Protein AF-A0A1H9ZZU2-F1 (afdb_monomer_lite)

Secondary structure (DSSP, 8-state):
-B-TTT--B--SSB-TTT-PBPPP---------------------------PPP----------SHHHHHHHHHHHHHTS---PPP---------------------HHHHHHHHHHHHHHHHHHHHHHHHHHHSPPPP-SSHHHHHHHHHHHHHHHHTTSS-TTEEE-TT--EEEPPP-GGGSEEEEETTTS-EEEEEEE-SSSEEEEEEEEE-SSSEEEEEEEEEEEETTTTEEEEEEEEEEEEEE-TTS-EEEEEEEEEEEEEEEEETTEEEEEESSS----EEEEEPSTTS--------SSS-GGGGTS---HHHHHHHHHHHHHHT---STT--HHHHHHHHHHHHTTB---SHHHHHHHHTSTT----BS-HHHHHHHS-HHHHHHHHHHHTT-

Radius of gyration: 30.92 Å; chains: 1; bounding box: 103×70×69 Å

Foldseek 3Di:
DADPPPGDDDDDQADLVFGDGDDDPPDDDDDDDDDDDDDDDDDDDDDDDDPDDDDDDDDDDDDPPPVVVVVVVVVVVVPDDPDDDDDDDDDDDDDDDDDDDDDDDPPPVVVVVVVVVVLVVQQLVLQVVLCVVQDPDDDDPDPVRVVVVSVVVVVCVVVVNDPVQWDADPSGRTDGDDDDCLQAAKWAFPPPSQKIKHWDDQVSQWIWIKMKGDPDPFKIKIKTFIWGQDPVQNWTKTQFIWIWMWGADPVRDIDIDTPDTGWIWIFHDDPQWTWTDIPPPPPPTGIIGHDPVPPPDPPLDPPLDLDPCLQPHADDPVVVVVSQVVCVVSVPDDFDPDDSLSVSLVVQLQLLQAQRPDPRSNVSSVVRPNGHHDDVPSVVSVVPGDPRNVNSNVVSNVVD

pLDDT: mean 72.75, std 23.15, range [24.0, 96.44]

Sequence (400 aa):
MKCSKCGFEYEGIFCPNCGSKREEVKTDAIEQSGKDDTPKENRRSKHINVVEKPKYKGLKIALIAIGALVALFLIVIILVPTGTTETADDVTDSVEETGESTDSENGEANNGVVEANELKSEQYDAFVTLICSISDPPEFSSTEEEAKYFEGQYDEWISGKSWHNILADENGKPYIAEKQDFFIGTFHDEYSQRAYMESSYSGDGYYLIDINWGSSAWDNSHWSFMAYYSPELNGLCYENGRYASEEYSDDGSVREYDTYSDGEGTLVKDGDYIVWNDSKGGQDYCKFKKDTESSVESSGYDTEYICEWATSIRMDDSNWNEWLIYLENNGVGKPGDRTYENMVVNEIYARHGYIFTSEDLSGFFNSKSWYSPLSDDMNGIYAELSQVEIDNIDFLKDRY

Structure (mmCIF, N/CA/C/O backbone):
data_AF-A0A1H9ZZU2-F1
#
_entry.id   AF-A0A1H9ZZU2-F1
#
loop_
_atom_site.group_PDB
_atom_site.id
_atom_site.type_symbol
_atom_site.label_atom_id
_atom_site.label_alt_id
_atom_site.label_comp_id
_atom_site.label_asym_id
_atom_site.label_entity_id
_atom_site.label_seq_id
_atom_site.pdbx_PDB_ins_code
_atom_site.Cartn_x
_atom_site.Cartn_y
_atom_site.Cartn_z
_atom_site.occupancy
_atom_site.B_iso_or_equiv
_atom_site.auth_seq_id
_atom_site.auth_comp_id
_atom_site.auth_asym_id
_atom_site.auth_atom_id
_atom_site.pdbx_PDB_model_num
ATOM 1 N N . MET A 1 1 ? 29.545 -21.842 11.933 1.00 73.62 1 MET A N 1
ATOM 2 C CA . MET A 1 1 ? 28.645 -22.652 12.805 1.00 73.62 1 MET A CA 1
ATOM 3 C C . MET A 1 1 ? 27.628 -23.399 11.944 1.00 73.62 1 MET A C 1
ATOM 5 O O . MET A 1 1 ? 27.327 -22.898 10.875 1.00 73.62 1 MET A O 1
ATOM 9 N N . LYS A 1 2 ? 27.123 -24.579 12.346 1.00 79.25 2 LYS A N 1
ATOM 10 C CA . LYS A 1 2 ? 26.134 -25.345 11.551 1.00 79.25 2 LYS A CA 1
ATOM 11 C C . LYS A 1 2 ? 24.700 -24.929 11.876 1.00 79.25 2 LYS A C 1
ATOM 13 O O . LYS A 1 2 ? 24.354 -24.838 13.050 1.00 79.25 2 LYS A O 1
ATOM 18 N N . CYS A 1 3 ? 23.878 -24.716 10.852 1.00 77.12 3 CYS A N 1
ATOM 19 C CA . CYS A 1 3 ? 22.444 -24.472 10.998 1.00 77.12 3 CYS A CA 1
ATOM 20 C C . CYS A 1 3 ? 21.740 -25.667 11.654 1.00 77.12 3 CYS A C 1
ATOM 22 O O . CYS A 1 3 ? 21.945 -26.804 11.231 1.00 77.12 3 CYS A O 1
ATOM 24 N N . SER A 1 4 ? 20.877 -25.410 12.639 1.00 78.50 4 SER A N 1
ATOM 25 C CA . SER A 1 4 ? 20.075 -26.443 13.308 1.00 78.50 4 SER A CA 1
ATOM 26 C C . SER A 1 4 ? 18.999 -27.054 12.402 1.00 78.50 4 SER A C 1
ATOM 28 O O . SER A 1 4 ? 18.694 -28.232 12.565 1.00 78.50 4 SER A O 1
ATOM 30 N N . LYS A 1 5 ? 18.465 -26.298 11.429 1.00 74.25 5 LYS A N 1
ATOM 31 C CA . LYS A 1 5 ? 17.478 -26.795 10.453 1.00 74.25 5 LYS A CA 1
ATOM 32 C C . LYS A 1 5 ? 18.111 -27.548 9.276 1.00 74.25 5 LYS A C 1
ATOM 34 O O . LYS A 1 5 ? 17.670 -28.648 8.969 1.00 74.25 5 LYS A O 1
ATOM 39 N N . CYS A 1 6 ? 19.130 -26.992 8.612 1.00 75.00 6 CYS A N 1
ATOM 40 C CA . CYS A 1 6 ? 19.659 -27.572 7.361 1.00 75.00 6 CYS A CA 1
ATOM 41 C C . CYS A 1 6 ? 21.115 -28.064 7.422 1.00 75.00 6 CYS A C 1
ATOM 43 O O . CYS A 1 6 ? 21.635 -28.571 6.432 1.00 75.00 6 CYS A O 1
ATOM 45 N N . GLY A 1 7 ? 21.813 -27.895 8.551 1.00 76.62 7 GLY A N 1
ATOM 46 C CA . GLY A 1 7 ? 23.196 -28.354 8.730 1.00 76.62 7 GLY A CA 1
ATOM 47 C C . GLY A 1 7 ? 24.277 -27.536 8.009 1.00 76.62 7 GLY A C 1
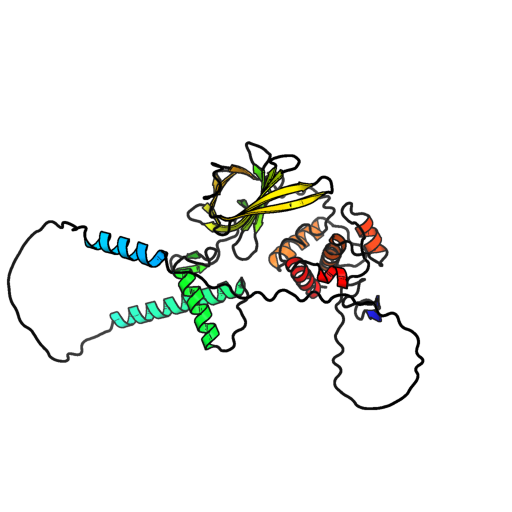ATOM 48 O O . GLY A 1 7 ? 25.459 -27.839 8.183 1.00 76.62 7 GLY A O 1
ATOM 49 N N . PHE A 1 8 ? 23.906 -26.505 7.242 1.00 73.56 8 PHE A N 1
ATOM 50 C CA . PHE A 1 8 ? 24.837 -25.652 6.496 1.00 73.56 8 PHE A CA 1
ATOM 51 C C . PHE A 1 8 ? 25.757 -24.854 7.428 1.00 73.56 8 PHE A C 1
ATOM 53 O O . PHE A 1 8 ? 25.297 -24.316 8.438 1.00 73.56 8 PHE A O 1
ATOM 60 N N . GLU A 1 9 ? 27.048 -24.772 7.103 1.00 78.94 9 GLU A N 1
ATOM 61 C CA . GLU A 1 9 ? 28.022 -23.994 7.873 1.00 78.94 9 GLU A CA 1
ATOM 62 C C . GLU A 1 9 ? 28.023 -22.525 7.443 1.00 78.94 9 GLU A C 1
ATOM 64 O O . GLU A 1 9 ? 28.349 -22.212 6.307 1.00 78.94 9 GLU A O 1
ATOM 69 N N . TYR A 1 10 ? 27.686 -21.618 8.359 1.00 72.75 10 TYR A N 1
ATOM 70 C CA . TYR A 1 10 ? 27.659 -20.175 8.110 1.00 72.75 10 TYR A CA 1
ATOM 71 C C . TYR A 1 10 ? 28.057 -19.371 9.350 1.00 72.75 10 TYR A C 1
ATOM 73 O O . TYR A 1 10 ? 28.140 -19.915 10.456 1.00 72.75 10 TYR A O 1
ATOM 81 N N . GLU A 1 11 ? 28.288 -18.075 9.170 1.00 64.88 11 GLU A N 1
ATOM 82 C CA . GLU A 1 11 ? 28.423 -17.086 10.238 1.00 64.88 11 GLU A CA 1
ATOM 83 C C . GLU A 1 11 ? 27.364 -16.002 10.013 1.00 64.88 11 GLU A C 1
ATOM 85 O O . GLU A 1 11 ? 27.277 -15.447 8.925 1.00 64.88 11 GLU A O 1
ATOM 90 N N . GLY A 1 12 ? 26.504 -15.744 11.002 1.00 61.94 12 GLY A N 1
ATOM 91 C CA . GLY A 1 12 ? 25.422 -14.768 10.856 1.00 61.94 12 GLY A CA 1
ATOM 92 C C . GLY A 1 12 ? 24.228 -15.032 11.768 1.00 61.94 12 GLY A C 1
ATOM 93 O O . GLY A 1 12 ? 24.172 -16.047 12.470 1.00 61.94 12 GLY A O 1
ATOM 94 N N . ILE A 1 13 ? 23.271 -14.101 11.768 1.00 72.31 13 ILE A N 1
ATOM 95 C CA . ILE A 1 13 ? 22.016 -14.240 12.520 1.00 72.31 13 ILE A CA 1
ATOM 96 C C . ILE A 1 13 ? 21.059 -15.195 11.789 1.00 72.31 13 ILE A C 1
ATOM 98 O O . ILE A 1 13 ? 20.268 -15.866 12.442 1.00 72.31 13 ILE A O 1
ATOM 102 N N . PHE A 1 14 ? 21.181 -15.345 10.467 1.00 73.25 14 PHE A N 1
ATOM 103 C CA . PHE A 1 14 ? 20.314 -16.189 9.640 1.00 73.25 14 PHE A CA 1
ATOM 104 C C . PHE A 1 14 ? 21.119 -17.147 8.764 1.00 73.25 14 PHE A C 1
ATOM 106 O O . PHE A 1 14 ? 22.190 -16.798 8.271 1.00 73.25 14 PHE A O 1
ATOM 113 N N . CYS A 1 15 ? 20.620 -18.375 8.598 1.00 76.06 15 CYS A N 1
ATOM 114 C CA . CYS A 1 15 ? 21.268 -19.370 7.753 1.00 76.06 15 CYS A CA 1
ATOM 115 C C . CYS A 1 15 ? 21.099 -19.024 6.265 1.00 76.06 15 CYS A C 1
ATOM 117 O O . CYS A 1 15 ? 19.967 -18.973 5.797 1.00 76.06 15 CYS A O 1
ATOM 119 N N . PRO A 1 16 ? 22.178 -18.911 5.479 1.00 60.25 16 PRO A N 1
ATOM 120 C CA . PRO A 1 16 ? 22.098 -18.528 4.070 1.00 60.25 16 PRO A CA 1
ATOM 121 C C . PRO A 1 16 ? 21.620 -19.654 3.143 1.00 60.25 16 PRO A C 1
ATOM 123 O O . PRO A 1 16 ? 21.368 -19.422 1.968 1.00 60.25 16 PRO A O 1
ATOM 126 N N . ASN A 1 17 ? 21.503 -20.883 3.651 1.00 64.44 17 ASN A N 1
ATOM 127 C CA . ASN A 1 17 ? 21.001 -22.019 2.879 1.00 64.44 17 ASN A CA 1
ATOM 128 C C . ASN A 1 17 ? 19.497 -22.261 3.083 1.00 64.44 17 ASN A C 1
ATOM 130 O O . ASN A 1 17 ? 18.821 -22.711 2.164 1.00 64.44 17 ASN A O 1
ATOM 134 N N . CYS A 1 18 ? 18.962 -21.985 4.279 1.00 67.88 18 CYS A N 1
ATOM 135 C CA . CYS A 1 18 ? 17.556 -22.264 4.602 1.00 67.88 18 CYS A CA 1
ATOM 136 C C . CYS A 1 18 ? 16.818 -21.128 5.324 1.00 67.88 18 CYS A C 1
ATOM 138 O O . CYS A 1 18 ? 15.716 -21.348 5.807 1.00 67.88 18 CYS A O 1
ATOM 140 N N . GLY A 1 19 ? 17.416 -19.946 5.478 1.00 60.81 19 GLY A N 1
ATOM 141 C CA . GLY A 1 19 ? 16.782 -18.752 6.055 1.00 60.81 19 GLY A CA 1
ATOM 142 C C . GLY A 1 19 ? 16.548 -18.772 7.571 1.00 60.81 19 GLY A C 1
ATOM 143 O O . GLY A 1 19 ? 16.155 -17.756 8.142 1.00 60.81 19 GLY A O 1
ATOM 144 N N . SER A 1 20 ? 16.799 -19.894 8.255 1.00 71.06 20 SER A N 1
ATOM 145 C CA . SER A 1 20 ? 16.466 -20.040 9.679 1.00 71.06 20 SER A CA 1
ATOM 146 C C . SER A 1 20 ? 17.261 -19.075 10.564 1.00 71.06 20 SER A C 1
ATOM 148 O O . SER A 1 20 ? 18.492 -19.009 10.471 1.00 71.06 20 SER A O 1
ATOM 150 N N . LYS A 1 21 ? 16.549 -18.352 11.441 1.00 70.56 21 LYS A N 1
ATOM 151 C CA . LYS A 1 21 ? 17.135 -17.472 12.460 1.00 70.56 21 LYS A CA 1
ATOM 152 C C . LYS A 1 21 ? 17.901 -18.297 13.486 1.00 70.56 21 LYS A C 1
ATOM 154 O O . LYS A 1 21 ? 17.500 -19.396 13.861 1.00 70.56 21 LYS A O 1
ATOM 159 N N . ARG A 1 22 ? 19.011 -17.749 13.956 1.00 74.56 22 ARG A N 1
ATOM 160 C CA . ARG A 1 22 ? 19.799 -18.310 15.041 1.00 74.56 22 ARG A CA 1
ATOM 161 C C . ARG A 1 22 ? 18.962 -18.296 16.318 1.00 74.56 22 ARG A C 1
ATOM 163 O O . ARG A 1 22 ? 18.569 -17.231 16.783 1.00 74.56 22 ARG A O 1
ATOM 170 N N . GLU A 1 23 ? 18.756 -19.469 16.905 1.00 63.38 23 GLU A N 1
ATOM 171 C CA . GLU A 1 23 ? 18.206 -19.570 18.254 1.00 63.38 23 GLU A CA 1
ATOM 172 C C . GLU A 1 23 ? 19.205 -18.975 19.253 1.00 63.38 23 GLU A C 1
ATOM 174 O O . GLU A 1 23 ? 20.383 -19.355 19.301 1.00 63.38 23 GLU A O 1
ATOM 179 N N . GLU A 1 24 ? 18.746 -18.003 20.039 1.00 46.81 24 GLU A N 1
ATOM 180 C CA . GLU A 1 24 ? 19.519 -17.474 21.151 1.00 46.81 24 GLU A CA 1
ATOM 181 C C . GLU A 1 24 ? 19.642 -18.556 22.221 1.00 46.81 24 GLU A C 1
ATOM 183 O O . GLU A 1 24 ? 18.653 -19.032 22.783 1.00 46.81 24 GLU A O 1
ATOM 188 N N . VAL A 1 25 ? 20.878 -18.954 22.519 1.00 41.16 25 VAL A N 1
ATOM 189 C CA . VAL A 1 25 ? 21.148 -19.812 23.669 1.00 41.16 25 VAL A CA 1
ATOM 190 C C . VAL A 1 25 ? 20.810 -19.000 24.917 1.00 41.16 25 VAL A C 1
ATOM 192 O O . VAL A 1 25 ? 21.592 -18.145 25.330 1.00 41.16 25 VAL A O 1
ATOM 195 N N . LYS A 1 26 ? 19.653 -19.273 25.530 1.00 34.72 26 LYS A N 1
ATOM 196 C CA . LYS A 1 26 ? 19.372 -18.857 26.906 1.00 34.72 26 LYS A CA 1
ATOM 197 C C . LYS A 1 26 ? 20.384 -19.553 27.808 1.00 34.72 26 LYS A C 1
ATOM 199 O O . LYS A 1 26 ? 20.249 -20.732 28.123 1.00 34.72 26 LYS A O 1
ATOM 204 N N . THR A 1 27 ? 21.441 -18.845 28.182 1.00 31.42 27 THR A N 1
ATOM 205 C CA . THR A 1 27 ? 22.348 -19.311 29.227 1.00 31.42 27 THR A CA 1
ATOM 206 C C . THR A 1 27 ? 21.705 -19.028 30.575 1.00 31.42 27 THR A C 1
ATOM 208 O O . THR A 1 27 ? 21.916 -17.964 31.157 1.00 31.42 27 THR A O 1
ATOM 211 N N . ASP A 1 28 ? 20.924 -19.986 31.068 1.00 32.09 28 ASP A N 1
ATOM 212 C CA . ASP A 1 28 ? 20.704 -20.109 32.503 1.00 32.09 28 ASP A CA 1
ATOM 213 C C . ASP A 1 28 ? 22.046 -20.436 33.173 1.00 32.09 28 ASP A C 1
ATOM 215 O O . ASP A 1 28 ? 22.832 -21.265 32.705 1.00 32.09 28 ASP A O 1
ATOM 219 N N . ALA A 1 29 ? 22.333 -19.708 34.247 1.00 35.69 29 ALA A N 1
ATOM 220 C CA . ALA A 1 29 ? 23.594 -19.738 34.966 1.00 35.69 29 ALA A CA 1
ATOM 221 C C . ALA A 1 29 ? 23.908 -21.124 35.549 1.00 35.69 29 ALA A C 1
ATOM 223 O O . ALA A 1 29 ? 23.139 -21.629 36.363 1.00 35.69 29 ALA A O 1
ATOM 224 N N . ILE A 1 30 ? 25.094 -21.668 35.243 1.00 31.97 30 ILE A N 1
ATOM 225 C CA . ILE A 1 30 ? 25.803 -22.614 36.118 1.00 31.97 30 ILE A CA 1
ATOM 226 C C . ILE A 1 30 ? 27.302 -22.273 36.148 1.00 31.97 30 ILE A C 1
ATOM 228 O O . ILE A 1 30 ? 27.948 -22.044 35.127 1.00 31.97 30 ILE A O 1
ATOM 232 N N . GLU A 1 31 ? 27.810 -22.218 37.377 1.00 29.58 31 GLU A N 1
ATOM 233 C CA . GLU A 1 31 ? 29.165 -21.922 37.836 1.00 29.58 31 GLU A CA 1
ATOM 234 C C . GLU A 1 31 ? 30.249 -22.958 37.448 1.00 29.58 31 GLU A C 1
ATOM 236 O O . GLU A 1 31 ? 29.987 -24.157 37.423 1.00 29.58 31 GLU A O 1
ATOM 241 N N . GLN A 1 32 ? 31.498 -22.452 37.348 1.00 29.62 32 GLN A N 1
ATOM 242 C CA . GLN A 1 32 ? 32.825 -23.117 37.470 1.00 29.62 32 GLN A CA 1
ATOM 243 C C . GLN A 1 32 ? 33.213 -24.146 36.367 1.00 29.62 32 GLN A C 1
ATOM 245 O O . GLN A 1 32 ? 32.401 -24.934 35.922 1.00 29.62 32 GLN A O 1
ATOM 250 N N . SER A 1 33 ? 34.447 -24.270 35.849 1.00 27.12 33 SER A N 1
ATOM 251 C CA . SER A 1 33 ? 35.796 -23.927 36.317 1.00 27.12 33 SER A CA 1
ATOM 252 C C . SER A 1 33 ? 36.815 -23.858 35.151 1.00 27.12 33 SER A C 1
ATOM 254 O O . SER A 1 33 ? 36.639 -24.496 34.120 1.00 27.12 33 SER A O 1
ATOM 256 N N . GLY A 1 34 ? 37.878 -23.076 35.393 1.00 27.05 34 GLY A N 1
ATOM 257 C CA . GLY A 1 34 ? 39.195 -22.895 34.738 1.00 27.05 34 GLY A CA 1
ATOM 258 C C . GLY A 1 34 ? 39.642 -23.683 33.488 1.00 27.05 34 GLY A C 1
ATOM 259 O O . GLY A 1 34 ? 39.606 -24.906 33.481 1.00 27.05 34 GLY A O 1
ATOM 260 N N . LYS A 1 35 ? 40.333 -23.016 32.545 1.00 28.80 35 LYS A N 1
ATOM 261 C CA . LYS A 1 35 ? 41.802 -22.773 32.541 1.00 28.80 35 LYS A CA 1
ATOM 262 C C . LYS A 1 35 ? 42.276 -22.027 31.279 1.00 28.80 35 LYS A C 1
ATOM 264 O O . LYS A 1 35 ? 41.641 -22.101 30.236 1.00 28.80 35 LYS A O 1
ATOM 269 N N . ASP A 1 36 ? 43.395 -21.326 31.464 1.00 27.91 36 ASP A N 1
ATOM 270 C CA . ASP A 1 36 ? 44.212 -20.543 30.527 1.00 27.91 36 ASP A CA 1
ATOM 271 C C . ASP A 1 36 ? 44.484 -21.185 29.155 1.00 27.91 36 ASP A C 1
ATOM 273 O O . ASP A 1 36 ? 44.686 -22.392 29.063 1.00 27.91 36 ASP A O 1
ATOM 277 N N . ASP A 1 37 ? 44.582 -20.351 28.111 1.00 31.64 37 ASP A N 1
ATOM 278 C CA . ASP A 1 37 ? 45.878 -20.004 27.497 1.00 31.64 37 ASP A CA 1
ATOM 279 C C . ASP A 1 37 ? 45.707 -18.918 26.407 1.00 31.64 37 ASP A C 1
ATOM 281 O O . ASP A 1 37 ? 45.063 -19.112 25.378 1.00 31.64 37 ASP A O 1
ATOM 285 N N . THR A 1 38 ? 46.314 -17.747 26.632 1.00 25.19 38 THR A N 1
ATOM 286 C CA . THR A 1 38 ? 46.599 -16.736 25.584 1.00 25.19 38 THR A CA 1
ATOM 287 C C . THR A 1 38 ? 47.960 -17.010 24.936 1.00 25.19 38 THR A C 1
ATOM 289 O O . THR A 1 38 ? 48.841 -17.559 25.600 1.00 25.19 38 THR A O 1
ATOM 292 N N . PRO A 1 39 ? 48.214 -16.522 23.706 1.00 29.48 39 PRO A N 1
ATOM 293 C CA . PRO A 1 39 ? 48.989 -15.277 23.624 1.00 29.48 39 PRO A CA 1
ATOM 294 C C . PRO A 1 39 ? 48.544 -14.265 22.548 1.00 29.48 39 PRO A C 1
ATOM 296 O O . PRO A 1 39 ? 47.947 -14.581 21.525 1.00 29.48 39 PRO A O 1
ATOM 299 N N . LYS A 1 40 ? 48.902 -13.014 22.856 1.00 27.02 40 LYS A N 1
ATOM 300 C CA . LYS A 1 40 ? 48.693 -11.727 22.175 1.00 27.02 40 LYS A CA 1
ATOM 301 C C . LYS A 1 40 ? 49.465 -11.577 20.858 1.00 27.02 40 LYS A C 1
ATOM 303 O O . LYS A 1 40 ? 50.595 -12.038 20.800 1.00 27.02 40 LYS A O 1
ATOM 308 N N . GLU A 1 41 ? 48.931 -10.755 19.944 1.00 25.25 41 GLU A N 1
ATOM 309 C CA . GLU A 1 41 ? 49.565 -9.614 19.221 1.00 25.25 41 GLU A CA 1
ATOM 310 C C . GLU A 1 41 ? 48.689 -9.224 18.002 1.00 25.25 41 GLU A C 1
ATOM 312 O O . GLU A 1 41 ? 48.019 -10.083 17.455 1.00 25.25 41 GLU A O 1
ATOM 317 N N . ASN A 1 42 ? 48.581 -8.000 17.472 1.00 25.06 42 ASN A N 1
ATOM 318 C CA . ASN A 1 42 ? 49.086 -6.670 17.803 1.00 25.06 42 ASN A CA 1
ATOM 319 C C . ASN A 1 42 ? 48.180 -5.612 17.116 1.00 25.06 42 ASN A C 1
ATOM 321 O O . ASN A 1 42 ? 47.426 -5.899 16.191 1.00 25.06 42 ASN A O 1
ATOM 325 N N . ARG A 1 43 ? 48.301 -4.370 17.584 1.00 27.67 43 ARG A N 1
ATOM 326 C CA . ARG A 1 43 ? 47.552 -3.139 17.268 1.00 27.67 43 ARG A CA 1
ATOM 327 C C . ARG A 1 43 ? 47.336 -2.800 15.781 1.00 27.67 43 ARG A C 1
ATOM 329 O O . ARG A 1 43 ? 48.302 -2.724 15.026 1.00 27.67 43 ARG A O 1
ATOM 336 N N . ARG A 1 44 ? 46.153 -2.237 15.476 1.00 24.00 44 ARG A N 1
ATOM 337 C CA . ARG A 1 44 ? 46.057 -0.942 14.763 1.00 24.00 44 ARG A CA 1
ATOM 338 C C . ARG A 1 44 ? 44.740 -0.211 15.059 1.00 24.00 44 ARG A C 1
ATOM 340 O O . ARG A 1 44 ? 43.702 -0.505 14.484 1.00 24.00 44 ARG A O 1
ATOM 347 N N . SER A 1 45 ? 44.806 0.772 15.954 1.00 29.72 45 SER A N 1
ATOM 348 C CA . SER A 1 45 ? 43.746 1.756 16.176 1.00 29.72 45 SER A CA 1
ATOM 349 C C . SER A 1 45 ? 43.608 2.662 14.949 1.00 29.72 45 SER A C 1
ATOM 351 O O . SER A 1 45 ? 44.579 3.305 14.546 1.00 29.72 45 SER A O 1
ATOM 353 N N . LYS A 1 46 ? 42.401 2.754 14.390 1.00 29.73 46 LYS A N 1
ATOM 354 C CA . LYS A 1 46 ? 41.965 3.890 13.575 1.00 29.73 46 LYS A CA 1
ATOM 355 C C . LYS A 1 46 ? 40.672 4.418 14.183 1.00 29.73 46 LYS A C 1
ATOM 357 O O . LYS A 1 46 ? 39.693 3.691 14.292 1.00 29.73 46 LYS A O 1
ATOM 362 N N . HIS A 1 47 ? 40.729 5.669 14.624 1.00 25.84 47 HIS A N 1
ATOM 363 C CA . HIS A 1 47 ? 39.570 6.462 15.000 1.00 25.84 47 HIS A CA 1
ATOM 364 C C . HIS A 1 47 ? 38.580 6.488 13.830 1.00 25.84 47 HIS A C 1
ATOM 366 O O . HIS A 1 47 ? 38.948 6.921 12.739 1.00 25.84 47 HIS A O 1
ATOM 372 N N . ILE A 1 48 ? 37.348 6.045 14.068 1.00 27.70 48 ILE A N 1
ATOM 373 C CA . ILE A 1 48 ? 36.194 6.369 13.230 1.00 27.70 48 ILE A CA 1
ATOM 374 C C . ILE A 1 48 ? 35.268 7.199 14.111 1.00 27.70 48 ILE A C 1
ATOM 376 O O . ILE A 1 48 ? 34.963 6.821 15.243 1.00 27.70 48 ILE A O 1
ATOM 380 N N . ASN A 1 49 ? 34.930 8.383 13.612 1.00 25.06 49 ASN A N 1
ATOM 381 C CA . ASN A 1 49 ? 34.051 9.333 14.271 1.00 25.06 49 ASN A CA 1
ATOM 382 C C . ASN A 1 49 ? 32.670 8.697 14.446 1.00 25.06 49 ASN A C 1
ATOM 384 O O . ASN A 1 49 ? 32.040 8.310 13.464 1.00 25.06 49 ASN A O 1
ATOM 388 N N . VAL A 1 50 ? 32.205 8.606 15.691 1.00 25.45 50 VAL A N 1
ATOM 389 C CA . VAL A 1 50 ? 30.800 8.339 15.992 1.00 25.45 50 VAL A CA 1
ATOM 390 C C . VAL A 1 50 ? 30.027 9.577 15.544 1.00 25.45 50 VAL A C 1
ATOM 392 O O . VAL A 1 50 ? 30.146 10.636 16.156 1.00 25.45 50 VAL A O 1
ATOM 395 N N . VAL A 1 51 ? 29.288 9.466 14.441 1.00 28.02 51 VAL A N 1
ATOM 396 C CA . VAL A 1 51 ? 28.252 10.441 14.095 1.00 28.02 51 VAL A CA 1
ATOM 397 C C . VAL A 1 51 ? 27.122 10.219 15.094 1.00 28.02 51 VAL A C 1
ATOM 399 O O . VAL A 1 51 ? 26.422 9.209 15.049 1.00 28.02 51 VAL A O 1
ATOM 402 N N . GLU A 1 52 ? 27.001 11.119 16.067 1.00 27.00 52 GLU A N 1
ATOM 403 C CA . GLU A 1 52 ? 25.850 11.142 16.964 1.00 27.00 52 GLU A CA 1
ATOM 404 C C . GLU A 1 52 ? 24.578 11.387 16.136 1.00 27.00 52 GLU A C 1
ATOM 406 O O . GLU A 1 52 ? 24.498 12.352 15.374 1.00 27.00 52 GLU A O 1
ATOM 411 N N . LYS A 1 53 ? 23.580 10.506 16.284 1.00 26.55 53 LYS A N 1
ATOM 412 C CA . LYS A 1 53 ? 22.239 10.667 15.701 1.00 26.55 53 LYS A CA 1
ATOM 413 C C . LYS A 1 53 ? 21.646 12.023 16.134 1.00 26.55 53 LYS A C 1
ATOM 415 O O . LYS A 1 53 ? 21.718 12.338 17.329 1.00 26.55 53 LYS A O 1
ATOM 420 N N . PRO A 1 54 ? 21.026 12.821 15.243 1.00 24.42 54 PRO A N 1
ATOM 421 C CA . PRO A 1 54 ? 20.371 14.050 15.667 1.00 24.42 54 PRO A CA 1
ATOM 422 C C . PRO A 1 54 ? 19.178 13.724 16.574 1.00 24.42 54 PRO A C 1
ATOM 424 O O . PRO A 1 54 ? 18.270 12.976 16.219 1.00 24.42 54 PRO A O 1
ATOM 427 N N . LYS A 1 55 ? 19.187 14.306 17.776 1.00 27.05 55 LYS A N 1
ATOM 428 C CA . LYS A 1 55 ? 18.032 14.342 18.677 1.00 27.05 55 LYS A CA 1
ATOM 429 C C . LYS A 1 55 ? 17.002 15.314 18.105 1.00 27.05 55 LYS A C 1
ATOM 431 O O . LYS A 1 55 ? 17.213 16.526 18.179 1.00 27.05 55 LYS A O 1
ATOM 436 N N . TYR A 1 56 ? 15.890 14.800 17.588 1.00 27.66 56 TYR A N 1
ATOM 437 C CA . TYR A 1 56 ? 14.738 15.626 17.235 1.00 27.66 56 TYR A CA 1
ATOM 438 C C . TYR A 1 56 ? 14.174 16.281 18.502 1.00 27.66 56 TYR A C 1
ATOM 440 O O . TYR A 1 56 ? 13.681 15.620 19.415 1.00 27.66 56 TYR A O 1
ATOM 448 N N . LYS A 1 57 ? 14.308 17.607 18.589 1.00 26.66 57 LYS A N 1
ATOM 449 C CA . LYS A 1 57 ? 13.628 18.434 19.587 1.00 26.66 57 LYS A CA 1
ATOM 450 C C . LYS A 1 57 ? 12.294 18.859 18.988 1.00 26.66 57 LYS A C 1
ATOM 452 O O . LYS A 1 57 ? 12.289 19.521 17.955 1.00 26.66 57 LYS A O 1
ATOM 457 N N . GLY A 1 58 ? 11.196 18.491 19.646 1.00 28.89 58 GLY A N 1
ATOM 458 C CA . GLY A 1 58 ? 9.849 18.897 19.254 1.00 28.89 58 GLY A CA 1
ATOM 459 C C . GLY A 1 58 ? 9.749 20.412 19.082 1.00 28.89 58 GLY A C 1
ATOM 460 O O . GLY A 1 58 ? 10.063 21.176 20.000 1.00 28.89 58 GLY A O 1
ATOM 461 N N . LEU A 1 59 ? 9.326 20.835 17.893 1.00 29.89 59 LEU A N 1
ATOM 462 C CA . LEU A 1 59 ? 9.109 22.233 17.563 1.00 29.89 59 LEU A CA 1
ATOM 463 C C . LEU A 1 59 ? 7.640 22.573 17.836 1.00 29.89 59 LEU A C 1
ATOM 465 O O . LEU A 1 59 ? 6.747 22.236 17.070 1.00 29.89 59 LEU A O 1
ATOM 469 N N . LYS A 1 60 ? 7.397 23.227 18.973 1.00 36.66 60 LYS A N 1
ATOM 470 C CA . LYS A 1 60 ? 6.158 23.971 19.245 1.00 36.66 60 LYS A CA 1
ATOM 471 C C . LYS A 1 60 ? 6.286 25.371 18.628 1.00 36.66 60 LYS A C 1
ATOM 473 O O . LYS A 1 60 ? 7.392 25.899 18.702 1.00 36.66 60 LYS A O 1
ATOM 478 N N . ILE A 1 61 ? 5.170 25.943 18.129 1.00 33.06 61 ILE A N 1
ATOM 479 C CA . ILE A 1 61 ? 4.815 27.369 17.810 1.00 33.06 61 ILE A CA 1
ATOM 480 C C . ILE A 1 61 ? 4.044 27.385 16.458 1.00 33.06 61 ILE A C 1
ATOM 482 O O . ILE A 1 61 ? 4.537 26.798 15.510 1.00 33.06 61 ILE A O 1
ATOM 486 N N . ALA A 1 62 ? 2.871 28.009 16.237 1.00 29.91 62 ALA A N 1
ATOM 487 C CA . ALA A 1 62 ? 2.035 28.944 17.006 1.00 29.91 62 ALA A CA 1
ATOM 488 C C . ALA A 1 62 ? 0.547 28.893 16.562 1.00 29.91 62 ALA A C 1
ATOM 490 O O . ALA A 1 62 ? 0.236 29.073 15.391 1.00 29.91 62 ALA A O 1
ATOM 491 N N . LEU A 1 63 ? -0.374 28.787 17.529 1.00 34.38 63 LEU A N 1
ATOM 492 C CA . LEU A 1 63 ? -1.843 28.752 17.369 1.00 34.38 63 LEU A CA 1
ATOM 493 C C . LEU A 1 63 ? -2.543 30.121 17.558 1.00 34.38 63 LEU A C 1
ATOM 495 O O . LEU A 1 63 ? -3.689 30.181 17.992 1.00 34.38 63 LEU A O 1
ATOM 499 N N . ILE A 1 64 ? -1.888 31.255 17.283 1.00 40.84 64 ILE A N 1
ATOM 500 C CA . ILE A 1 64 ? -2.426 32.571 17.711 1.00 40.84 64 ILE A CA 1
ATOM 501 C C . ILE A 1 64 ? -3.128 33.365 16.586 1.00 40.84 64 ILE A C 1
ATOM 503 O O . ILE A 1 64 ? -3.874 34.295 16.875 1.00 40.84 64 ILE A O 1
ATOM 507 N N . ALA A 1 65 ? -3.011 32.979 15.311 1.00 35.62 65 ALA A N 1
ATOM 508 C CA . ALA A 1 65 ? -3.663 33.726 14.221 1.00 35.62 65 ALA A CA 1
ATOM 509 C C . ALA A 1 65 ? -5.124 33.304 13.940 1.00 35.62 65 ALA A C 1
ATOM 511 O O . ALA A 1 65 ? -5.925 34.123 13.494 1.00 35.62 65 ALA A O 1
ATOM 512 N N . ILE A 1 66 ? -5.498 32.054 14.240 1.00 45.16 66 ILE A N 1
ATOM 513 C CA . ILE A 1 66 ? -6.803 31.478 13.857 1.00 45.16 66 ILE A CA 1
ATOM 514 C C . ILE A 1 66 ? -7.934 31.954 14.791 1.00 45.16 66 ILE A C 1
ATOM 516 O O . ILE A 1 66 ? -9.052 32.209 14.343 1.00 45.16 66 ILE A O 1
ATOM 520 N N . GLY A 1 67 ? -7.636 32.191 16.074 1.00 39.81 67 GLY A N 1
ATOM 521 C CA . GLY A 1 67 ? -8.637 32.613 17.065 1.00 39.81 67 GLY A CA 1
ATOM 522 C C . GLY A 1 67 ? -9.257 33.995 16.809 1.00 39.81 67 GLY A C 1
ATOM 523 O O . GLY A 1 67 ? -10.411 34.224 17.163 1.00 39.81 67 GLY A O 1
ATOM 524 N N . ALA A 1 68 ? -8.534 34.910 16.153 1.00 44.03 68 ALA A N 1
ATOM 525 C CA . ALA A 1 68 ? -9.045 36.252 15.861 1.00 44.03 68 ALA A CA 1
ATOM 526 C C . ALA A 1 68 ? -10.031 36.277 14.675 1.00 44.03 68 ALA A C 1
ATOM 528 O O . ALA A 1 68 ? -10.939 37.108 14.652 1.00 44.03 68 ALA A O 1
ATOM 529 N N . LEU A 1 69 ? -9.887 35.354 13.716 1.00 47.34 69 LEU A N 1
ATOM 530 C CA . LEU A 1 69 ? -10.754 35.273 12.535 1.00 47.34 69 LEU A CA 1
ATOM 531 C C . LEU A 1 69 ? -12.086 34.571 12.841 1.00 47.34 69 LEU A C 1
ATOM 533 O O . LEU A 1 69 ? -13.133 35.029 12.388 1.00 47.34 69 LEU A O 1
ATOM 537 N N . VAL A 1 70 ? -12.072 33.534 13.687 1.00 54.34 70 VAL A N 1
ATOM 538 C CA . VAL A 1 70 ? -13.289 32.807 14.099 1.00 54.34 70 VAL A CA 1
ATOM 539 C C . VAL A 1 70 ? -14.203 33.677 14.974 1.00 54.34 70 VAL A C 1
ATOM 541 O O . VAL A 1 70 ? -15.421 33.670 14.797 1.00 54.34 70 VAL A O 1
ATOM 544 N N . ALA A 1 71 ? -13.637 34.507 15.859 1.00 53.44 71 ALA A N 1
ATOM 545 C CA . ALA A 1 71 ? -14.421 35.428 16.688 1.00 53.44 71 ALA A CA 1
ATOM 546 C C . ALA A 1 71 ? -15.119 36.531 15.866 1.00 53.44 71 ALA A C 1
ATOM 548 O O . ALA A 1 71 ? -16.250 36.907 16.171 1.00 53.44 71 ALA A O 1
ATOM 549 N N . LEU A 1 72 ? -14.480 37.024 14.797 1.00 51.38 72 LEU A N 1
ATOM 550 C CA . LEU A 1 72 ? -15.084 38.004 13.886 1.00 51.38 72 LEU A CA 1
ATOM 551 C C . LEU A 1 72 ? -16.215 37.395 13.046 1.00 51.38 72 LEU A C 1
ATOM 553 O O . LEU A 1 72 ? -17.224 38.062 12.822 1.00 51.38 72 LEU A O 1
ATOM 557 N N . PHE A 1 73 ? -16.089 36.130 12.637 1.00 55.41 73 PHE A N 1
ATOM 558 C CA . PHE A 1 73 ? -17.119 35.438 11.858 1.00 55.41 73 PHE A CA 1
ATOM 559 C C . PHE A 1 73 ? -18.381 35.138 12.688 1.00 55.41 73 PHE A C 1
ATOM 561 O O . PHE A 1 73 ? -19.498 35.333 12.211 1.00 55.41 73 PHE A O 1
ATOM 568 N N . LEU A 1 74 ? -18.223 34.774 13.966 1.00 54.03 74 LEU A N 1
ATOM 569 C CA . LEU A 1 74 ? -19.353 34.523 14.871 1.00 54.03 74 LEU A CA 1
ATOM 570 C C . LEU A 1 74 ? -20.143 35.799 15.221 1.00 54.03 74 LEU A C 1
ATOM 572 O O . LEU A 1 74 ? -21.361 35.737 15.379 1.00 54.03 74 LEU A O 1
ATOM 576 N N . ILE A 1 75 ? -19.495 36.970 15.277 1.00 52.66 75 ILE A N 1
ATOM 577 C CA . ILE A 1 75 ? -20.186 38.252 15.520 1.00 52.66 75 ILE A CA 1
ATOM 578 C C . ILE A 1 75 ? -21.061 38.660 14.321 1.00 52.66 75 ILE A C 1
ATOM 580 O O . ILE A 1 75 ? -22.127 39.245 14.514 1.00 52.66 75 ILE A O 1
ATOM 584 N N . VAL A 1 76 ? -20.661 38.323 13.089 1.00 48.91 76 VAL A N 1
ATOM 585 C CA . VAL A 1 76 ? -21.445 38.631 11.878 1.00 48.91 76 VAL A CA 1
ATOM 586 C C . VAL A 1 76 ? -22.730 37.798 11.812 1.00 48.91 76 VAL A C 1
ATOM 588 O O . VAL A 1 76 ? -23.757 38.310 11.373 1.00 48.91 76 VAL A O 1
ATOM 591 N N . ILE A 1 77 ? -22.718 36.563 12.324 1.00 56.81 77 ILE A N 1
ATOM 592 C CA . ILE A 1 77 ? -23.902 35.687 12.355 1.00 56.81 77 ILE A CA 1
ATOM 593 C C . ILE A 1 77 ? -24.953 36.179 13.370 1.00 56.81 77 ILE A C 1
ATOM 595 O O . ILE A 1 77 ? -26.147 36.038 13.126 1.00 56.81 77 ILE A O 1
ATOM 599 N N . ILE A 1 78 ? -24.541 36.834 14.462 1.00 52.78 78 ILE A N 1
ATOM 600 C CA . ILE A 1 78 ? -25.464 37.355 15.493 1.00 52.78 78 ILE A CA 1
ATOM 601 C C . ILE A 1 78 ? -26.189 38.641 15.037 1.00 52.78 78 ILE A C 1
ATOM 603 O O . ILE A 1 78 ? -27.241 38.982 15.575 1.00 52.78 78 ILE A O 1
ATOM 607 N N . LEU A 1 79 ? -25.667 39.361 14.036 1.00 42.34 79 LEU A N 1
ATOM 608 C CA . LEU A 1 79 ? -26.210 40.658 13.604 1.00 42.34 79 LEU A CA 1
ATOM 609 C C . LEU A 1 79 ? -27.139 40.598 12.382 1.00 42.34 79 LEU A C 1
ATOM 611 O O . LEU A 1 79 ? -27.643 41.645 11.974 1.00 42.34 79 LEU A O 1
ATOM 615 N N . VAL A 1 80 ? -27.400 39.420 11.805 1.00 44.72 80 VAL A N 1
ATOM 616 C CA . VAL A 1 80 ? -28.392 39.270 10.728 1.00 44.72 80 VAL A CA 1
ATOM 617 C C . VAL A 1 80 ? -29.763 38.986 11.355 1.00 44.72 80 VAL A C 1
ATOM 619 O O . VAL A 1 80 ? -29.964 37.892 11.880 1.00 44.72 80 VAL A O 1
ATOM 622 N N . PRO A 1 81 ? -30.734 39.920 11.321 1.00 41.03 81 PRO A N 1
ATOM 623 C CA . PRO A 1 81 ? -32.059 39.664 11.865 1.00 41.03 81 PRO A CA 1
ATOM 624 C C . PRO A 1 81 ? -32.806 38.740 10.901 1.00 41.03 81 PRO A C 1
ATOM 626 O O . PRO A 1 81 ? -33.142 39.136 9.781 1.00 41.03 81 PRO A O 1
ATOM 629 N N . THR A 1 82 ? -33.081 37.509 11.321 1.00 45.47 82 THR A N 1
ATOM 630 C CA . THR A 1 82 ? -34.034 36.634 10.638 1.00 45.47 82 THR A CA 1
ATOM 631 C C . THR A 1 82 ? -35.440 37.178 10.886 1.00 45.47 82 THR A C 1
ATOM 633 O O . THR A 1 82 ? -36.005 37.063 11.970 1.00 45.47 82 THR A O 1
ATOM 636 N N . GLY A 1 83 ? -36.001 37.851 9.881 1.00 34.38 83 GLY A N 1
ATOM 637 C CA . GLY A 1 83 ? -37.384 38.312 9.919 1.00 34.38 83 GLY A CA 1
ATOM 638 C C . GLY A 1 83 ? -38.344 37.126 9.851 1.00 34.38 83 GLY A C 1
ATOM 639 O O . GLY A 1 83 ? -38.462 36.492 8.806 1.00 34.38 83 GLY A O 1
ATOM 640 N N . THR A 1 84 ? -39.047 36.846 10.945 1.00 34.66 84 THR A N 1
ATOM 641 C CA . THR A 1 84 ? -40.225 35.971 10.961 1.00 34.66 84 THR A CA 1
ATOM 642 C C . THR A 1 84 ? -41.486 36.824 10.961 1.00 34.66 84 THR A C 1
ATOM 644 O O . THR A 1 84 ? -41.657 37.700 11.807 1.00 34.66 84 THR A O 1
ATOM 647 N N . THR A 1 85 ? -42.362 36.570 9.993 1.00 31.36 85 THR A N 1
ATOM 648 C CA . THR A 1 85 ? -43.693 37.169 9.875 1.00 31.36 85 THR A CA 1
ATOM 649 C C . THR A 1 85 ? -44.626 36.674 10.978 1.00 31.36 85 THR A C 1
ATOM 651 O O . THR A 1 85 ? -44.734 35.473 11.215 1.00 31.36 85 THR A O 1
ATOM 654 N N . GLU A 1 86 ? -45.304 37.629 11.608 1.00 34.38 86 GLU A N 1
ATOM 655 C CA . GLU A 1 86 ? -46.305 37.487 12.665 1.00 34.38 86 GLU A CA 1
ATOM 656 C C . GLU A 1 86 ? -47.547 36.697 12.217 1.00 34.38 86 GLU A C 1
ATOM 658 O O . GLU A 1 86 ? -48.017 36.860 11.093 1.00 34.38 86 GLU A O 1
ATOM 663 N N . THR A 1 87 ? -48.158 35.948 13.140 1.00 29.92 87 THR A N 1
ATO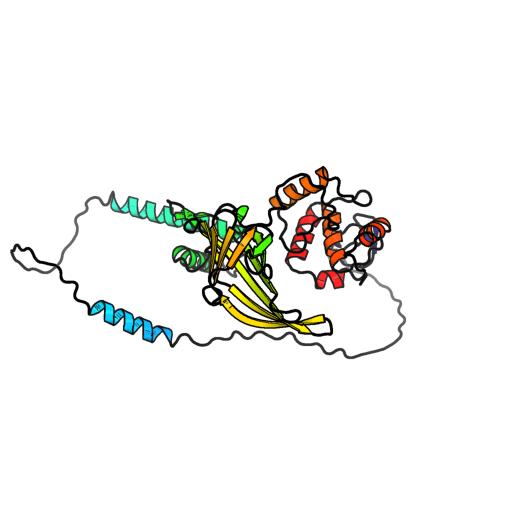M 664 C CA . THR A 1 87 ? -49.605 36.054 13.406 1.00 29.92 87 THR A CA 1
ATOM 665 C C . THR A 1 87 ? -49.869 35.843 14.897 1.00 29.92 87 THR A C 1
ATOM 667 O O . THR A 1 87 ? -49.179 35.073 15.561 1.00 29.92 87 THR A O 1
ATOM 670 N N . ALA A 1 88 ? -50.810 36.638 15.398 1.00 30.39 88 ALA A N 1
ATOM 671 C CA . ALA A 1 88 ? -51.106 36.933 16.792 1.00 30.39 88 ALA A CA 1
ATOM 672 C C . ALA A 1 88 ? -52.106 35.958 17.437 1.00 30.39 88 ALA A C 1
ATOM 674 O O . ALA A 1 88 ? -52.841 35.283 16.722 1.00 30.39 88 ALA A O 1
ATOM 675 N N . ASP A 1 89 ? -52.101 35.927 18.776 1.00 29.80 89 ASP A N 1
ATOM 676 C CA . ASP A 1 89 ? -53.251 36.029 19.708 1.00 29.80 89 ASP A CA 1
ATOM 677 C C . ASP A 1 89 ? -52.745 35.570 21.098 1.00 29.80 89 ASP A C 1
ATOM 679 O O . ASP A 1 89 ? -52.369 34.417 21.279 1.00 29.80 89 ASP A O 1
ATOM 683 N N . ASP A 1 90 ? -52.335 36.486 21.979 1.00 28.91 90 ASP A N 1
ATOM 684 C CA . ASP A 1 90 ? -53.103 37.204 23.019 1.00 28.91 90 ASP A CA 1
ATOM 685 C C . ASP A 1 90 ? -53.227 36.450 24.368 1.00 28.91 90 ASP A C 1
ATOM 687 O O . ASP A 1 90 ? -53.469 35.249 24.428 1.00 28.91 90 ASP A O 1
ATOM 691 N N . VAL A 1 91 ? -53.137 37.255 25.437 1.00 31.52 91 VAL A N 1
ATOM 692 C CA . VAL A 1 91 ? -53.508 37.041 26.850 1.00 31.52 91 VAL A CA 1
ATOM 693 C C . VAL A 1 91 ? -52.419 36.550 27.833 1.00 31.52 91 VAL A C 1
ATOM 695 O O . VAL A 1 91 ? -52.177 35.362 28.008 1.00 31.52 91 VAL A O 1
ATOM 698 N N . THR A 1 92 ? -51.808 37.550 28.500 1.00 28.27 92 THR A N 1
ATOM 699 C CA . THR A 1 92 ? -51.526 37.736 29.957 1.00 28.27 92 THR A CA 1
ATOM 700 C C . THR A 1 92 ? -51.583 36.493 30.870 1.00 28.27 92 THR A C 1
ATOM 702 O O . THR A 1 92 ? -52.545 35.743 30.811 1.00 28.27 92 THR A O 1
ATOM 705 N N . ASP A 1 93 ? -50.706 36.253 31.848 1.00 28.41 93 ASP A N 1
ATOM 706 C CA . ASP A 1 93 ? -50.223 37.140 32.914 1.00 28.41 93 ASP A CA 1
ATOM 707 C C . ASP A 1 93 ? -49.074 36.435 33.685 1.00 28.41 93 ASP A C 1
ATOM 709 O O . ASP A 1 93 ? -48.877 35.226 33.591 1.00 28.41 93 ASP A O 1
ATOM 713 N N . SER A 1 94 ? -48.335 37.238 34.439 1.00 31.14 94 SER A N 1
ATOM 714 C CA . SER A 1 94 ? -47.252 36.964 35.389 1.00 31.14 94 SER A CA 1
ATOM 715 C C . SER A 1 94 ? -47.457 35.815 36.401 1.00 31.14 94 SER A C 1
ATOM 717 O O . SER A 1 94 ? -48.581 35.526 36.801 1.00 31.14 94 SER A O 1
ATOM 719 N N . VAL A 1 95 ? -46.346 35.222 36.882 1.00 29.66 95 VAL A N 1
ATOM 720 C CA . VAL A 1 95 ? -45.924 35.141 38.310 1.00 29.66 95 VAL A CA 1
ATOM 721 C C . VAL A 1 95 ? -44.766 34.135 38.499 1.00 29.66 95 VAL A C 1
ATOM 723 O O . VAL A 1 95 ? -44.710 33.083 37.868 1.00 29.66 95 VAL A O 1
ATOM 726 N N . GLU A 1 96 ? -43.827 34.520 39.367 1.00 28.12 96 GLU A N 1
ATOM 727 C CA . GLU A 1 96 ? -42.656 33.783 39.852 1.00 28.12 96 GLU A CA 1
ATOM 728 C C . GLU A 1 96 ? -42.971 32.643 40.852 1.00 28.12 96 GLU A C 1
ATOM 730 O O . GLU A 1 96 ? -43.998 32.636 41.522 1.00 28.12 96 GLU A O 1
ATOM 735 N N . GLU A 1 97 ? -41.953 31.790 41.025 1.00 29.77 97 GLU A N 1
ATOM 736 C CA . GLU A 1 97 ? -41.552 31.050 42.237 1.00 29.77 97 GLU A CA 1
ATOM 737 C C . GLU A 1 97 ? -42.227 29.722 42.663 1.00 29.77 97 GLU A C 1
ATOM 739 O O . GLU A 1 97 ? -43.355 29.654 43.136 1.00 29.77 97 GLU A O 1
ATOM 744 N N . THR A 1 98 ? -41.343 28.713 42.739 1.00 26.28 98 THR A N 1
ATOM 745 C CA . THR A 1 98 ? -41.193 27.679 43.790 1.00 26.28 98 THR A CA 1
ATOM 746 C C . THR A 1 98 ? -42.218 26.549 43.942 1.00 26.28 98 THR A C 1
ATOM 748 O O . THR A 1 98 ? -43.413 26.768 44.078 1.00 26.28 98 THR A O 1
ATOM 751 N N . GLY A 1 99 ? -41.683 25.330 44.116 1.00 26.22 99 GLY A N 1
ATOM 752 C CA . GLY A 1 99 ? -42.281 24.322 45.001 1.00 26.22 99 GLY A CA 1
ATOM 753 C C . GLY A 1 99 ? -42.623 22.964 44.385 1.00 26.22 99 GLY A C 1
ATOM 754 O O . GLY A 1 99 ? -43.689 22.793 43.818 1.00 26.22 99 GLY A O 1
ATOM 755 N N . GLU A 1 100 ? -41.723 22.005 44.614 1.00 27.56 100 GLU A N 1
ATOM 756 C CA . GLU A 1 100 ? -41.995 20.661 45.159 1.00 27.56 100 GLU A CA 1
ATOM 757 C C . GLU A 1 100 ? -42.926 19.657 44.431 1.00 27.56 100 GLU A C 1
ATOM 759 O O . GLU A 1 100 ? -44.129 19.833 44.290 1.00 27.56 100 GLU A O 1
ATOM 764 N N . SER A 1 101 ? -42.300 18.520 44.095 1.00 34.66 101 SER A N 1
ATOM 765 C CA . SER A 1 101 ? -42.798 17.135 44.053 1.00 34.66 101 SER A CA 1
ATOM 766 C C . SER A 1 101 ? -44.202 16.844 43.507 1.00 34.66 101 SER A C 1
ATOM 768 O O . SER A 1 101 ? -45.202 17.038 44.192 1.00 34.66 101 SER A O 1
ATOM 770 N N . THR A 1 102 ? -44.252 16.128 42.383 1.00 27.00 102 THR A N 1
ATOM 771 C CA . THR A 1 102 ? -45.169 14.988 42.227 1.00 27.00 102 THR A CA 1
ATOM 772 C C . THR A 1 102 ? -44.492 13.896 41.399 1.00 27.00 102 THR A C 1
ATOM 774 O O . THR A 1 102 ? -44.023 14.138 40.291 1.00 27.00 102 THR A O 1
ATOM 777 N N . ASP A 1 103 ? -44.416 12.695 41.975 1.00 38.31 103 ASP A N 1
ATOM 778 C CA . ASP A 1 103 ? -44.099 11.458 41.270 1.00 38.31 103 ASP A CA 1
ATOM 779 C C . ASP A 1 103 ? -45.164 11.192 40.198 1.00 38.31 103 ASP A C 1
ATOM 781 O O . ASP A 1 103 ? -46.352 11.071 40.511 1.00 38.31 103 ASP A O 1
ATOM 785 N N . SER A 1 104 ? -44.744 11.060 38.941 1.00 30.31 104 SER A N 1
ATOM 786 C CA . SER A 1 104 ? -45.437 10.267 37.921 1.00 30.31 104 SER A CA 1
ATOM 787 C C . SER A 1 104 ? -44.486 9.939 36.769 1.00 30.31 104 SER A C 1
ATOM 789 O O . SER A 1 104 ? -44.076 10.808 36.011 1.00 30.31 104 SER A O 1
ATOM 791 N N . GLU A 1 105 ? -44.139 8.653 36.700 1.00 38.50 105 GLU A N 1
ATOM 792 C CA . GLU A 1 105 ? -43.864 7.875 35.485 1.00 38.50 105 GLU A CA 1
ATOM 793 C C . GLU A 1 105 ? -42.860 8.456 34.466 1.00 38.50 105 GLU A C 1
ATOM 795 O O . GLU A 1 105 ? -43.186 8.758 33.323 1.00 38.50 105 GLU A O 1
ATOM 800 N N . ASN A 1 106 ? -41.576 8.450 34.845 1.00 35.69 106 ASN A N 1
ATOM 801 C CA . ASN A 1 106 ? -40.448 8.406 33.903 1.00 35.69 106 ASN A CA 1
ATOM 802 C C . ASN A 1 106 ? -40.239 6.964 33.391 1.00 35.69 106 ASN A C 1
ATOM 804 O O . ASN A 1 106 ? -39.304 6.274 33.801 1.00 35.69 106 ASN A O 1
ATOM 808 N N . GLY A 1 107 ? -41.143 6.484 32.533 1.00 42.41 107 GLY A N 1
ATOM 809 C CA . GLY A 1 107 ? -41.026 5.170 31.881 1.00 42.41 107 GLY A CA 1
ATOM 810 C C . GLY A 1 107 ? -40.421 5.219 30.474 1.00 42.41 107 GLY A C 1
ATOM 811 O O . GLY A 1 107 ? -39.695 4.310 30.089 1.00 42.41 107 GLY A O 1
ATOM 812 N N . GLU A 1 108 ? -40.670 6.290 29.716 1.00 42.88 108 GLU A N 1
ATOM 813 C CA . GLU A 1 108 ? -40.326 6.344 28.283 1.00 42.88 108 GLU A CA 1
ATOM 814 C C . GLU A 1 108 ? -39.040 7.135 27.988 1.00 42.88 108 GLU A C 1
ATOM 816 O O . GLU A 1 108 ? -38.285 6.765 27.093 1.00 42.88 108 GLU A O 1
ATOM 821 N N . ALA A 1 109 ? -38.715 8.162 28.782 1.00 43.25 109 ALA A N 1
ATOM 822 C CA . ALA A 1 109 ? -37.486 8.944 28.594 1.00 43.25 109 ALA A CA 1
ATOM 823 C C . ALA A 1 109 ? -36.214 8.195 29.039 1.00 43.25 109 ALA A C 1
ATOM 825 O O . ALA A 1 109 ? -35.145 8.400 28.472 1.00 43.25 109 ALA A O 1
ATOM 826 N N . ASN A 1 110 ? -36.324 7.304 30.033 1.00 53.31 110 ASN A N 1
ATOM 827 C CA . ASN A 1 110 ? -35.186 6.530 30.537 1.00 53.31 110 ASN A CA 1
ATOM 828 C C . ASN A 1 110 ? -34.779 5.402 29.582 1.00 53.31 110 ASN A C 1
ATOM 830 O O . ASN A 1 110 ? -33.587 5.155 29.438 1.00 53.31 110 ASN A O 1
ATOM 834 N N . ASN A 1 111 ? -35.732 4.759 28.898 1.00 57.50 111 ASN A N 1
ATOM 835 C CA . ASN A 1 111 ? -35.414 3.702 27.934 1.00 57.50 111 ASN A CA 1
ATOM 836 C C . ASN A 1 111 ? -34.640 4.250 26.729 1.00 57.50 111 ASN A C 1
ATOM 838 O O . ASN A 1 111 ? -33.612 3.689 26.375 1.00 57.50 111 ASN A O 1
ATOM 842 N N . GLY A 1 112 ? -35.056 5.392 26.170 1.00 58.91 112 GLY A N 1
ATOM 843 C CA . GLY A 1 112 ? -34.356 5.996 25.029 1.00 58.91 112 GLY A CA 1
ATOM 844 C C . GLY A 1 112 ? -32.937 6.483 25.356 1.00 58.91 112 GLY A C 1
ATOM 845 O O . GLY A 1 112 ? -32.055 6.424 24.506 1.00 58.91 112 GLY A O 1
ATOM 846 N N . VAL A 1 113 ? -32.685 6.932 26.592 1.00 66.75 113 VAL A N 1
ATOM 847 C CA . VAL A 1 113 ? -31.335 7.328 27.040 1.00 66.75 113 VAL A CA 1
ATOM 848 C C . VAL A 1 113 ? -30.441 6.109 27.280 1.00 66.75 113 VAL A C 1
ATOM 850 O O . VAL A 1 113 ? -29.249 6.163 26.984 1.00 66.75 113 VAL A O 1
ATOM 853 N N . VAL A 1 114 ? -30.997 5.013 27.804 1.00 71.38 114 VAL A N 1
ATOM 854 C CA . VAL A 1 114 ? -30.261 3.753 27.988 1.00 71.38 114 VAL A CA 1
ATOM 855 C C . VAL A 1 114 ? -29.900 3.149 26.631 1.00 71.38 114 VAL A C 1
ATOM 857 O O . VAL A 1 114 ? -28.725 2.891 26.398 1.00 71.38 114 VAL A O 1
ATOM 860 N N . GLU A 1 115 ? -30.858 3.051 25.707 1.00 70.44 115 GLU A N 1
ATOM 861 C CA . GLU A 1 115 ? -30.633 2.537 24.348 1.00 70.44 115 GLU A CA 1
ATOM 862 C C . GLU A 1 115 ? -29.609 3.379 23.569 1.00 70.44 115 GLU A C 1
ATOM 864 O O . GLU A 1 115 ? -28.724 2.835 22.914 1.00 70.44 115 GLU A O 1
ATOM 869 N N . ALA A 1 116 ? -29.665 4.712 23.676 1.00 66.19 116 ALA A N 1
ATOM 870 C CA . ALA A 1 116 ? -28.695 5.591 23.018 1.00 66.19 116 ALA A CA 1
ATOM 871 C C . ALA A 1 116 ? -27.274 5.460 23.598 1.00 66.19 116 ALA A C 1
ATOM 873 O O . ALA A 1 116 ? -26.293 5.541 22.857 1.00 66.19 116 ALA A O 1
ATOM 874 N N . ASN A 1 117 ? -27.148 5.260 24.913 1.00 75.56 117 ASN A N 1
ATOM 875 C CA . ASN A 1 117 ? -25.851 5.048 25.557 1.00 75.56 117 ASN A CA 1
ATOM 876 C C . ASN A 1 117 ? -25.267 3.669 25.231 1.00 75.56 117 ASN A C 1
ATOM 878 O O . ASN A 1 117 ? -24.062 3.564 25.014 1.00 75.56 117 ASN A O 1
ATOM 882 N N . GLU A 1 118 ? -26.105 2.633 25.173 1.00 78.81 118 GLU A N 1
ATOM 883 C CA . GLU A 1 118 ? -25.701 1.287 24.756 1.00 78.81 118 GLU A CA 1
ATOM 884 C C . GLU A 1 118 ? -25.230 1.288 23.298 1.00 78.81 118 GLU A C 1
ATOM 886 O O . GLU A 1 118 ? -24.124 0.829 23.023 1.00 78.81 118 GLU A O 1
ATOM 891 N N . LEU A 1 119 ? -25.983 1.917 22.388 1.00 75.62 119 LEU A N 1
ATOM 892 C CA . LEU A 1 119 ? -25.597 2.043 20.979 1.00 75.62 119 LEU A CA 1
ATOM 893 C C . LEU A 1 119 ? -24.255 2.771 20.812 1.00 75.62 119 LEU A C 1
ATOM 895 O O . LEU A 1 119 ? -23.394 2.324 20.057 1.00 75.62 119 LEU A O 1
ATOM 899 N N . LYS A 1 120 ? -24.047 3.870 21.548 1.00 82.06 120 LYS A N 1
ATOM 900 C CA . LYS A 1 120 ? -22.774 4.604 21.528 1.00 82.06 120 LYS A CA 1
ATOM 901 C C . LYS A 1 120 ? -21.613 3.744 22.041 1.00 82.06 120 LYS A C 1
ATOM 903 O O . LYS A 1 120 ? -20.508 3.844 21.514 1.00 82.06 120 LYS A O 1
ATOM 908 N N . SER A 1 121 ? -21.855 2.906 23.051 1.00 86.12 121 SER A N 1
ATOM 909 C CA . SER A 1 121 ? -20.854 1.967 23.570 1.00 86.12 121 SER A CA 1
ATOM 910 C C . SER A 1 121 ? -20.502 0.893 22.540 1.00 86.12 121 SER A C 1
ATOM 912 O O . SER A 1 121 ? -19.327 0.617 22.330 1.00 86.12 121 SER A O 1
ATOM 914 N N . GLU A 1 122 ? -21.495 0.325 21.852 1.00 89.31 122 GLU A N 1
ATOM 915 C CA . GLU A 1 122 ? -21.266 -0.684 20.810 1.00 89.31 122 GLU A CA 1
ATOM 916 C C . GLU A 1 122 ? -20.502 -0.116 19.605 1.00 89.31 122 GLU A C 1
ATOM 918 O O . GLU A 1 122 ? -19.604 -0.771 19.074 1.00 89.31 122 GLU A O 1
ATOM 923 N N . GLN A 1 123 ? -20.825 1.112 19.184 1.00 92.88 123 GLN A N 1
ATOM 924 C CA . GLN A 1 123 ? -20.098 1.823 18.126 1.00 92.88 123 GLN A CA 1
ATOM 925 C C . GLN A 1 123 ? -18.639 2.072 18.513 1.00 92.88 123 GLN A C 1
ATOM 927 O O . GLN A 1 123 ? -17.742 1.851 17.699 1.00 92.88 123 GLN A O 1
ATOM 932 N N . TYR A 1 124 ? -18.404 2.496 19.756 1.00 93.81 124 TYR A N 1
ATOM 933 C CA . TYR A 1 124 ? -17.067 2.712 20.296 1.00 93.81 124 TYR A CA 1
ATOM 934 C C . TYR A 1 124 ? -16.245 1.416 20.321 1.00 93.81 124 TYR A C 1
ATOM 936 O O . TYR A 1 124 ? -15.145 1.381 19.773 1.00 93.81 124 TYR A O 1
ATOM 944 N N . ASP A 1 125 ? -16.792 0.329 20.868 1.00 93.44 125 ASP A N 1
ATOM 945 C CA . ASP A 1 125 ? -16.092 -0.959 20.948 1.00 93.44 125 ASP A CA 1
ATOM 946 C C . ASP A 1 125 ? -15.781 -1.529 19.554 1.00 93.44 125 ASP A C 1
ATOM 948 O O . ASP A 1 125 ? -14.690 -2.059 19.306 1.00 93.44 125 ASP A O 1
ATOM 952 N N . ALA A 1 126 ? -16.720 -1.385 18.612 1.00 92.88 126 ALA A N 1
ATOM 953 C CA . ALA A 1 126 ? -16.518 -1.769 17.219 1.00 92.88 126 ALA A CA 1
ATOM 954 C C . ALA A 1 126 ? -15.425 -0.925 16.546 1.00 92.88 126 ALA A C 1
ATOM 956 O O . ALA A 1 126 ? -14.597 -1.475 15.819 1.00 92.88 126 ALA A O 1
ATOM 957 N N . PHE A 1 127 ? -15.391 0.385 16.810 1.00 93.00 127 PHE A N 1
ATOM 958 C CA . PHE A 1 127 ? -14.371 1.287 16.279 1.00 93.00 127 PHE A CA 1
ATOM 959 C C . PHE A 1 127 ? -12.985 0.914 16.797 1.00 93.00 127 PHE A C 1
ATOM 961 O O . PHE A 1 127 ? -12.081 0.711 15.992 1.00 93.00 127 PHE A O 1
ATOM 968 N N . VAL A 1 128 ? -12.832 0.745 18.115 1.00 91.38 128 VAL A N 1
ATOM 969 C CA . VAL A 1 128 ? -11.560 0.351 18.742 1.00 91.38 128 VAL A CA 1
ATOM 970 C C . VAL A 1 128 ? -11.062 -0.978 18.177 1.00 91.38 128 VAL A C 1
ATOM 972 O O . VAL A 1 128 ? -9.896 -1.102 17.808 1.00 91.38 128 VAL A O 1
ATOM 975 N N . THR A 1 129 ? -11.956 -1.960 18.039 1.00 89.25 129 THR A N 1
ATOM 976 C CA . THR A 1 129 ? -11.619 -3.258 17.435 1.00 89.25 129 THR A CA 1
ATOM 977 C C . THR A 1 129 ? -11.114 -3.095 16.001 1.00 89.25 129 THR A C 1
ATOM 979 O O . THR A 1 129 ? -10.127 -3.724 15.620 1.00 89.25 129 THR A O 1
ATOM 982 N N . LEU A 1 130 ? -11.775 -2.249 15.207 1.00 85.69 130 LEU A N 1
ATOM 983 C CA . LEU A 1 130 ? -11.420 -2.018 13.814 1.00 85.69 130 LEU A CA 1
ATOM 984 C C . LEU A 1 130 ? -10.067 -1.316 13.681 1.00 85.69 130 LEU A C 1
ATOM 986 O O . LEU A 1 130 ? -9.214 -1.814 12.951 1.00 85.69 130 LEU A O 1
ATOM 990 N N . ILE A 1 131 ? -9.825 -0.218 14.403 1.00 85.88 131 ILE A N 1
ATOM 991 C CA . ILE A 1 131 ? -8.547 0.505 14.299 1.00 85.88 131 ILE A CA 1
ATOM 992 C C . ILE A 1 131 ? -7.367 -0.356 14.757 1.00 85.88 131 ILE A C 1
ATOM 994 O O . ILE A 1 131 ? -6.336 -0.348 14.096 1.00 85.88 131 ILE A O 1
ATOM 998 N N . CYS A 1 132 ? -7.538 -1.179 15.797 1.00 82.50 132 CYS A N 1
ATOM 999 C CA . CYS A 1 132 ? -6.510 -2.121 16.253 1.00 82.50 132 CYS A CA 1
ATOM 1000 C C . CYS A 1 132 ? -6.244 -3.257 15.254 1.00 82.50 132 CYS A C 1
ATOM 1002 O O . CYS A 1 132 ? -5.227 -3.936 15.359 1.00 82.50 132 CYS A O 1
ATOM 1004 N N . SER A 1 133 ? -7.151 -3.500 14.302 1.00 82.06 133 SER A N 1
ATOM 1005 C CA . SER A 1 133 ? -6.931 -4.485 13.237 1.00 82.06 133 SER A CA 1
ATOM 1006 C C . SER A 1 133 ? -6.101 -3.941 12.073 1.00 82.06 133 SER A C 1
ATOM 1008 O O . SER A 1 133 ? -5.557 -4.729 11.303 1.00 82.06 133 SER A O 1
ATOM 1010 N N . ILE A 1 134 ? -5.993 -2.615 11.953 1.00 77.56 134 ILE A N 1
ATOM 1011 C CA . ILE A 1 134 ? -5.316 -1.944 10.835 1.00 77.56 134 ILE A CA 1
ATOM 1012 C C . ILE A 1 134 ? -4.139 -1.062 11.262 1.00 77.56 134 ILE A C 1
ATOM 1014 O O . ILE A 1 134 ? -3.379 -0.606 10.416 1.00 77.56 134 ILE A O 1
ATOM 1018 N N . SER A 1 135 ? -3.987 -0.797 12.558 1.00 76.81 135 SER A N 1
ATOM 1019 C CA . SER A 1 135 ? -2.945 0.067 13.101 1.00 76.81 135 SER A CA 1
ATOM 1020 C C . SER A 1 135 ? -2.556 -0.384 14.504 1.00 76.81 135 SER A C 1
ATOM 1022 O O . SER A 1 135 ? -3.419 -0.665 15.339 1.00 76.81 135 SER A O 1
ATOM 1024 N N . ASP A 1 136 ? -1.251 -0.422 14.768 1.00 79.00 136 ASP A N 1
ATOM 1025 C CA . ASP A 1 136 ? -0.727 -0.742 16.091 1.00 79.00 136 ASP A CA 1
ATOM 1026 C C . ASP A 1 136 ? -0.851 0.485 17.012 1.00 79.00 136 ASP A C 1
ATOM 1028 O O . ASP A 1 136 ? -0.264 1.539 16.728 1.00 79.00 136 ASP A O 1
ATOM 1032 N N . PRO A 1 137 ? -1.584 0.387 18.136 1.00 80.81 137 PRO A N 1
ATOM 1033 C CA . PRO A 1 137 ? -1.653 1.480 19.091 1.00 80.81 137 PRO A CA 1
ATOM 1034 C C . PRO A 1 137 ? -0.294 1.685 19.787 1.00 80.81 137 PRO A C 1
ATOM 1036 O O . PRO A 1 137 ? 0.502 0.748 19.914 1.00 80.81 137 PRO A O 1
ATOM 1039 N N . PRO A 1 138 ? -0.005 2.902 20.280 1.00 83.62 138 PRO A N 1
ATOM 1040 C CA . PRO A 1 138 ? 1.217 3.158 21.032 1.00 83.62 138 PRO A CA 1
ATOM 1041 C C . PRO A 1 138 ? 1.245 2.373 22.352 1.00 83.62 138 PRO A C 1
ATOM 1043 O O . PRO A 1 138 ? 0.214 1.979 22.891 1.00 83.62 138 PRO A O 1
ATOM 1046 N N . GLU A 1 139 ? 2.435 2.194 22.927 1.00 87.31 139 GLU A N 1
ATOM 1047 C CA . GLU A 1 139 ? 2.549 1.620 24.270 1.00 87.31 139 GLU A CA 1
ATOM 1048 C C . GLU A 1 139 ? 1.989 2.583 25.331 1.00 87.31 139 GLU A C 1
ATOM 1050 O O . GLU A 1 139 ? 2.392 3.748 25.411 1.00 87.31 139 GLU A O 1
ATOM 1055 N N . PHE A 1 140 ? 1.100 2.079 26.192 1.00 87.69 140 PHE A N 1
ATOM 1056 C CA . PHE A 1 140 ? 0.487 2.844 27.280 1.00 87.69 140 PHE A CA 1
ATOM 1057 C C . PHE A 1 140 ? 1.079 2.468 28.638 1.00 87.69 140 PHE A C 1
ATOM 1059 O O . PHE A 1 140 ? 1.371 1.302 28.909 1.00 87.69 140 PHE A O 1
ATOM 1066 N N . SER A 1 141 ? 1.213 3.446 29.539 1.00 84.69 141 SER A N 1
ATOM 1067 C CA . SER A 1 141 ? 1.700 3.184 30.901 1.00 84.69 141 SER A CA 1
ATOM 1068 C C . SER A 1 141 ? 0.581 2.804 31.879 1.00 84.69 141 SER A C 1
ATOM 1070 O O . SER A 1 141 ? 0.853 2.317 32.980 1.00 84.69 141 SER A O 1
ATOM 1072 N N . SER A 1 142 ? -0.681 3.013 31.487 1.00 91.44 142 SER A N 1
ATOM 1073 C CA . SER A 1 142 ? -1.869 2.679 32.273 1.00 91.44 142 SER A CA 1
ATOM 1074 C C . SER A 1 142 ? -3.109 2.495 31.393 1.00 91.44 142 SER A C 1
ATOM 1076 O O . SER A 1 142 ? -3.183 3.034 30.291 1.00 91.44 142 SER A O 1
ATOM 1078 N N . THR A 1 143 ? -4.124 1.811 31.926 1.00 90.50 143 THR A N 1
ATOM 1079 C CA . THR A 1 143 ? -5.427 1.641 31.257 1.00 90.50 143 THR A CA 1
ATOM 1080 C C . THR A 1 143 ? -6.200 2.956 31.117 1.00 90.50 143 THR A C 1
ATOM 1082 O O . THR A 1 143 ? -7.062 3.075 30.255 1.00 90.50 143 THR A O 1
ATOM 1085 N N . GLU A 1 144 ? -5.923 3.954 31.966 1.00 94.12 144 GLU A N 1
ATOM 1086 C CA . GLU A 1 144 ? -6.531 5.287 31.850 1.00 94.12 144 GLU A CA 1
ATOM 1087 C C . GLU A 1 144 ? -5.967 6.048 30.643 1.00 94.12 144 GLU A C 1
ATOM 1089 O O . GLU A 1 144 ? -6.717 6.711 29.933 1.00 94.12 144 GLU A O 1
ATOM 1094 N N . GLU A 1 145 ? -4.661 5.935 30.378 1.00 92.25 145 GLU A N 1
ATOM 1095 C CA . GLU A 1 145 ? -4.040 6.527 29.185 1.00 92.25 145 GLU A CA 1
ATOM 1096 C C . GLU A 1 145 ? -4.535 5.867 27.896 1.00 92.25 145 GLU A C 1
ATOM 1098 O O . GLU A 1 145 ? -4.844 6.573 26.939 1.00 92.25 145 GLU A O 1
ATOM 1103 N N . GLU A 1 146 ? -4.653 4.539 27.901 1.00 90.94 146 GLU A N 1
ATOM 1104 C CA . GLU A 1 146 ? -5.207 3.754 26.796 1.00 90.94 146 GLU A CA 1
ATOM 1105 C C . GLU A 1 146 ? -6.648 4.174 26.470 1.00 90.94 146 GLU A C 1
ATOM 1107 O O . GLU A 1 146 ? -6.947 4.535 25.332 1.00 90.94 146 GLU A O 1
ATOM 1112 N N . ALA A 1 147 ? -7.528 4.216 27.478 1.00 90.56 147 ALA A N 1
ATOM 1113 C CA . ALA A 1 147 ? -8.918 4.634 27.293 1.00 90.56 147 ALA A CA 1
ATOM 1114 C C . ALA A 1 147 ? -9.008 6.054 26.717 1.00 90.56 147 ALA A C 1
ATOM 1116 O O . ALA A 1 147 ? -9.734 6.298 25.759 1.00 90.56 147 ALA A O 1
ATOM 1117 N N . LYS A 1 148 ? -8.207 6.984 27.245 1.00 93.69 148 LYS A N 1
ATOM 1118 C CA . LYS A 1 148 ? -8.201 8.383 26.803 1.00 93.69 148 LYS A CA 1
ATOM 1119 C C . LYS A 1 148 ? -7.680 8.556 25.377 1.00 93.69 148 LYS A C 1
ATOM 1121 O O . LYS A 1 148 ? -8.117 9.465 24.673 1.00 93.69 148 LYS A O 1
ATOM 1126 N N . TYR A 1 149 ? -6.733 7.715 24.962 1.00 92.62 149 TYR A N 1
ATOM 1127 C CA . TYR A 1 149 ? -6.256 7.673 23.584 1.00 92.62 149 TYR A CA 1
ATOM 1128 C C . TYR A 1 149 ? -7.381 7.241 22.642 1.00 92.62 149 TYR A C 1
ATOM 1130 O O . TYR A 1 149 ? -7.685 7.967 21.697 1.00 92.62 149 TYR A O 1
ATOM 1138 N N . PHE A 1 150 ? -8.036 6.114 22.931 1.00 92.19 150 PHE A N 1
ATOM 1139 C CA . PHE A 1 150 ? -9.096 5.574 22.082 1.00 92.19 150 PHE A CA 1
ATOM 1140 C C . PHE A 1 150 ? -10.362 6.439 22.059 1.00 92.19 150 PHE A C 1
ATOM 1142 O O . PHE A 1 150 ? -10.929 6.635 20.986 1.00 92.19 150 PHE A O 1
ATOM 1149 N N . GLU A 1 151 ? -10.753 7.041 23.186 1.00 94.38 151 GLU A N 1
ATOM 1150 C CA . GLU A 1 151 ? -11.803 8.071 23.231 1.00 94.38 151 GLU A CA 1
ATOM 1151 C C . GLU A 1 151 ? -11.471 9.238 22.294 1.00 94.38 151 GLU A C 1
ATOM 1153 O O . GLU A 1 151 ? -12.312 9.659 21.502 1.00 94.38 151 GLU A O 1
ATOM 1158 N N . GLY A 1 152 ? -10.222 9.714 22.319 1.00 93.00 152 GLY A N 1
ATOM 1159 C CA . GLY A 1 152 ? -9.762 10.766 21.415 1.00 93.00 152 GLY A CA 1
ATOM 1160 C C . GLY A 1 152 ? -9.820 10.361 19.939 1.00 93.00 152 GLY A C 1
ATOM 1161 O O . GLY A 1 152 ? -10.283 11.145 19.116 1.00 93.00 152 GLY A O 1
ATOM 1162 N N . GLN A 1 153 ? -9.392 9.139 19.599 1.00 92.94 153 GLN A N 1
ATOM 1163 C CA . GLN A 1 153 ? -9.467 8.625 18.224 1.00 92.94 153 GLN A CA 1
ATOM 1164 C C . GLN A 1 153 ? -10.918 8.500 17.737 1.00 92.94 153 GLN A C 1
ATOM 1166 O O . GLN A 1 153 ? -11.227 8.882 16.608 1.00 92.94 153 GLN A O 1
ATOM 1171 N N . TYR A 1 154 ? -11.816 8.021 18.601 1.00 94.56 154 TYR A N 1
ATOM 1172 C CA . TYR A 1 154 ? -13.240 7.904 18.301 1.00 94.56 154 TYR A CA 1
ATOM 1173 C C . TYR A 1 154 ? -13.892 9.273 18.066 1.00 94.56 154 TYR A C 1
ATOM 1175 O O . TYR A 1 154 ? -14.636 9.450 17.102 1.00 94.56 154 TYR A O 1
ATOM 1183 N N . ASP A 1 155 ? -13.579 10.263 18.905 1.00 93.81 155 ASP A N 1
ATOM 1184 C CA . ASP A 1 155 ? -14.083 11.630 18.754 1.00 93.81 155 ASP A CA 1
ATOM 1185 C C . ASP A 1 155 ? -13.579 12.290 17.455 1.00 93.81 155 ASP A C 1
ATOM 1187 O O . ASP A 1 155 ? -14.322 13.021 16.787 1.00 93.81 155 ASP A O 1
ATOM 1191 N N . GLU A 1 156 ? -12.328 12.039 17.057 1.00 93.50 156 GLU A N 1
ATOM 1192 C CA . GLU A 1 156 ? -11.788 12.510 15.776 1.00 93.50 156 GLU A CA 1
ATOM 1193 C C . GLU A 1 156 ? -12.486 11.857 14.578 1.00 93.50 156 GLU A C 1
ATOM 1195 O O . GLU A 1 156 ? -12.842 12.568 13.635 1.00 93.50 156 GLU A O 1
ATOM 1200 N N . TRP A 1 157 ? -12.754 10.550 14.640 1.00 93.94 157 TRP A N 1
ATOM 1201 C CA . TRP A 1 157 ? -13.493 9.825 13.604 1.00 93.94 157 TRP A CA 1
ATOM 1202 C C . TRP A 1 157 ? -14.940 10.316 13.468 1.00 93.94 157 TRP A C 1
ATOM 1204 O O . TRP A 1 157 ? -15.351 10.739 12.388 1.00 93.94 157 TRP A O 1
ATOM 1214 N N . ILE A 1 158 ? -15.701 10.370 14.568 1.00 92.19 158 ILE A N 1
ATOM 1215 C CA . ILE A 1 158 ? -17.098 10.846 14.563 1.00 92.19 158 ILE A CA 1
ATOM 1216 C C . ILE A 1 158 ? -17.205 12.303 14.100 1.00 92.19 158 ILE A C 1
ATOM 1218 O O . ILE A 1 158 ? -18.204 12.697 13.498 1.00 92.19 158 ILE A O 1
ATOM 1222 N N . SER A 1 159 ? -16.187 13.125 14.373 1.00 92.06 159 SER A N 1
ATOM 1223 C CA . SER A 1 159 ? -16.146 14.509 13.889 1.00 92.06 159 SER A CA 1
ATOM 1224 C C . SER A 1 159 ? -15.637 14.659 12.451 1.00 92.06 159 SER A C 1
ATOM 1226 O O . SER A 1 159 ? -15.602 15.787 11.955 1.00 92.06 159 SER A O 1
ATOM 1228 N N . GLY A 1 160 ? -15.270 13.558 11.785 1.00 87.50 160 GLY A N 1
ATOM 1229 C CA . GLY A 1 160 ? -14.800 13.528 10.400 1.00 87.50 160 GLY A CA 1
ATOM 1230 C C . GLY A 1 160 ? -13.421 14.156 10.195 1.00 87.50 160 GLY A C 1
ATOM 1231 O O . GLY A 1 160 ? -13.138 14.649 9.109 1.00 87.50 160 GLY A O 1
ATOM 1232 N N . LYS A 1 161 ? -12.588 14.211 11.240 1.00 87.88 161 LYS A N 1
ATOM 1233 C CA . LYS A 1 161 ? -11.259 14.848 11.203 1.00 87.88 161 LYS A CA 1
ATOM 1234 C C . LYS A 1 161 ? -10.108 13.877 10.960 1.00 87.88 161 LYS A C 1
ATOM 1236 O O . LYS A 1 161 ? -8.991 14.328 10.738 1.00 87.88 161 LYS A O 1
ATOM 1241 N N . SER A 1 162 ? -10.356 12.587 11.142 1.00 87.69 162 SER A N 1
ATOM 1242 C CA . SER A 1 162 ? -9.367 11.522 11.020 1.00 87.69 162 SER A CA 1
ATOM 1243 C C . SER A 1 162 ? -10.075 10.219 10.658 1.00 87.69 162 SER A C 1
ATOM 1245 O O . SER A 1 162 ? -11.307 10.155 10.676 1.00 87.69 162 SER A O 1
ATOM 1247 N N . TRP A 1 163 ? -9.296 9.177 10.364 1.00 88.06 163 TRP A N 1
ATOM 1248 C CA . TRP A 1 163 ? -9.800 7.842 10.026 1.00 88.06 163 TRP A CA 1
ATOM 1249 C C . TRP A 1 163 ? -10.778 7.855 8.847 1.00 88.06 163 TRP A C 1
ATOM 1251 O O . TRP A 1 163 ? -11.806 7.186 8.865 1.00 88.06 163 TRP A O 1
ATOM 1261 N N . HIS A 1 164 ? -10.461 8.626 7.809 1.00 88.62 164 HIS A N 1
ATOM 1262 C CA . HIS A 1 164 ? -11.346 8.821 6.658 1.00 88.62 164 HIS A CA 1
ATOM 1263 C C . HIS A 1 164 ? -11.593 7.542 5.835 1.00 88.62 164 HIS A C 1
ATOM 1265 O O . HIS A 1 164 ? -12.578 7.446 5.108 1.00 88.62 164 HIS A O 1
ATOM 1271 N N . ASN A 1 165 ? -10.729 6.535 5.981 1.00 88.69 165 ASN A N 1
ATOM 1272 C CA . ASN A 1 165 ? -10.913 5.181 5.453 1.00 88.69 165 ASN A CA 1
ATOM 1273 C C . ASN A 1 165 ? -11.970 4.352 6.210 1.00 88.69 165 ASN A C 1
ATOM 1275 O O . ASN A 1 165 ? -12.382 3.301 5.714 1.00 88.69 165 ASN A O 1
ATOM 1279 N N . ILE A 1 166 ? -12.412 4.803 7.389 1.00 93.06 166 ILE A N 1
ATOM 1280 C CA . ILE A 1 166 ? -13.449 4.159 8.196 1.00 93.06 166 ILE A CA 1
ATOM 1281 C C . ILE A 1 166 ? -14.769 4.902 7.995 1.00 93.06 166 ILE A C 1
ATOM 1283 O O . ILE A 1 166 ? -14.955 6.038 8.428 1.00 93.06 166 ILE A O 1
ATOM 1287 N N . LEU A 1 167 ? -15.718 4.225 7.365 1.00 92.50 167 LEU A N 1
ATOM 1288 C CA . LEU A 1 167 ? -17.065 4.712 7.112 1.00 92.50 167 LEU A CA 1
ATOM 1289 C C . LEU A 1 167 ? -18.014 4.286 8.231 1.00 92.50 167 LEU A C 1
ATOM 1291 O O . LEU A 1 167 ? -17.745 3.341 8.969 1.00 92.50 167 LEU A O 1
ATOM 1295 N N . ALA A 1 168 ? -19.153 4.964 8.326 1.00 93.25 168 ALA A N 1
ATOM 1296 C CA . ALA A 1 168 ? -20.244 4.592 9.215 1.00 93.25 168 ALA A CA 1
ATOM 1297 C C . ALA A 1 168 ? -21.427 4.072 8.388 1.00 93.25 168 ALA A C 1
ATOM 1299 O O . ALA A 1 168 ? -21.787 4.672 7.371 1.00 93.25 168 ALA A O 1
ATOM 1300 N N . ASP A 1 169 ? -22.006 2.936 8.779 1.00 90.62 169 ASP A N 1
ATOM 1301 C CA . ASP A 1 169 ? -23.216 2.419 8.134 1.00 90.62 169 ASP A CA 1
ATOM 1302 C C . ASP A 1 169 ? -24.470 3.206 8.565 1.00 90.62 169 ASP A C 1
ATOM 1304 O O . ASP A 1 169 ? -24.396 4.186 9.309 1.00 90.62 169 ASP A O 1
ATOM 1308 N N . GLU A 1 170 ? -25.650 2.784 8.107 1.00 88.62 170 GLU A N 1
ATOM 1309 C CA . GLU A 1 170 ? -26.927 3.428 8.456 1.00 88.62 170 GLU A CA 1
ATOM 1310 C C . GLU A 1 170 ? -27.234 3.444 9.967 1.00 88.62 170 GLU A C 1
ATOM 1312 O O . GLU A 1 170 ? -28.021 4.273 10.424 1.00 88.62 170 GLU A O 1
ATOM 1317 N N . ASN A 1 171 ? -26.589 2.569 10.745 1.00 85.69 171 ASN A N 1
ATOM 1318 C CA . ASN A 1 171 ? -26.698 2.480 12.201 1.00 85.69 171 ASN A CA 1
ATOM 1319 C C . ASN A 1 171 ? -25.493 3.124 12.914 1.00 85.69 171 ASN A C 1
ATOM 1321 O O . ASN A 1 171 ? -25.356 3.022 14.134 1.00 85.69 171 ASN A O 1
ATOM 1325 N N . GLY A 1 172 ? -24.600 3.779 12.167 1.00 87.38 172 GLY A N 1
ATOM 1326 C CA . GLY A 1 172 ? -23.382 4.398 12.675 1.00 87.38 172 GLY A CA 1
ATOM 1327 C C . GLY A 1 172 ? -22.277 3.404 13.042 1.00 87.38 172 GLY A C 1
ATOM 1328 O O . GLY A 1 172 ? -21.318 3.781 13.713 1.00 87.38 172 GLY A O 1
ATOM 1329 N N . LYS A 1 173 ? -22.395 2.131 12.645 1.00 90.88 173 LYS A N 1
ATOM 1330 C CA . LYS A 1 173 ? -21.367 1.126 12.916 1.00 90.88 173 LYS A CA 1
ATOM 1331 C C . LYS A 1 173 ? -20.167 1.349 11.983 1.00 90.88 173 LYS A C 1
ATOM 1333 O O . LYS A 1 173 ? -20.371 1.477 10.773 1.00 90.88 173 LYS A O 1
ATOM 1338 N N . PRO A 1 174 ? -18.931 1.368 12.512 1.00 94.62 174 PRO A N 1
ATOM 1339 C CA . PRO A 1 174 ? -17.731 1.578 11.710 1.00 94.62 174 PRO A CA 1
ATOM 1340 C C . PRO A 1 174 ? -17.427 0.379 10.804 1.00 94.62 174 PRO A C 1
ATOM 1342 O O . PRO A 1 174 ? -17.536 -0.775 11.230 1.00 94.62 174 PRO A O 1
ATOM 1345 N N . TYR A 1 175 ? -16.999 0.647 9.571 1.00 91.62 175 TYR A N 1
ATOM 1346 C CA . TYR A 1 175 ? -16.507 -0.354 8.624 1.00 91.62 175 TYR A CA 1
ATOM 1347 C C . TYR A 1 175 ? -15.527 0.256 7.613 1.00 91.62 175 TYR A C 1
ATOM 1349 O O . TYR A 1 175 ? -15.542 1.457 7.365 1.00 91.62 175 TYR A O 1
ATOM 1357 N N . ILE A 1 176 ? -14.692 -0.580 6.995 1.00 87.88 176 ILE A N 1
ATOM 1358 C CA . ILE A 1 176 ? -13.854 -0.192 5.851 1.00 87.88 176 ILE A CA 1
ATOM 1359 C C . ILE A 1 176 ? -14.577 -0.612 4.576 1.00 87.88 176 ILE A C 1
ATOM 1361 O O . ILE A 1 176 ? -15.093 -1.730 4.495 1.00 87.88 176 ILE A O 1
ATOM 1365 N N . ALA A 1 177 ? -14.632 0.279 3.588 1.00 87.69 177 ALA A N 1
ATOM 1366 C CA . ALA A 1 177 ? -15.240 -0.037 2.302 1.00 87.69 177 ALA A CA 1
ATOM 1367 C C . ALA A 1 177 ? -14.545 -1.229 1.629 1.00 87.69 177 ALA A C 1
ATOM 1369 O O . ALA A 1 177 ? -13.326 -1.381 1.705 1.00 87.69 177 ALA A O 1
ATOM 1370 N N . GLU A 1 178 ? -15.317 -2.054 0.919 1.00 84.94 178 GLU A N 1
ATOM 1371 C CA . GLU A 1 178 ? -14.742 -3.150 0.141 1.00 84.94 178 GLU A CA 1
ATOM 1372 C C . GLU A 1 178 ? -13.735 -2.624 -0.889 1.00 84.94 178 GLU A C 1
ATOM 1374 O O . GLU A 1 178 ? -13.953 -1.590 -1.535 1.00 84.94 178 GLU A O 1
ATOM 1379 N N . LYS A 1 179 ? -12.645 -3.378 -1.067 1.00 88.06 179 LYS A N 1
ATOM 1380 C CA . LYS A 1 179 ? -11.610 -3.103 -2.063 1.00 88.06 179 LYS A CA 1
ATOM 1381 C C . LYS A 1 179 ? -12.233 -2.962 -3.454 1.00 88.06 179 LYS A C 1
ATOM 1383 O O . LYS A 1 179 ? -12.970 -3.827 -3.918 1.00 88.06 179 LYS A O 1
ATOM 1388 N N . GLN A 1 180 ? -11.886 -1.882 -4.139 1.00 90.31 180 GLN A N 1
ATOM 1389 C CA . GLN A 1 180 ? -12.339 -1.559 -5.481 1.00 90.31 180 GLN A CA 1
ATOM 1390 C C . GLN A 1 180 ? -11.215 -1.855 -6.474 1.00 90.31 180 GLN A C 1
ATOM 1392 O O . GLN A 1 180 ? -10.369 -1.004 -6.749 1.00 90.31 180 GLN A O 1
ATOM 1397 N N . ASP A 1 181 ? -11.238 -3.054 -7.062 1.00 85.88 181 ASP A N 1
ATOM 1398 C CA . ASP A 1 181 ? -10.208 -3.524 -8.007 1.00 85.88 181 ASP A CA 1
ATOM 1399 C C . ASP A 1 181 ? -10.017 -2.604 -9.217 1.00 85.88 181 ASP A C 1
ATOM 1401 O O . ASP A 1 181 ? -8.961 -2.601 -9.850 1.00 85.88 181 ASP A O 1
ATOM 1405 N N . PHE A 1 182 ? -11.029 -1.797 -9.550 1.00 88.69 182 PHE A N 1
ATOM 1406 C CA . PHE A 1 182 ? -10.917 -0.806 -10.612 1.00 88.69 182 PHE A CA 1
ATOM 1407 C C . PHE A 1 182 ? -9.720 0.123 -10.403 1.00 88.69 182 PHE A C 1
ATOM 1409 O O . PHE A 1 182 ? -8.993 0.344 -11.367 1.00 88.69 182 PHE A O 1
ATOM 1416 N N . PHE A 1 183 ? -9.490 0.595 -9.175 1.00 92.12 183 PHE A N 1
ATOM 1417 C CA . PHE A 1 183 ? -8.444 1.567 -8.858 1.00 92.12 183 PHE A CA 1
ATO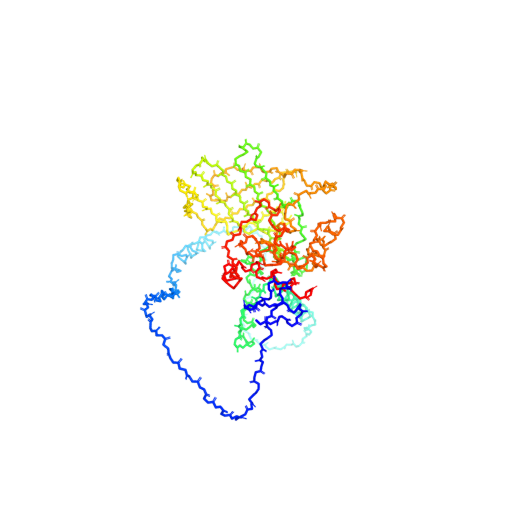M 1418 C C . PHE A 1 183 ? -7.050 0.955 -8.706 1.00 92.12 183 PHE A C 1
ATOM 1420 O O . PHE A 1 183 ? -6.112 1.703 -8.511 1.00 92.12 183 PHE A O 1
ATOM 1427 N N . ILE A 1 184 ? -6.888 -0.365 -8.820 1.00 88.88 184 ILE A N 1
ATOM 1428 C CA . ILE A 1 184 ? -5.596 -1.037 -8.617 1.00 88.88 184 ILE A CA 1
ATOM 1429 C C . ILE A 1 184 ? -4.909 -1.304 -9.958 1.00 88.88 184 ILE A C 1
ATOM 1431 O O . ILE A 1 184 ? -5.550 -1.804 -10.886 1.00 88.88 184 ILE A O 1
ATOM 1435 N N . GLY A 1 185 ? -3.607 -1.039 -10.028 1.00 84.56 185 GLY A N 1
ATOM 1436 C CA . GLY A 1 185 ? -2.729 -1.318 -11.162 1.00 84.56 185 GLY A CA 1
ATOM 1437 C C . GLY A 1 185 ? -2.119 -0.058 -11.771 1.00 84.56 185 GLY A C 1
ATOM 1438 O O . GLY A 1 185 ? -2.128 1.013 -11.164 1.00 84.56 185 GLY A O 1
ATOM 1439 N N . THR A 1 186 ? -1.620 -0.210 -12.994 1.00 88.00 186 THR A N 1
ATOM 1440 C CA . THR A 1 186 ? -1.007 0.868 -13.771 1.00 88.00 186 THR A CA 1
ATOM 1441 C C . THR A 1 186 ? -2.045 1.589 -14.626 1.00 88.00 186 THR A C 1
ATOM 1443 O O . THR A 1 186 ? -2.889 0.974 -15.291 1.00 88.00 186 THR A O 1
ATOM 1446 N N . PHE A 1 187 ? -1.964 2.915 -14.656 1.00 90.44 187 PHE A N 1
ATOM 1447 C CA . PHE A 1 187 ? -2.781 3.763 -15.509 1.00 90.44 187 PHE A CA 1
ATOM 1448 C C . PHE A 1 187 ? -1.903 4.758 -16.258 1.00 90.44 187 PHE A C 1
ATOM 1450 O O . PHE A 1 187 ? -0.979 5.338 -15.696 1.00 90.44 187 PHE A O 1
ATOM 1457 N N . HIS A 1 188 ? -2.226 5.019 -17.518 1.00 89.75 188 HIS A N 1
ATOM 1458 C CA . HIS A 1 188 ? -1.487 5.962 -18.352 1.00 89.75 188 HIS A CA 1
ATOM 1459 C C . HIS A 1 188 ? -2.341 7.170 -18.692 1.00 89.75 188 HIS A C 1
ATOM 1461 O O . HIS A 1 188 ? -3.520 7.037 -19.020 1.00 89.75 188 HIS A O 1
ATOM 1467 N N . ASP A 1 189 ? -1.738 8.352 -18.643 1.00 87.31 189 ASP A N 1
ATOM 1468 C CA . ASP A 1 189 ? -2.404 9.572 -19.075 1.00 87.31 189 ASP A CA 1
ATOM 1469 C C . ASP A 1 189 ? -2.768 9.500 -20.568 1.00 87.31 189 ASP A C 1
ATOM 1471 O O . ASP A 1 189 ? -1.936 9.201 -21.430 1.00 87.31 189 ASP A O 1
ATOM 1475 N N . GLU A 1 190 ? -4.035 9.787 -20.868 1.00 79.81 190 GLU A N 1
ATOM 1476 C CA . GLU A 1 190 ? -4.617 9.657 -22.204 1.00 79.81 190 GLU A CA 1
ATOM 1477 C C . GLU A 1 190 ? -4.054 10.690 -23.192 1.00 79.81 190 GLU A C 1
ATOM 1479 O O . GLU A 1 190 ? -3.972 10.423 -24.395 1.00 79.81 190 GLU A O 1
ATOM 1484 N N . TYR A 1 191 ? -3.662 11.871 -22.707 1.00 76.19 191 TYR A N 1
ATOM 1485 C CA . TYR A 1 191 ? -3.370 13.012 -23.573 1.00 76.19 191 TYR A CA 1
ATOM 1486 C C . TYR A 1 191 ? -1.883 13.187 -23.880 1.00 76.19 191 TYR A C 1
ATOM 1488 O O . TYR A 1 191 ? -1.486 13.270 -25.044 1.00 76.19 191 TYR A O 1
ATOM 1496 N N . SER A 1 192 ? -1.055 13.298 -22.848 1.00 71.94 192 SER A N 1
ATOM 1497 C CA . SER A 1 192 ? 0.380 13.552 -22.957 1.00 71.94 192 SER A CA 1
ATOM 1498 C C . SER A 1 192 ? 1.186 12.272 -23.154 1.00 71.94 192 SER A C 1
ATOM 1500 O O . SER A 1 192 ? 2.250 12.340 -23.771 1.00 71.94 192 SER A O 1
ATOM 1502 N N . GLN A 1 193 ? 0.703 11.135 -22.625 1.00 70.75 193 GLN A N 1
ATOM 1503 C CA . GLN A 1 193 ? 1.454 9.874 -22.488 1.00 70.75 193 GLN A CA 1
ATOM 1504 C C . GLN A 1 193 ? 2.800 10.042 -21.762 1.00 70.75 193 GLN A C 1
ATOM 1506 O O . GLN A 1 193 ? 3.704 9.220 -21.891 1.00 70.75 193 GLN A O 1
ATOM 1511 N N . ARG A 1 194 ? 2.960 11.147 -21.028 1.00 80.12 194 ARG A N 1
ATOM 1512 C CA . ARG A 1 194 ? 4.150 11.458 -20.229 1.00 80.12 194 ARG A CA 1
ATOM 1513 C C . ARG A 1 194 ? 3.934 11.173 -18.760 1.00 80.12 194 ARG A C 1
ATOM 1515 O O . ARG A 1 194 ? 4.913 11.169 -18.021 1.00 80.12 194 ARG A O 1
ATOM 1522 N N . ALA A 1 195 ? 2.683 10.952 -18.367 1.00 86.12 195 ALA A N 1
ATOM 1523 C CA . ALA A 1 195 ? 2.334 10.580 -17.020 1.00 86.12 195 ALA A CA 1
ATOM 1524 C C . ALA A 1 195 ? 1.814 9.148 -16.938 1.00 86.12 195 ALA A C 1
ATOM 1526 O O . ALA A 1 195 ? 1.060 8.690 -17.803 1.00 86.12 195 ALA A O 1
ATOM 1527 N N . TYR A 1 196 ? 2.214 8.463 -15.876 1.00 88.31 196 TYR A N 1
ATOM 1528 C CA . TYR A 1 196 ? 1.627 7.201 -15.457 1.00 88.31 196 TYR A CA 1
ATOM 1529 C C . TYR A 1 196 ? 1.361 7.240 -13.955 1.00 88.31 196 TYR A C 1
ATOM 1531 O O . TYR A 1 196 ? 1.992 7.997 -13.217 1.00 88.31 196 TYR A O 1
ATOM 1539 N N . MET A 1 197 ? 0.390 6.447 -13.539 1.00 91.19 197 MET A N 1
ATOM 1540 C CA . MET A 1 197 ? -0.047 6.284 -12.167 1.00 91.19 197 MET A CA 1
ATOM 1541 C C . MET A 1 197 ? 0.074 4.812 -11.810 1.00 91.19 197 MET A C 1
ATOM 1543 O O . MET A 1 197 ? -0.466 3.967 -12.520 1.00 91.19 197 MET A O 1
ATOM 1547 N N . GLU A 1 198 ? 0.741 4.532 -10.704 1.00 90.75 198 GLU A N 1
ATOM 1548 C CA . GLU A 1 198 ? 0.703 3.243 -10.033 1.00 90.75 198 GLU A CA 1
ATOM 1549 C C . GLU A 1 198 ? -0.226 3.357 -8.836 1.00 90.75 198 GLU A C 1
ATOM 1551 O O . GLU A 1 198 ? -0.143 4.310 -8.059 1.00 90.75 198 GLU A O 1
ATOM 1556 N N . SER A 1 199 ? -1.130 2.393 -8.692 1.00 90.75 199 SER A N 1
ATOM 1557 C CA . SER A 1 199 ? -1.990 2.316 -7.521 1.00 90.75 199 SER A CA 1
ATOM 1558 C C . SER A 1 199 ? -2.060 0.899 -6.976 1.00 90.75 199 SER A C 1
ATOM 1560 O O . SER A 1 199 ? -2.351 -0.059 -7.694 1.00 90.75 199 SER A O 1
ATOM 1562 N N . SER A 1 200 ? -1.816 0.768 -5.677 1.00 85.25 200 SER A N 1
ATOM 1563 C CA . SER A 1 200 ? -1.904 -0.495 -4.945 1.00 85.25 200 SER A CA 1
ATOM 1564 C C . SER A 1 200 ? -2.795 -0.343 -3.717 1.00 85.25 200 SER A C 1
ATOM 1566 O O . SER A 1 200 ? -2.986 0.759 -3.213 1.00 85.25 200 SER A O 1
ATOM 1568 N N . TYR A 1 201 ? -3.375 -1.444 -3.244 1.00 81.38 201 TYR A N 1
ATOM 1569 C CA . TYR A 1 201 ? -4.220 -1.456 -2.049 1.00 81.38 201 TYR A CA 1
ATOM 1570 C C . TYR A 1 201 ? -3.411 -1.946 -0.848 1.00 81.38 201 TYR A C 1
ATOM 1572 O O . TYR A 1 201 ? -2.814 -3.020 -0.916 1.00 81.38 201 TYR A O 1
ATOM 1580 N N . SER A 1 202 ? -3.400 -1.185 0.247 1.00 76.12 202 SER A N 1
ATOM 1581 C CA . SER A 1 202 ? -2.574 -1.472 1.432 1.00 76.12 202 SER A CA 1
ATOM 1582 C C . SER A 1 202 ? -3.203 -2.465 2.413 1.00 76.12 202 SER A C 1
ATOM 1584 O O . SER A 1 202 ? -2.534 -2.896 3.347 1.00 76.12 202 SER A O 1
ATOM 1586 N N . GLY A 1 203 ? -4.466 -2.857 2.216 1.00 72.75 203 GLY A N 1
ATOM 1587 C CA . GLY A 1 203 ? -5.169 -3.810 3.088 1.00 72.75 203 GLY A CA 1
ATOM 1588 C C . GLY A 1 203 ? -5.961 -3.157 4.225 1.00 72.75 203 GLY A C 1
ATOM 1589 O O . GLY A 1 203 ? -6.986 -3.688 4.641 1.00 72.75 203 GLY A O 1
ATOM 1590 N N . ASP A 1 204 ? -5.556 -1.965 4.654 1.00 75.75 204 ASP A N 1
ATOM 1591 C CA . ASP A 1 204 ? -6.137 -1.171 5.746 1.00 75.75 204 ASP A CA 1
ATOM 1592 C C . ASP A 1 204 ? -7.212 -0.161 5.292 1.00 75.75 204 ASP A C 1
ATOM 1594 O O . ASP A 1 204 ? -7.602 0.735 6.042 1.00 75.75 204 ASP A O 1
ATOM 1598 N N . GLY A 1 205 ? -7.714 -0.287 4.063 1.00 80.62 205 GLY A N 1
ATOM 1599 C CA . GLY A 1 205 ? -8.702 0.633 3.489 1.00 80.62 205 GLY A CA 1
ATOM 1600 C C . GLY A 1 205 ? -8.108 1.796 2.699 1.00 80.62 205 GLY A C 1
ATOM 1601 O O . GLY A 1 205 ? -8.874 2.587 2.142 1.00 80.62 205 GLY A O 1
ATOM 1602 N N . TYR A 1 206 ? -6.779 1.884 2.609 1.00 87.31 206 TYR A N 1
ATOM 1603 C CA . TYR A 1 206 ? -6.101 2.857 1.762 1.00 87.31 206 TYR A CA 1
ATOM 1604 C C . TYR A 1 206 ? -5.624 2.270 0.426 1.00 87.31 206 TYR A C 1
ATOM 1606 O O . TYR A 1 206 ? -5.437 1.067 0.236 1.00 87.31 206 TYR A O 1
ATOM 1614 N N . TYR A 1 207 ? -5.431 3.182 -0.517 1.00 90.25 207 TYR A N 1
ATOM 1615 C CA . TYR A 1 207 ? -4.775 2.988 -1.794 1.00 90.25 207 TYR A CA 1
ATOM 1616 C C . TYR A 1 207 ? -3.510 3.835 -1.776 1.00 90.25 207 TYR A C 1
ATOM 1618 O O . TYR A 1 207 ? -3.578 5.046 -1.559 1.00 90.25 207 TYR A O 1
ATOM 1626 N N . LEU A 1 208 ? -2.364 3.207 -1.993 1.00 88.88 208 LEU A N 1
ATOM 1627 C CA . LEU A 1 208 ? -1.094 3.896 -2.177 1.00 88.88 208 LEU A CA 1
ATOM 1628 C C . LEU A 1 208 ? -1.007 4.290 -3.644 1.00 88.88 208 LEU A C 1
ATOM 1630 O O . LEU A 1 208 ? -1.171 3.430 -4.514 1.00 88.88 208 LEU A O 1
ATOM 1634 N N . ILE A 1 209 ? -0.835 5.581 -3.910 1.00 92.81 209 ILE A N 1
ATOM 1635 C CA . ILE A 1 209 ? -0.848 6.127 -5.263 1.00 92.81 209 ILE A CA 1
ATOM 1636 C C . ILE A 1 209 ? 0.438 6.896 -5.501 1.00 92.81 209 ILE A C 1
ATOM 1638 O O . ILE A 1 209 ? 0.755 7.820 -4.752 1.00 92.81 209 ILE A O 1
ATOM 1642 N N . ASP A 1 210 ? 1.104 6.544 -6.594 1.00 91.62 210 ASP A N 1
ATOM 1643 C CA . ASP A 1 210 ? 2.295 7.201 -7.107 1.00 91.62 210 ASP A CA 1
ATOM 1644 C C . ASP A 1 210 ? 2.033 7.645 -8.547 1.00 91.62 210 ASP A C 1
ATOM 1646 O O . ASP A 1 210 ? 1.705 6.836 -9.414 1.00 91.62 210 ASP A O 1
ATOM 1650 N N . ILE A 1 211 ? 2.171 8.937 -8.826 1.00 90.75 211 ILE A N 1
ATOM 1651 C CA . ILE A 1 211 ? 2.006 9.510 -10.164 1.00 90.75 211 ILE A CA 1
ATOM 1652 C C . ILE A 1 211 ? 3.333 10.106 -10.588 1.00 90.75 211 ILE A C 1
ATOM 1654 O O . ILE A 1 211 ? 3.873 10.986 -9.927 1.00 90.75 211 ILE A O 1
ATOM 1658 N N . ASN A 1 212 ? 3.834 9.671 -11.733 1.00 88.56 212 ASN A N 1
ATOM 1659 C CA . ASN A 1 212 ? 5.082 10.151 -12.304 1.00 88.56 212 ASN A CA 1
ATOM 1660 C C . ASN A 1 212 ? 4.789 10.869 -13.611 1.00 88.56 212 ASN A C 1
ATOM 1662 O O . ASN A 1 212 ? 4.065 10.333 -14.443 1.00 88.56 212 ASN A O 1
ATOM 1666 N N . TRP A 1 213 ? 5.373 12.048 -13.810 1.00 87.06 213 TRP A N 1
ATOM 1667 C CA . TRP A 1 213 ? 5.198 12.874 -14.999 1.00 87.06 213 TRP A CA 1
ATOM 1668 C C . TRP A 1 213 ? 6.538 13.319 -15.579 1.00 87.06 213 TRP A C 1
ATOM 1670 O O . TRP A 1 213 ? 7.176 14.258 -15.089 1.00 87.06 213 TRP A O 1
ATOM 1680 N N . GLY A 1 214 ? 6.895 12.735 -16.723 1.00 81.81 214 GLY A N 1
ATOM 1681 C CA . GLY A 1 214 ? 8.097 13.085 -17.471 1.00 81.81 214 GLY A CA 1
ATOM 1682 C C . GLY A 1 214 ? 8.019 14.497 -18.056 1.00 81.81 214 GLY A C 1
ATOM 1683 O O . GLY A 1 214 ? 7.348 14.737 -19.067 1.00 81.81 214 GLY A O 1
ATOM 1684 N N . SER A 1 215 ? 8.728 15.442 -17.438 1.00 74.75 215 SER A N 1
ATOM 1685 C CA . SER A 1 215 ? 8.785 16.837 -17.891 1.00 74.75 215 SER A CA 1
ATOM 1686 C C . SER A 1 215 ? 9.893 17.055 -18.928 1.00 74.75 215 SER A C 1
ATOM 1688 O O . SER A 1 215 ? 9.680 17.740 -19.935 1.00 74.75 215 SER A O 1
ATOM 1690 N N . SER A 1 216 ? 11.059 16.434 -18.734 1.00 76.38 216 SER A N 1
ATOM 1691 C CA . SER A 1 216 ? 12.192 16.443 -19.664 1.00 76.38 216 SER A CA 1
ATOM 1692 C C . SER A 1 216 ? 13.054 15.178 -19.494 1.00 76.38 216 SER A C 1
ATOM 1694 O O . SER A 1 216 ? 12.707 14.282 -18.734 1.00 76.38 216 SER A O 1
ATOM 1696 N N . ALA A 1 217 ? 14.178 15.076 -20.213 1.00 68.56 217 ALA A N 1
ATOM 1697 C CA . ALA A 1 217 ? 15.153 13.999 -19.985 1.00 68.56 217 ALA A CA 1
ATOM 1698 C C . ALA A 1 217 ? 15.923 14.152 -18.658 1.00 68.56 217 ALA A C 1
ATOM 1700 O O . ALA A 1 217 ? 16.629 13.232 -18.258 1.00 68.56 217 ALA A O 1
ATOM 1701 N N . TRP A 1 218 ? 15.818 15.322 -18.024 1.00 74.00 218 TRP A N 1
ATOM 1702 C CA . TRP A 1 218 ? 16.572 15.706 -16.834 1.00 74.00 218 TRP A CA 1
ATOM 1703 C C . TRP A 1 218 ? 15.676 16.106 -15.667 1.00 74.00 218 TRP A C 1
ATOM 1705 O O . TRP A 1 218 ? 16.170 16.177 -14.551 1.00 74.00 218 TRP A O 1
ATOM 1715 N N . ASP A 1 219 ? 14.384 16.326 -15.919 1.00 80.25 219 ASP A N 1
ATOM 1716 C CA . ASP A 1 219 ? 13.422 16.773 -14.920 1.00 80.25 219 ASP A CA 1
ATOM 1717 C C . ASP A 1 219 ? 12.182 15.886 -14.950 1.00 80.25 219 ASP A C 1
ATOM 1719 O O . ASP A 1 219 ? 11.558 15.688 -16.002 1.00 80.25 219 ASP A O 1
ATOM 1723 N N . ASN A 1 220 ? 11.794 15.406 -13.779 1.00 84.75 220 ASN A N 1
ATOM 1724 C CA . ASN A 1 220 ? 10.585 14.631 -13.572 1.00 84.75 220 ASN A CA 1
ATOM 1725 C C . ASN A 1 220 ? 9.770 15.250 -12.436 1.00 84.75 220 ASN A C 1
ATOM 1727 O O . ASN A 1 220 ? 10.287 15.970 -11.583 1.00 84.75 220 ASN A O 1
ATOM 1731 N N . SER A 1 221 ? 8.472 15.008 -12.463 1.00 88.12 221 SER A N 1
ATOM 1732 C CA . SER A 1 221 ? 7.546 15.460 -11.436 1.00 88.12 221 SER A CA 1
ATOM 1733 C C . SER A 1 221 ? 6.868 14.231 -10.858 1.00 88.12 221 SER A C 1
ATOM 1735 O O . SER A 1 221 ? 6.378 13.396 -11.615 1.00 88.12 221 SER A O 1
ATOM 1737 N N . HIS A 1 222 ? 6.848 14.117 -9.538 1.00 87.38 222 HIS A N 1
ATOM 1738 C CA . HIS A 1 222 ? 6.329 12.953 -8.840 1.00 87.38 222 HIS A CA 1
ATOM 1739 C C . HIS A 1 222 ? 5.326 13.382 -7.768 1.00 87.38 222 HIS A C 1
ATOM 1741 O O . HIS A 1 222 ? 5.591 14.304 -6.990 1.00 87.38 222 HIS A O 1
ATOM 1747 N N . TRP A 1 223 ? 4.182 12.704 -7.723 1.00 91.69 223 TRP A N 1
ATOM 1748 C CA . TRP A 1 223 ? 3.195 12.831 -6.661 1.00 91.69 223 TRP A CA 1
ATOM 1749 C C . TRP A 1 223 ? 3.025 11.505 -5.948 1.00 91.69 223 TRP A C 1
ATOM 1751 O O . TRP A 1 223 ? 2.896 10.479 -6.607 1.00 91.69 223 TRP A O 1
ATOM 1761 N N . SER A 1 224 ? 2.936 11.553 -4.624 1.00 90.81 224 SER A N 1
ATOM 1762 C CA . SER A 1 224 ? 2.609 10.389 -3.806 1.00 90.81 224 SER A CA 1
ATOM 1763 C C . SER A 1 224 ? 1.598 10.736 -2.724 1.00 90.81 224 SER A C 1
ATOM 1765 O O . SER A 1 224 ? 1.649 11.814 -2.122 1.00 90.81 224 SER A O 1
ATOM 1767 N N . PHE A 1 225 ? 0.631 9.844 -2.510 1.00 92.00 225 PHE A N 1
ATOM 1768 C CA . PHE A 1 225 ? -0.395 9.996 -1.479 1.00 92.00 225 PHE A CA 1
ATOM 1769 C C . PHE A 1 225 ? -1.074 8.681 -1.110 1.00 92.00 225 PHE A C 1
ATOM 1771 O O . PHE A 1 225 ? -1.067 7.709 -1.865 1.00 92.00 225 PHE A O 1
ATOM 1778 N N . MET A 1 226 ? -1.706 8.688 0.065 1.00 90.25 226 MET A N 1
ATOM 1779 C CA . MET A 1 226 ? -2.614 7.632 0.499 1.00 90.25 226 MET A CA 1
ATOM 1780 C C . MET A 1 226 ? -4.045 8.106 0.282 1.00 90.25 226 MET A C 1
ATOM 1782 O O . MET A 1 226 ? -4.446 9.142 0.815 1.00 90.25 226 MET A O 1
ATOM 1786 N N . ALA A 1 227 ? -4.819 7.347 -0.485 1.00 94.75 227 ALA A N 1
ATOM 1787 C CA . ALA A 1 227 ? -6.203 7.674 -0.776 1.00 94.75 227 ALA A CA 1
ATOM 1788 C C . ALA A 1 227 ? -7.168 6.649 -0.181 1.00 94.75 227 ALA A C 1
ATOM 1790 O O . ALA A 1 227 ? -6.849 5.471 -0.094 1.00 94.75 227 ALA A O 1
ATOM 1791 N N . TYR A 1 228 ? -8.359 7.075 0.215 1.00 93.19 228 TYR A N 1
ATOM 1792 C CA . TYR A 1 228 ? -9.421 6.213 0.731 1.00 93.19 228 TYR A CA 1
ATOM 1793 C C . TYR A 1 228 ? -10.626 6.241 -0.209 1.00 93.19 228 TYR A C 1
ATOM 1795 O O . TYR A 1 228 ? -10.870 7.236 -0.894 1.00 93.19 228 TYR A O 1
ATOM 1803 N N . TYR A 1 229 ? -11.384 5.145 -0.268 1.00 95.25 229 TYR A N 1
ATOM 1804 C CA . TYR A 1 229 ? -12.560 5.076 -1.133 1.00 95.25 229 TYR A CA 1
ATOM 1805 C C . TYR A 1 229 ? -13.744 5.844 -0.538 1.00 95.25 229 TYR A C 1
ATOM 1807 O O . TYR A 1 229 ? -14.154 5.597 0.594 1.00 95.25 229 TYR A O 1
ATOM 1815 N N . SER A 1 230 ? -14.327 6.734 -1.341 1.00 93.44 230 SER A N 1
ATOM 1816 C CA . SER A 1 230 ? -15.566 7.447 -1.048 1.00 93.44 230 SER A CA 1
ATOM 1817 C C . SER A 1 230 ? -16.702 6.888 -1.912 1.00 93.44 230 SER A C 1
ATOM 1819 O O . SER A 1 230 ? -16.726 7.122 -3.129 1.00 93.44 230 SER A O 1
ATOM 1821 N N . PRO A 1 231 ? -17.683 6.183 -1.315 1.00 89.75 231 PRO A N 1
ATOM 1822 C CA . PRO A 1 231 ? -18.855 5.699 -2.041 1.00 89.75 231 PRO A CA 1
ATOM 1823 C C . PRO A 1 231 ? -19.685 6.825 -2.666 1.00 89.75 231 PRO A C 1
ATOM 1825 O O . PRO A 1 231 ? -20.267 6.632 -3.731 1.00 89.75 231 PRO A O 1
ATOM 1828 N N . GLU A 1 232 ? -19.720 8.002 -2.034 1.00 89.44 232 GLU A N 1
ATOM 1829 C CA . GLU A 1 232 ? -20.468 9.166 -2.527 1.00 89.44 232 GLU A CA 1
ATOM 1830 C C . GLU A 1 232 ? -19.899 9.702 -3.843 1.00 89.44 232 GLU A C 1
ATOM 1832 O O . GLU A 1 232 ? -20.650 10.084 -4.741 1.00 89.44 232 GLU A O 1
ATOM 1837 N N . LEU A 1 233 ? -18.570 9.701 -3.970 1.00 89.50 233 LEU A N 1
ATOM 1838 C CA . LEU A 1 233 ? -17.878 10.117 -5.189 1.00 89.50 233 LEU A CA 1
ATOM 1839 C C . LEU A 1 233 ? -17.714 8.978 -6.194 1.00 89.50 233 LEU A C 1
ATOM 1841 O O . LEU A 1 233 ? -17.378 9.241 -7.349 1.00 89.50 233 LEU A O 1
ATOM 1845 N N . ASN A 1 234 ? -17.925 7.727 -5.765 1.00 90.62 234 ASN A N 1
ATOM 1846 C CA . ASN A 1 234 ? -17.539 6.535 -6.519 1.00 90.62 234 ASN A CA 1
ATOM 1847 C C . ASN A 1 234 ? -16.074 6.655 -6.999 1.00 90.62 234 ASN A C 1
ATOM 1849 O O . ASN A 1 234 ? -15.748 6.483 -8.179 1.00 90.62 234 ASN A O 1
ATOM 1853 N N . GLY A 1 235 ? -15.209 7.055 -6.065 1.00 95.19 235 GLY A N 1
ATOM 1854 C CA . GLY A 1 235 ? -13.855 7.537 -6.315 1.00 95.19 235 GLY A CA 1
ATOM 1855 C C . GLY A 1 235 ? -12.982 7.475 -5.068 1.00 95.19 235 GLY A C 1
ATOM 1856 O O . GLY A 1 235 ? -13.452 7.107 -3.994 1.00 95.19 235 GLY A O 1
ATOM 1857 N N . LEU A 1 236 ? -11.711 7.838 -5.212 1.00 96.44 236 LEU A N 1
ATOM 1858 C CA . LEU A 1 236 ? -10.773 7.952 -4.099 1.00 96.44 236 LEU A CA 1
ATOM 1859 C C . LEU A 1 236 ? -10.586 9.415 -3.687 1.00 96.44 236 LEU A C 1
ATOM 1861 O O . LEU A 1 236 ? -10.614 10.302 -4.541 1.00 96.44 236 LEU A O 1
ATOM 1865 N N . CYS A 1 237 ? -10.347 9.644 -2.400 1.00 95.25 237 CYS A N 1
ATOM 1866 C CA . CYS A 1 237 ? -9.994 10.937 -1.812 1.00 95.25 237 CYS A CA 1
ATOM 1867 C C . CYS A 1 237 ? -8.641 10.839 -1.113 1.00 95.25 237 CYS A C 1
ATOM 1869 O O . CYS A 1 237 ? -8.367 9.819 -0.492 1.00 95.25 237 CYS A O 1
ATOM 1871 N N . TYR A 1 238 ? -7.833 11.895 -1.148 1.00 93.88 238 TYR A N 1
ATOM 1872 C CA . TYR A 1 238 ? -6.599 11.991 -0.363 1.00 93.88 238 TYR A CA 1
ATOM 1873 C C . TYR A 1 238 ? -6.442 13.384 0.243 1.00 93.88 238 TYR A C 1
ATOM 1875 O O . TYR A 1 238 ? -6.948 14.360 -0.311 1.00 93.88 238 TYR A O 1
ATOM 1883 N N . GLU A 1 239 ? -5.709 13.466 1.356 1.00 88.88 239 GLU A N 1
ATOM 1884 C CA . GLU A 1 239 ? -5.443 14.723 2.083 1.00 88.88 239 GLU A CA 1
ATOM 1885 C C . GLU A 1 239 ? -3.955 14.931 2.427 1.00 88.88 239 GLU A C 1
ATOM 1887 O O . GLU A 1 239 ? -3.557 15.947 2.995 1.00 88.88 239 GLU A O 1
ATOM 1892 N N . ASN A 1 240 ? -3.103 13.968 2.067 1.00 84.75 240 ASN A N 1
ATOM 1893 C CA . ASN A 1 240 ? -1.669 13.957 2.359 1.00 84.75 240 ASN A CA 1
ATOM 1894 C C . ASN A 1 240 ? -0.796 13.942 1.091 1.00 84.75 240 ASN A C 1
ATOM 1896 O O . ASN A 1 240 ? 0.320 13.428 1.103 1.00 84.75 240 ASN A O 1
ATOM 1900 N N . GLY A 1 241 ? -1.307 14.536 0.012 1.00 89.06 241 GLY A N 1
ATOM 1901 C CA . GLY A 1 241 ? -0.625 14.758 -1.259 1.00 89.06 241 GLY A CA 1
ATOM 1902 C C . GLY A 1 241 ? 0.750 15.373 -1.088 1.00 89.06 241 GLY A C 1
ATOM 1903 O O . GLY A 1 241 ? 0.884 16.511 -0.626 1.00 89.06 241 GLY A O 1
ATOM 1904 N N . ARG A 1 242 ? 1.773 14.647 -1.522 1.00 89.62 242 ARG A N 1
ATOM 1905 C CA . ARG A 1 242 ? 3.115 15.179 -1.702 1.00 89.62 242 ARG A CA 1
ATOM 1906 C C . ARG A 1 242 ? 3.373 15.388 -3.180 1.00 89.62 242 ARG A C 1
ATOM 1908 O O . ARG A 1 242 ? 3.094 14.505 -3.978 1.00 89.62 242 ARG A O 1
ATOM 1915 N N . TYR A 1 243 ? 3.937 16.540 -3.521 1.00 89.94 243 TYR A N 1
ATOM 1916 C CA . TYR A 1 243 ? 4.457 16.827 -4.851 1.00 89.94 243 TYR A CA 1
ATOM 1917 C C . TYR A 1 243 ? 5.936 17.187 -4.759 1.00 89.94 243 TYR A C 1
ATOM 1919 O O . TYR A 1 243 ? 6.313 18.125 -4.046 1.00 89.94 243 TYR A O 1
ATOM 1927 N N . ALA A 1 244 ? 6.756 16.475 -5.523 1.00 88.44 244 ALA A N 1
ATOM 1928 C CA . ALA A 1 244 ? 8.179 16.715 -5.645 1.00 88.44 244 ALA A CA 1
ATOM 1929 C C . ALA A 1 244 ? 8.607 16.834 -7.112 1.00 88.44 244 ALA A C 1
ATOM 1931 O O . ALA A 1 244 ? 8.050 16.196 -8.006 1.00 88.44 244 ALA A O 1
ATOM 1932 N N . SER A 1 245 ? 9.617 17.665 -7.354 1.00 87.44 245 SER A N 1
ATOM 1933 C CA . SER A 1 245 ? 10.347 17.684 -8.622 1.00 87.44 245 SER A CA 1
ATOM 1934 C C . SER A 1 245 ? 11.688 16.982 -8.456 1.00 87.44 245 SER A C 1
ATOM 1936 O O . SER A 1 245 ? 12.399 17.242 -7.484 1.00 87.44 245 SER A O 1
ATOM 1938 N N . GLU A 1 246 ? 12.052 16.154 -9.422 1.00 85.88 246 GLU A N 1
ATOM 1939 C CA . GLU A 1 246 ? 13.305 15.412 -9.470 1.00 85.88 246 GLU A CA 1
ATOM 1940 C C . GLU A 1 246 ? 14.195 15.961 -10.587 1.00 85.88 246 GLU A C 1
ATOM 1942 O O . GLU A 1 246 ? 13.753 16.088 -11.726 1.00 85.88 246 GLU A O 1
ATOM 1947 N N . GLU A 1 247 ? 15.453 16.253 -10.267 1.00 86.06 247 GLU A N 1
ATOM 1948 C CA . GLU A 1 247 ? 16.494 16.638 -11.219 1.00 86.06 247 GLU A CA 1
ATOM 1949 C C . GLU A 1 247 ? 17.541 15.523 -11.319 1.00 86.06 247 GLU A C 1
ATOM 1951 O O . GLU A 1 247 ? 18.196 15.168 -10.331 1.00 86.06 247 GLU A O 1
ATOM 1956 N N . TYR A 1 248 ? 17.750 15.008 -12.526 1.00 83.25 248 TYR A N 1
ATOM 1957 C CA . TYR A 1 248 ? 18.759 13.998 -12.828 1.00 83.25 248 TYR A CA 1
ATOM 1958 C C . TYR A 1 248 ? 20.066 14.671 -13.252 1.00 83.25 248 TYR A C 1
ATOM 1960 O O . TYR A 1 248 ? 20.092 15.547 -14.116 1.00 83.25 248 TYR A O 1
ATOM 1968 N N . SER A 1 249 ? 21.176 14.251 -12.651 1.00 80.38 249 SER A N 1
ATOM 1969 C CA . SER A 1 249 ? 22.522 14.698 -13.024 1.00 80.38 249 SER A CA 1
ATOM 1970 C C . SER A 1 249 ? 23.190 13.718 -13.997 1.00 80.38 249 SER A C 1
ATOM 1972 O O . SER A 1 249 ? 22.841 12.541 -14.054 1.00 80.38 249 SER A O 1
ATOM 1974 N N . ASP A 1 250 ? 24.212 14.182 -14.727 1.00 84.19 250 ASP A N 1
ATOM 1975 C CA . ASP A 1 250 ? 24.987 13.365 -15.685 1.00 84.19 250 ASP A CA 1
ATOM 1976 C C . ASP A 1 250 ? 25.637 12.111 -15.057 1.00 84.19 250 ASP A C 1
ATOM 1978 O O . ASP A 1 250 ? 26.005 11.175 -15.767 1.00 84.19 250 ASP A O 1
ATOM 1982 N N . ASP A 1 251 ? 25.816 12.092 -13.733 1.00 81.38 251 ASP A N 1
ATOM 1983 C CA . ASP A 1 251 ? 26.372 10.967 -12.974 1.00 81.38 251 ASP A CA 1
ATOM 1984 C C . ASP A 1 251 ? 25.315 9.950 -12.506 1.00 81.38 251 ASP A C 1
ATOM 1986 O O . ASP A 1 251 ? 25.654 8.997 -11.804 1.00 81.38 251 ASP A O 1
ATOM 1990 N N . GLY A 1 252 ? 24.050 10.140 -12.897 1.00 75.00 252 GLY A N 1
ATOM 1991 C CA . GLY A 1 252 ? 22.920 9.302 -12.498 1.00 75.00 252 GLY A CA 1
ATOM 1992 C C . GLY A 1 252 ? 22.374 9.608 -11.103 1.00 75.00 252 GLY A C 1
ATOM 1993 O O . GLY A 1 252 ? 21.442 8.936 -10.668 1.00 75.00 252 GLY A O 1
ATOM 1994 N N . SER A 1 253 ? 22.919 10.603 -10.392 1.00 79.62 253 SER A N 1
ATOM 1995 C CA . SER A 1 253 ? 22.336 11.046 -9.126 1.00 79.62 253 SER A CA 1
ATOM 1996 C C . SER A 1 253 ? 21.043 11.830 -9.354 1.00 79.62 253 SER A C 1
ATOM 1998 O O . SER A 1 253 ? 20.929 12.611 -10.303 1.00 79.62 253 SER A O 1
ATOM 2000 N N . VAL A 1 254 ? 20.080 11.628 -8.456 1.00 82.19 254 VAL A N 1
ATOM 2001 C CA . VAL A 1 254 ? 18.795 12.333 -8.441 1.00 82.19 254 VAL A CA 1
ATOM 2002 C C . VAL A 1 254 ? 18.794 13.315 -7.278 1.00 82.19 254 VAL A C 1
ATOM 2004 O O . VAL A 1 254 ? 19.184 12.967 -6.160 1.00 82.19 254 VAL A O 1
ATOM 2007 N N . ARG A 1 255 ? 18.380 14.556 -7.535 1.00 84.56 255 ARG A N 1
ATOM 2008 C CA . ARG A 1 255 ? 18.027 15.515 -6.485 1.00 84.56 255 ARG A CA 1
ATOM 2009 C C . ARG A 1 255 ? 16.534 15.729 -6.492 1.00 84.56 255 ARG A C 1
ATOM 2011 O O . ARG A 1 255 ? 15.965 16.023 -7.532 1.00 84.56 255 ARG A O 1
ATOM 2018 N N . GLU A 1 256 ? 15.937 15.642 -5.320 1.00 87.00 256 GLU A N 1
ATOM 2019 C CA . GLU A 1 256 ? 14.508 15.817 -5.144 1.00 87.00 256 GLU A CA 1
ATOM 2020 C C . GLU A 1 256 ? 14.224 17.109 -4.376 1.00 87.00 256 GLU A C 1
ATOM 2022 O O . GLU A 1 256 ? 14.915 17.441 -3.406 1.00 87.00 256 GLU A O 1
ATOM 2027 N N . TYR A 1 257 ? 13.208 17.843 -4.821 1.00 86.12 257 TYR A N 1
ATOM 2028 C CA . TYR A 1 257 ? 12.765 19.086 -4.205 1.00 86.12 257 TYR A CA 1
ATOM 2029 C C . TYR A 1 257 ? 11.274 18.995 -3.886 1.00 86.12 257 TYR A C 1
ATOM 2031 O O . TYR A 1 257 ? 10.434 18.995 -4.789 1.00 86.12 257 TYR A O 1
ATOM 2039 N N . ASP A 1 258 ? 10.951 18.959 -2.592 1.00 82.75 258 ASP A N 1
ATOM 2040 C CA . ASP A 1 258 ? 9.577 19.075 -2.104 1.00 82.75 258 ASP A CA 1
ATOM 2041 C C . ASP A 1 258 ? 8.985 20.417 -2.534 1.00 82.75 258 ASP A C 1
ATOM 2043 O O . ASP A 1 258 ? 9.462 21.481 -2.129 1.00 82.75 258 ASP A O 1
ATOM 2047 N N . THR A 1 259 ? 7.930 20.373 -3.343 1.00 83.31 259 THR A N 1
ATOM 2048 C CA . THR A 1 259 ? 7.193 21.579 -3.726 1.00 83.31 259 THR A CA 1
ATOM 2049 C C . THR A 1 259 ? 6.048 21.847 -2.753 1.00 83.31 259 THR A C 1
ATOM 2051 O O . THR A 1 259 ? 5.888 22.983 -2.304 1.00 83.31 259 THR A O 1
ATOM 2054 N N . TYR A 1 260 ? 5.269 20.819 -2.400 1.00 83.25 260 TYR A N 1
ATOM 2055 C CA . TYR A 1 260 ? 4.291 20.875 -1.309 1.00 83.25 260 TYR A CA 1
ATOM 2056 C C . TYR A 1 260 ? 4.048 19.493 -0.690 1.00 83.25 260 TYR A C 1
ATOM 2058 O O . TYR A 1 260 ? 4.292 18.462 -1.318 1.00 83.25 260 TYR A O 1
ATOM 2066 N N . SER A 1 261 ? 3.566 19.492 0.553 1.00 80.06 261 SER A N 1
ATOM 2067 C CA . SER A 1 261 ? 3.330 18.303 1.374 1.00 80.06 261 SER A CA 1
ATOM 2068 C C . SER A 1 261 ? 2.133 18.545 2.293 1.00 80.06 261 SER A C 1
ATOM 2070 O O . SER A 1 261 ? 2.288 18.911 3.453 1.00 80.06 261 SER A O 1
ATOM 2072 N N . ASP A 1 262 ? 0.942 18.436 1.706 1.00 83.25 262 ASP A N 1
ATOM 2073 C CA . ASP A 1 262 ? -0.392 18.699 2.287 1.00 83.25 262 ASP A CA 1
ATOM 2074 C C . ASP A 1 262 ? -1.437 18.878 1.160 1.00 83.25 262 ASP A C 1
ATOM 2076 O O . ASP A 1 262 ? -2.356 19.693 1.257 1.00 83.25 262 ASP A O 1
ATOM 2080 N N . GLY A 1 263 ? -1.235 18.218 0.019 1.00 85.69 263 GLY A N 1
ATOM 2081 C CA . GLY A 1 263 ? -2.162 18.252 -1.102 1.00 85.69 263 GLY A CA 1
ATOM 2082 C C . GLY A 1 263 ? -3.416 17.453 -0.793 1.00 85.69 263 GLY A C 1
ATOM 2083 O O . GLY A 1 263 ? -3.347 16.359 -0.242 1.00 85.69 263 GLY A O 1
ATOM 2084 N N . GLU A 1 264 ? -4.556 17.977 -1.206 1.00 91.44 264 GLU A N 1
ATOM 2085 C CA . GLU A 1 264 ? -5.831 17.273 -1.124 1.00 91.44 264 GLU A CA 1
ATOM 2086 C C . GLU A 1 264 ? -6.366 17.076 -2.538 1.00 91.44 264 GLU A C 1
ATOM 2088 O O . GLU A 1 264 ? -6.145 17.927 -3.408 1.00 91.44 264 GLU A O 1
ATOM 2093 N N . GLY A 1 265 ? -7.087 15.993 -2.791 1.00 93.12 265 GLY A N 1
ATOM 2094 C CA . GLY A 1 265 ? -7.641 15.767 -4.116 1.00 93.12 265 GLY A CA 1
ATOM 2095 C C . GLY A 1 265 ? -8.480 14.511 -4.242 1.00 93.12 265 GLY A C 1
ATOM 2096 O O . GLY A 1 265 ? -8.781 13.820 -3.268 1.00 93.12 265 GLY A O 1
ATOM 2097 N N . THR A 1 266 ? -8.897 14.247 -5.479 1.00 94.62 266 THR A N 1
ATOM 2098 C CA . THR A 1 266 ? -9.808 13.148 -5.807 1.00 94.62 266 THR A CA 1
ATOM 2099 C C . THR A 1 266 ? -9.380 12.399 -7.060 1.00 94.62 266 THR A C 1
ATOM 2101 O O . THR A 1 266 ? -8.769 12.967 -7.966 1.00 94.62 266 THR A O 1
ATOM 2104 N N . LEU A 1 267 ? -9.737 11.117 -7.112 1.00 94.81 267 LEU A N 1
ATOM 2105 C CA . LEU A 1 267 ? -9.592 10.239 -8.266 1.00 94.81 267 LEU A CA 1
ATOM 2106 C C . LEU A 1 267 ? -10.953 9.619 -8.558 1.00 94.81 267 LEU A C 1
ATOM 2108 O O . LEU A 1 267 ? -11.385 8.692 -7.876 1.00 94.81 267 LEU A O 1
ATOM 2112 N N . VAL A 1 268 ? -11.658 10.149 -9.552 1.00 94.12 268 VAL A N 1
ATOM 2113 C CA . VAL A 1 268 ? -13.045 9.762 -9.838 1.00 94.12 268 VAL A CA 1
ATOM 2114 C C . VAL A 1 268 ? -13.098 8.869 -11.066 1.00 94.12 268 VAL A C 1
ATOM 2116 O O . VAL A 1 268 ? -12.494 9.171 -12.096 1.00 94.12 268 VAL A O 1
ATOM 2119 N N . LYS A 1 269 ? -13.850 7.772 -10.972 1.00 90.94 269 LYS A N 1
ATOM 2120 C CA . LYS A 1 269 ? -14.087 6.883 -12.107 1.00 90.94 269 LYS A CA 1
ATOM 2121 C C . LYS A 1 269 ? -14.993 7.553 -13.149 1.00 90.94 269 LYS A C 1
ATOM 2123 O O . LYS A 1 269 ? -16.122 7.927 -12.844 1.00 90.94 269 LYS A O 1
ATOM 2128 N N . ASP A 1 270 ? -14.535 7.606 -14.396 1.00 88.12 270 ASP A N 1
ATOM 2129 C CA . ASP A 1 270 ? -15.293 8.055 -15.572 1.00 88.12 270 ASP A CA 1
ATOM 2130 C C . ASP A 1 270 ? -15.199 6.994 -16.681 1.00 88.12 270 ASP A C 1
ATOM 2132 O O . ASP A 1 270 ? -14.276 6.984 -17.498 1.00 88.12 270 ASP A O 1
ATOM 2136 N N . GLY A 1 271 ? -16.134 6.039 -16.677 1.00 85.50 271 GLY A N 1
ATOM 2137 C CA . GLY A 1 271 ? -16.076 4.868 -17.558 1.00 85.50 271 GLY A CA 1
ATOM 2138 C C . GLY A 1 271 ? -14.877 3.973 -17.229 1.00 85.50 271 GLY A C 1
ATOM 2139 O O . GLY A 1 271 ? -14.787 3.454 -16.115 1.00 85.50 271 GLY A O 1
ATOM 2140 N N . ASP A 1 272 ? -13.971 3.812 -18.195 1.00 85.00 272 ASP A N 1
ATOM 2141 C CA . ASP A 1 272 ? -12.726 3.032 -18.066 1.00 85.00 272 ASP A CA 1
ATOM 2142 C C . ASP A 1 272 ? -11.525 3.886 -17.611 1.00 85.00 272 ASP A C 1
ATOM 2144 O O . ASP A 1 272 ? -10.375 3.442 -17.652 1.00 85.00 272 ASP A O 1
ATOM 2148 N N . TYR A 1 273 ? -11.786 5.130 -17.209 1.00 89.62 273 TYR A N 1
ATOM 2149 C CA . TYR A 1 273 ? -10.767 6.110 -16.863 1.00 89.62 273 TYR A CA 1
ATOM 2150 C C . TYR A 1 273 ? -10.862 6.544 -15.404 1.00 89.62 273 TYR A C 1
ATOM 2152 O O . TYR A 1 273 ? -11.928 6.496 -14.786 1.00 89.62 273 TYR A O 1
ATOM 2160 N N . ILE A 1 274 ? -9.743 7.042 -14.892 1.00 92.88 274 ILE A N 1
ATOM 2161 C CA . ILE A 1 274 ? -9.641 7.805 -13.657 1.00 92.88 274 ILE A CA 1
ATOM 2162 C C . ILE A 1 274 ? -9.401 9.265 -14.024 1.00 92.88 274 ILE A C 1
ATOM 2164 O O . ILE A 1 274 ? -8.471 9.589 -14.759 1.00 92.88 274 ILE A O 1
ATOM 2168 N N . VAL A 1 275 ? -10.229 10.155 -13.491 1.00 91.81 275 VAL A N 1
ATOM 2169 C CA . VAL A 1 275 ? -10.002 11.597 -13.541 1.00 91.81 275 VAL A CA 1
ATOM 2170 C C . VAL A 1 275 ? -9.384 12.011 -12.216 1.00 91.81 275 VAL A C 1
ATOM 2172 O O . VAL A 1 275 ? -10.045 11.944 -11.180 1.00 91.81 275 VAL A O 1
ATOM 2175 N N . TRP A 1 276 ? -8.117 12.414 -12.255 1.00 92.69 276 TRP A N 1
ATOM 2176 C CA . TRP A 1 276 ? -7.394 12.936 -11.103 1.00 92.69 276 TRP A CA 1
ATOM 2177 C C . TRP A 1 276 ? -7.508 14.461 -11.047 1.00 92.69 276 TRP A C 1
ATOM 2179 O O . TRP A 1 276 ? -7.316 15.155 -12.052 1.00 92.69 276 TRP A O 1
ATOM 2189 N N . ASN A 1 277 ? -7.835 14.967 -9.861 1.00 89.50 277 ASN A N 1
ATOM 2190 C CA . ASN A 1 277 ? -7.953 16.385 -9.563 1.00 89.50 277 ASN A CA 1
ATOM 2191 C C . ASN A 1 277 ? -7.249 16.693 -8.237 1.00 89.50 277 ASN A C 1
ATOM 2193 O O . ASN A 1 277 ? -7.714 16.255 -7.182 1.00 89.50 277 ASN A O 1
ATOM 2197 N N . ASP A 1 278 ? -6.153 17.447 -8.309 1.00 88.25 278 ASP A N 1
ATOM 2198 C CA . ASP A 1 278 ? -5.415 17.957 -7.154 1.00 88.25 278 ASP A CA 1
ATOM 2199 C C . ASP A 1 278 ? -5.827 19.409 -6.868 1.00 88.25 278 ASP A C 1
ATOM 2201 O O . ASP A 1 278 ? -5.897 20.249 -7.763 1.00 88.25 278 ASP A O 1
ATOM 2205 N N . SER A 1 279 ? -6.102 19.720 -5.604 1.00 83.94 279 SER A N 1
ATOM 2206 C CA . SER A 1 279 ? -6.593 21.038 -5.184 1.00 83.94 279 SER A CA 1
ATOM 2207 C C . SER A 1 279 ? -5.536 22.150 -5.212 1.00 83.94 279 SER A C 1
ATOM 2209 O O . SER A 1 279 ? -5.896 23.332 -5.198 1.00 83.94 279 SER A O 1
ATOM 2211 N N . LYS A 1 280 ? -4.240 21.809 -5.232 1.00 79.31 280 LYS A N 1
ATOM 2212 C CA . LYS A 1 280 ? -3.116 22.761 -5.151 1.00 79.31 280 LYS A CA 1
ATOM 2213 C C . LYS A 1 280 ? -2.324 22.853 -6.447 1.00 79.31 280 LYS A C 1
ATOM 2215 O O . LYS A 1 280 ? -1.862 23.937 -6.814 1.00 79.31 280 LYS A O 1
ATOM 2220 N N . GLY A 1 281 ? -2.157 21.739 -7.144 1.00 62.97 281 GLY A N 1
ATOM 2221 C CA . GLY A 1 281 ? -1.569 21.670 -8.466 1.00 62.97 281 GLY A CA 1
ATOM 2222 C C . GLY A 1 281 ? -2.573 22.176 -9.490 1.00 62.97 281 GLY A C 1
ATOM 2223 O O . GLY A 1 281 ? -3.569 21.522 -9.755 1.00 62.97 281 GLY A O 1
ATOM 2224 N N . GLY A 1 282 ? -2.303 23.324 -10.115 1.00 50.41 282 GLY A N 1
ATOM 2225 C CA . GLY A 1 282 ? -3.123 23.887 -11.200 1.00 50.41 282 GLY A CA 1
ATOM 2226 C C . GLY A 1 282 ? -3.119 23.070 -12.504 1.00 50.41 282 GLY A C 1
ATOM 2227 O O . GLY A 1 282 ? -3.160 23.654 -13.585 1.00 50.41 282 GLY A O 1
ATOM 2228 N N . GLN A 1 283 ? -2.994 21.745 -12.420 1.00 56.69 283 GLN A N 1
ATOM 2229 C CA . GLN A 1 283 ? -3.106 20.824 -13.539 1.00 56.69 283 GLN A CA 1
ATOM 2230 C C . GLN A 1 283 ? -4.568 20.402 -13.671 1.00 56.69 283 GLN A C 1
ATOM 2232 O O . GLN A 1 283 ? -5.025 19.420 -13.093 1.00 56.69 283 GLN A O 1
ATOM 2237 N N . ASP A 1 284 ? -5.309 21.209 -14.422 1.00 54.25 284 ASP A N 1
ATOM 2238 C CA . ASP A 1 284 ? -6.702 20.965 -14.770 1.00 54.25 284 ASP A CA 1
ATOM 2239 C C . ASP A 1 284 ? -6.864 19.576 -15.435 1.00 54.25 284 ASP A C 1
ATOM 2241 O O . ASP A 1 284 ? -6.464 19.379 -16.582 1.00 54.25 284 ASP A O 1
ATOM 2245 N N . TYR A 1 285 ? -7.512 18.642 -14.725 1.00 63.91 285 TYR A N 1
ATOM 2246 C CA . TYR A 1 285 ? -8.109 17.396 -15.237 1.00 63.91 285 TYR A CA 1
ATOM 2247 C C . TYR A 1 285 ? -7.149 16.417 -15.938 1.00 63.91 285 TYR A C 1
ATOM 2249 O O . TYR A 1 285 ? -7.229 16.201 -17.151 1.00 63.91 285 TYR A O 1
ATOM 2257 N N . CYS A 1 286 ? -6.304 15.734 -15.165 1.00 82.00 286 CYS A N 1
ATOM 2258 C CA . CYS A 1 286 ? -5.518 14.616 -15.689 1.00 82.00 286 CYS A CA 1
ATOM 2259 C C . CYS A 1 286 ? -6.400 13.367 -15.807 1.00 82.00 286 CYS A C 1
ATOM 2261 O O . CYS A 1 286 ? -7.034 12.955 -14.834 1.00 82.00 286 CYS A O 1
ATOM 2263 N N . LYS A 1 287 ? -6.460 12.765 -16.999 1.00 90.50 287 LYS A N 1
ATOM 2264 C CA . LYS A 1 287 ? -7.315 11.604 -17.274 1.00 90.50 287 LYS A CA 1
ATOM 2265 C C . LYS A 1 287 ? -6.452 10.393 -17.588 1.00 90.50 287 LYS A C 1
ATOM 2267 O O . LYS A 1 287 ? -5.817 10.325 -18.636 1.00 90.50 287 LYS A O 1
ATOM 2272 N N . PHE A 1 288 ? -6.461 9.430 -16.681 1.00 91.25 288 PHE A N 1
ATOM 2273 C CA . PHE A 1 288 ? -5.689 8.206 -16.779 1.00 91.25 288 PHE A CA 1
ATOM 2274 C C . PHE A 1 288 ? -6.572 7.063 -17.252 1.00 91.25 288 PHE A C 1
ATOM 2276 O O . PHE A 1 288 ? -7.661 6.841 -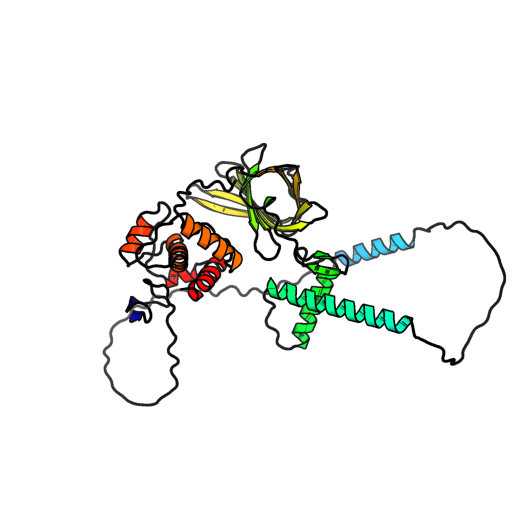16.727 1.00 91.25 288 PHE A O 1
ATOM 2283 N N . LYS A 1 289 ? -6.110 6.318 -18.246 1.00 91.19 289 LYS A N 1
ATOM 2284 C CA . LYS A 1 289 ? -6.744 5.084 -18.690 1.00 91.19 289 LYS A CA 1
ATOM 2285 C C . LYS A 1 289 ? -6.053 3.910 -18.023 1.00 91.19 289 LYS A C 1
ATOM 2287 O O . LYS A 1 289 ? -4.825 3.846 -18.042 1.00 91.19 289 LYS A O 1
ATOM 2292 N N . LYS A 1 290 ? -6.836 2.981 -17.477 1.00 87.06 290 LYS A N 1
ATOM 2293 C CA . LYS A 1 290 ? -6.282 1.739 -16.938 1.00 87.06 290 LYS A CA 1
ATOM 2294 C C . LYS A 1 290 ? -5.588 0.971 -18.049 1.00 87.06 290 LYS A C 1
ATOM 2296 O O . LYS A 1 290 ? -6.165 0.815 -19.134 1.00 87.06 290 LYS A O 1
ATOM 2301 N N . ASP A 1 291 ? -4.377 0.501 -17.784 1.00 81.19 291 ASP A N 1
ATOM 2302 C CA . ASP A 1 291 ? -3.749 -0.407 -18.722 1.00 81.19 291 ASP A CA 1
ATOM 2303 C C . ASP A 1 291 ? -4.597 -1.682 -18.811 1.00 81.19 291 ASP A C 1
ATOM 2305 O O . ASP A 1 291 ? -4.956 -2.306 -17.810 1.00 81.19 291 ASP A O 1
ATOM 2309 N N . THR A 1 292 ? -5.024 -2.006 -20.028 1.00 60.16 292 THR A N 1
ATOM 2310 C CA . THR A 1 292 ? -5.961 -3.112 -20.273 1.00 60.16 292 THR A CA 1
ATOM 2311 C C . THR A 1 292 ? -5.233 -4.446 -20.422 1.00 60.16 292 THR A C 1
ATOM 2313 O O . THR A 1 292 ? -5.889 -5.479 -20.534 1.00 60.16 292 THR A O 1
ATOM 2316 N N . GLU A 1 293 ? -3.900 -4.459 -20.312 1.00 45.97 293 GLU A N 1
ATOM 2317 C CA . GLU A 1 293 ? -3.069 -5.669 -20.227 1.00 45.97 293 GLU A CA 1
ATOM 2318 C C . GLU A 1 293 ? -3.083 -6.335 -18.832 1.00 45.97 293 GLU A C 1
ATOM 2320 O O . GLU A 1 293 ? -2.099 -6.907 -18.375 1.00 45.97 293 GLU A O 1
ATOM 2325 N N . SER A 1 294 ? -4.236 -6.325 -18.155 1.00 37.47 294 SER A N 1
ATOM 2326 C CA . SER A 1 294 ? -4.490 -7.183 -16.988 1.00 37.47 294 SER A CA 1
ATOM 2327 C C . SER A 1 294 ? -5.942 -7.668 -16.925 1.00 37.47 294 SER A C 1
ATOM 2329 O O . SER A 1 294 ? -6.563 -7.771 -15.868 1.00 37.47 294 SER A O 1
ATOM 2331 N N . SER A 1 295 ? -6.511 -8.063 -18.069 1.00 31.16 295 SER A N 1
ATOM 2332 C CA . SER A 1 295 ? -7.383 -9.235 -18.001 1.00 31.16 295 SER A CA 1
ATOM 2333 C C . SER A 1 295 ? -6.536 -10.377 -17.454 1.00 31.16 295 SER A C 1
ATOM 2335 O O . SER A 1 295 ? -5.461 -10.635 -17.993 1.00 31.16 295 SER A O 1
ATOM 2337 N N . VAL A 1 296 ? -7.031 -11.068 -16.427 1.00 35.84 296 VAL A N 1
ATOM 2338 C CA . VAL A 1 296 ? -6.579 -12.412 -16.049 1.00 35.84 296 VAL A CA 1
ATOM 2339 C C . VAL A 1 296 ? -6.910 -13.352 -17.215 1.00 35.84 296 VAL A C 1
ATOM 2341 O O . VAL A 1 296 ? -7.817 -14.178 -17.171 1.00 35.84 296 VAL A O 1
ATOM 2344 N N . GLU A 1 297 ? -6.215 -13.164 -18.327 1.00 28.42 297 GLU A N 1
ATOM 2345 C CA . GLU A 1 297 ? -5.926 -14.212 -19.266 1.00 28.42 297 GLU A CA 1
ATOM 2346 C C . GLU A 1 297 ? -4.665 -14.880 -18.745 1.00 28.42 297 GLU A C 1
ATOM 2348 O O . GLU A 1 297 ? -3.709 -14.240 -18.317 1.00 28.42 297 GLU A O 1
ATOM 2353 N N . SER A 1 298 ? -4.699 -16.203 -18.763 1.00 36.31 298 SER A N 1
ATOM 2354 C CA . SER A 1 298 ? -3.549 -17.085 -18.647 1.00 36.31 298 SER A CA 1
ATOM 2355 C C . SER A 1 298 ? -2.552 -16.775 -19.784 1.00 36.31 298 SER A C 1
ATOM 2357 O O . SER A 1 298 ? -2.382 -17.558 -20.719 1.00 36.31 298 SER A O 1
ATOM 2359 N N . SER A 1 299 ? -1.900 -15.619 -19.738 1.00 29.62 299 SER A N 1
ATOM 2360 C CA . SER A 1 299 ? -0.657 -15.350 -20.438 1.00 29.62 299 SER A CA 1
ATOM 2361 C C . SER A 1 299 ? 0.442 -15.727 -19.467 1.00 29.62 299 SER A C 1
ATOM 2363 O O . SER A 1 299 ? 0.573 -15.109 -18.415 1.00 29.62 299 SER A O 1
ATOM 2365 N N . GLY A 1 300 ? 1.180 -16.789 -19.786 1.00 35.72 300 GLY A N 1
ATOM 2366 C CA . GLY A 1 300 ? 2.343 -17.189 -19.010 1.00 35.72 300 GLY A CA 1
ATOM 2367 C C . GLY A 1 300 ? 3.271 -15.993 -18.861 1.00 35.72 300 GLY A C 1
ATOM 2368 O O . GLY A 1 300 ? 3.910 -15.585 -19.830 1.00 35.72 300 GLY A O 1
ATOM 2369 N N . TYR A 1 301 ? 3.289 -15.412 -17.667 1.00 37.88 301 TYR A N 1
ATOM 2370 C CA . TYR A 1 301 ? 4.241 -14.381 -17.340 1.00 37.88 301 TYR A CA 1
ATOM 2371 C C . TYR A 1 301 ? 5.613 -15.045 -17.300 1.00 37.88 301 TYR A C 1
ATOM 2373 O O . TYR A 1 301 ? 5.870 -15.929 -16.483 1.00 37.88 301 TYR A O 1
ATOM 2381 N N . ASP A 1 302 ? 6.505 -14.596 -18.173 1.00 43.69 302 ASP A N 1
ATOM 2382 C CA . ASP A 1 302 ? 7.938 -14.704 -17.929 1.00 43.69 302 ASP A CA 1
ATOM 2383 C C . ASP A 1 302 ? 8.307 -13.604 -16.918 1.00 43.69 302 ASP A C 1
ATOM 2385 O O . ASP A 1 302 ? 9.028 -12.660 -17.234 1.00 43.69 302 ASP A O 1
ATOM 2389 N N . THR A 1 303 ? 7.711 -13.636 -15.715 1.00 57.75 303 THR A N 1
ATOM 2390 C CA . THR A 1 303 ? 8.172 -12.758 -14.641 1.00 57.75 303 THR A CA 1
ATOM 2391 C C . THR A 1 303 ? 9.527 -13.292 -14.215 1.00 57.75 303 THR A C 1
ATOM 2393 O O . THR A 1 303 ? 9.661 -14.387 -13.663 1.00 57.75 303 THR A O 1
ATOM 2396 N N . GLU A 1 304 ? 10.581 -12.520 -14.464 1.00 79.62 304 GLU A N 1
ATOM 2397 C CA . GLU A 1 304 ? 11.888 -12.872 -13.921 1.00 79.62 304 GLU A CA 1
ATOM 2398 C C . GLU A 1 304 ? 11.864 -12.911 -12.381 1.00 79.62 304 GLU A C 1
ATOM 2400 O O . GLU A 1 304 ? 12.699 -13.592 -11.783 1.00 79.62 304 GLU A O 1
ATOM 2405 N N . TYR A 1 305 ? 10.898 -12.241 -11.748 1.00 88.31 305 TYR A N 1
ATOM 2406 C CA . TYR A 1 305 ? 10.603 -12.302 -10.318 1.00 88.31 305 TYR A CA 1
ATOM 2407 C C . TYR A 1 305 ? 9.664 -13.461 -9.958 1.00 88.31 305 TYR A C 1
ATOM 2409 O O . TYR A 1 305 ? 8.745 -13.809 -10.697 1.00 88.31 305 TYR A O 1
ATOM 2417 N N . ILE A 1 306 ? 9.879 -14.025 -8.778 1.00 90.69 306 ILE A N 1
ATOM 2418 C CA . ILE A 1 306 ? 9.018 -15.000 -8.110 1.00 90.69 306 ILE A CA 1
ATOM 2419 C C . ILE A 1 306 ? 7.845 -14.273 -7.450 1.00 90.69 306 ILE A C 1
ATOM 2421 O O . ILE A 1 306 ? 6.729 -14.779 -7.451 1.00 90.69 306 ILE A O 1
ATOM 2425 N N . CYS A 1 307 ? 8.073 -13.091 -6.878 1.00 91.06 307 CYS A N 1
ATOM 2426 C CA . CYS A 1 307 ? 7.024 -12.291 -6.258 1.00 91.06 307 CYS A CA 1
ATOM 2427 C C . CYS A 1 307 ? 7.347 -10.811 -6.436 1.00 91.06 307 CYS A C 1
ATOM 2429 O O . CYS A 1 307 ? 7.990 -10.192 -5.592 1.00 91.06 307 CYS A O 1
ATOM 2431 N N . GLU A 1 308 ? 6.911 -10.239 -7.556 1.00 87.69 308 GLU A N 1
ATOM 2432 C CA . GLU A 1 308 ? 7.219 -8.861 -7.956 1.00 87.69 308 GLU A CA 1
ATOM 2433 C C . GLU A 1 308 ? 6.967 -7.843 -6.833 1.00 87.69 308 GLU A C 1
ATOM 2435 O O . GLU A 1 308 ? 7.846 -7.044 -6.512 1.00 87.69 308 GLU A O 1
ATOM 2440 N N . TRP A 1 309 ? 5.842 -7.980 -6.138 1.00 86.44 309 TRP A N 1
ATOM 2441 C CA . TRP A 1 309 ? 5.390 -7.083 -5.077 1.00 86.44 309 TRP A CA 1
ATOM 2442 C C . TRP A 1 309 ? 6.025 -7.325 -3.695 1.00 86.44 309 TRP A C 1
ATOM 2444 O O . TRP A 1 309 ? 5.722 -6.599 -2.748 1.00 86.44 309 TRP A O 1
ATOM 2454 N N . ALA A 1 310 ? 6.932 -8.301 -3.547 1.00 89.38 310 ALA A N 1
ATOM 2455 C CA . ALA A 1 310 ? 7.499 -8.693 -2.248 1.00 89.38 310 ALA A CA 1
ATOM 2456 C C . ALA A 1 310 ? 8.274 -7.582 -1.515 1.00 89.38 310 ALA A C 1
ATOM 2458 O O . ALA A 1 310 ? 8.550 -7.720 -0.324 1.00 89.38 310 ALA A O 1
ATOM 2459 N N . THR A 1 311 ? 8.637 -6.501 -2.210 1.00 86.19 311 THR A N 1
ATOM 2460 C CA . THR A 1 311 ? 9.366 -5.357 -1.644 1.00 86.19 311 THR A CA 1
ATOM 2461 C C . THR A 1 311 ? 8.499 -4.113 -1.446 1.00 86.19 311 THR A C 1
ATOM 2463 O O . THR A 1 311 ? 8.999 -3.114 -0.941 1.00 86.19 311 THR A O 1
ATOM 2466 N N . SER A 1 312 ? 7.226 -4.141 -1.855 1.00 76.94 312 SER A N 1
ATOM 2467 C CA . SER A 1 312 ? 6.346 -2.962 -1.862 1.00 76.94 312 SER A CA 1
ATOM 2468 C C . SER A 1 312 ? 4.997 -3.175 -1.176 1.00 76.94 312 SER A C 1
ATOM 2470 O O . SER A 1 312 ? 4.423 -2.207 -0.687 1.00 76.94 312 SER A O 1
ATOM 2472 N N . ILE A 1 313 ? 4.500 -4.413 -1.081 1.00 80.44 313 ILE A N 1
ATOM 2473 C CA . ILE A 1 313 ? 3.207 -4.729 -0.456 1.00 80.44 313 ILE A CA 1
ATOM 2474 C C . ILE A 1 313 ? 3.428 -5.651 0.744 1.00 80.44 313 ILE A C 1
ATOM 2476 O O . ILE A 1 313 ? 4.144 -6.649 0.636 1.00 80.44 313 ILE A O 1
ATOM 2480 N N . ARG A 1 314 ? 2.806 -5.331 1.887 1.00 88.50 314 ARG A N 1
ATOM 2481 C CA . ARG A 1 314 ? 2.862 -6.167 3.094 1.00 88.50 314 ARG A CA 1
ATOM 2482 C C . ARG A 1 314 ? 2.085 -7.468 2.882 1.00 88.50 314 ARG A C 1
ATOM 2484 O O . ARG A 1 314 ? 0.940 -7.459 2.438 1.00 88.50 314 ARG A O 1
ATOM 2491 N N . MET A 1 315 ? 2.708 -8.589 3.212 1.00 91.62 315 MET A N 1
ATOM 2492 C CA . MET A 1 315 ? 2.125 -9.916 3.085 1.00 91.62 315 MET A CA 1
ATOM 2493 C C . MET A 1 315 ? 1.139 -10.197 4.210 1.00 91.62 315 MET A C 1
ATOM 2495 O O . MET A 1 315 ? 1.408 -9.931 5.382 1.00 91.62 315 MET A O 1
ATOM 2499 N N . ASP A 1 316 ? 0.020 -10.798 3.831 1.00 89.62 316 ASP A N 1
ATOM 2500 C CA . ASP A 1 316 ? -0.960 -11.378 4.735 1.00 89.62 316 ASP A CA 1
ATOM 2501 C C . ASP A 1 316 ? -1.435 -12.731 4.188 1.00 89.62 316 ASP A C 1
ATOM 2503 O O . ASP A 1 316 ? -1.085 -13.144 3.079 1.00 89.62 316 ASP A O 1
ATOM 2507 N N . ASP A 1 317 ? -2.227 -13.462 4.975 1.00 90.00 317 ASP A N 1
ATOM 2508 C CA . ASP A 1 317 ? -2.720 -14.773 4.549 1.00 90.00 317 ASP A CA 1
ATOM 2509 C C . ASP A 1 317 ? -3.601 -14.692 3.294 1.00 90.00 317 ASP A C 1
ATOM 2511 O O . ASP A 1 317 ? -3.654 -15.653 2.531 1.00 90.00 317 ASP A O 1
ATOM 2515 N N . SER A 1 318 ? -4.296 -13.582 3.049 1.00 84.19 318 SER A N 1
ATOM 2516 C CA . SER A 1 318 ? -5.163 -13.446 1.880 1.00 84.19 318 SER A CA 1
ATOM 2517 C C . SER A 1 318 ? -4.331 -13.324 0.607 1.00 84.19 318 SER A C 1
ATOM 2519 O O . SER A 1 318 ? -4.458 -14.154 -0.296 1.00 84.19 318 SER A O 1
ATOM 2521 N N . ASN A 1 319 ? -3.456 -12.318 0.545 1.00 82.75 319 ASN A N 1
ATOM 2522 C CA . ASN A 1 319 ? -2.656 -12.041 -0.643 1.00 82.75 319 ASN A CA 1
ATOM 2523 C C . ASN A 1 319 ? -1.621 -13.146 -0.912 1.00 82.75 319 ASN A C 1
ATOM 2525 O O . ASN A 1 319 ? -1.398 -13.517 -2.066 1.00 82.75 319 ASN A O 1
ATOM 2529 N N . TRP A 1 320 ? -1.068 -13.759 0.139 1.00 92.69 320 TRP A N 1
ATOM 2530 C CA . TRP A 1 320 ? -0.115 -14.852 -0.007 1.00 92.69 320 TRP A CA 1
ATOM 2531 C C . TRP A 1 320 ? -0.773 -16.126 -0.530 1.00 92.69 320 TRP A C 1
ATOM 2533 O O . TRP A 1 320 ? -0.223 -16.767 -1.423 1.00 92.69 320 TRP A O 1
ATOM 2543 N N . ASN A 1 321 ? -1.956 -16.495 -0.025 1.00 88.75 321 ASN A N 1
ATOM 2544 C CA . ASN A 1 321 ? -2.645 -17.700 -0.494 1.00 88.75 321 ASN A CA 1
ATOM 2545 C C . ASN A 1 321 ? -3.096 -17.569 -1.953 1.00 88.75 321 ASN A C 1
ATOM 2547 O O . ASN A 1 321 ? -2.992 -18.531 -2.715 1.00 88.75 321 ASN A O 1
ATOM 2551 N N . GLU A 1 322 ? -3.561 -16.387 -2.359 1.00 85.12 322 GLU A N 1
ATOM 2552 C CA . GLU A 1 322 ? -3.883 -16.111 -3.761 1.00 85.12 322 GLU A CA 1
ATOM 2553 C C . GLU A 1 322 ? -2.636 -16.246 -4.652 1.00 85.12 322 GLU A C 1
ATOM 2555 O O . GLU A 1 322 ? -2.666 -16.932 -5.679 1.00 85.12 322 GLU A O 1
ATOM 2560 N N . TRP A 1 323 ? -1.508 -15.675 -4.219 1.00 90.44 323 TRP A N 1
ATOM 2561 C CA . TRP A 1 323 ? -0.248 -15.745 -4.957 1.00 90.44 323 TRP A CA 1
ATOM 2562 C C . TRP A 1 323 ? 0.343 -17.159 -5.011 1.00 90.44 323 TRP A C 1
ATOM 2564 O O . TRP A 1 323 ? 0.826 -17.591 -6.056 1.00 90.44 323 TRP A O 1
ATOM 2574 N N . LEU A 1 324 ? 0.259 -17.926 -3.923 1.00 89.88 324 LEU A N 1
ATOM 2575 C CA . LEU A 1 324 ? 0.685 -19.327 -3.882 1.00 89.88 324 LEU A CA 1
ATOM 2576 C C . LEU A 1 324 ? -0.034 -20.165 -4.940 1.00 89.88 324 LEU A C 1
ATOM 2578 O O . LEU A 1 324 ? 0.615 -20.900 -5.684 1.00 89.88 324 LEU A O 1
ATOM 2582 N N . ILE A 1 325 ? -1.357 -20.012 -5.053 1.00 84.19 325 ILE A N 1
ATOM 2583 C CA . ILE A 1 325 ? -2.157 -20.700 -6.074 1.00 84.19 325 ILE A CA 1
ATOM 2584 C C . ILE A 1 325 ? -1.657 -20.331 -7.475 1.00 84.19 325 ILE A C 1
ATOM 2586 O O . ILE A 1 325 ? -1.533 -21.197 -8.344 1.00 84.19 325 ILE A O 1
ATOM 2590 N N . TYR A 1 326 ? -1.338 -19.056 -7.702 1.00 84.75 326 TYR A N 1
ATOM 2591 C CA . TYR A 1 326 ? -0.762 -18.603 -8.962 1.00 84.75 326 TYR A CA 1
ATOM 2592 C C . TYR A 1 326 ? 0.600 -19.263 -9.248 1.00 84.75 326 TYR A C 1
ATOM 2594 O O . TYR A 1 326 ? 0.795 -19.804 -10.341 1.00 84.75 326 TYR A O 1
ATOM 2602 N N . LEU A 1 327 ? 1.521 -19.281 -8.281 1.00 87.50 327 LEU A N 1
ATOM 2603 C CA . LEU A 1 327 ? 2.853 -19.879 -8.431 1.00 87.50 327 LEU A CA 1
ATOM 2604 C C . LEU A 1 327 ? 2.783 -21.380 -8.737 1.00 87.50 327 LEU A C 1
ATOM 2606 O O . LEU A 1 327 ? 3.503 -21.881 -9.605 1.00 87.50 327 LEU A O 1
ATOM 2610 N N . GLU A 1 328 ? 1.898 -22.101 -8.049 1.00 85.88 328 GLU A N 1
ATOM 2611 C CA . GLU A 1 328 ? 1.668 -23.529 -8.262 1.00 85.88 328 GLU A CA 1
ATOM 2612 C C . GLU A 1 328 ? 1.080 -23.818 -9.645 1.00 85.88 328 GLU A C 1
ATOM 2614 O O . GLU A 1 328 ? 1.586 -24.687 -10.359 1.00 85.88 328 GLU A O 1
ATOM 2619 N N . ASN A 1 329 ? 0.062 -23.059 -10.059 1.00 81.69 329 ASN A N 1
ATOM 2620 C CA . ASN A 1 329 ? -0.602 -23.256 -11.348 1.00 81.69 329 ASN A CA 1
ATOM 2621 C C . ASN A 1 329 ? 0.302 -22.926 -12.542 1.00 81.69 329 ASN A C 1
ATOM 2623 O O . ASN A 1 329 ? 0.188 -23.568 -13.587 1.00 81.69 329 ASN A O 1
ATOM 2627 N N . ASN A 1 330 ? 1.204 -21.953 -12.391 1.00 77.38 330 ASN A N 1
ATOM 2628 C CA . ASN A 1 330 ? 2.130 -21.542 -13.449 1.00 77.38 330 ASN A CA 1
ATOM 2629 C C . ASN A 1 330 ? 3.471 -22.288 -13.411 1.00 77.38 330 ASN A C 1
ATOM 2631 O O . ASN A 1 330 ? 4.299 -22.107 -14.301 1.00 77.38 330 ASN A O 1
ATOM 2635 N N . GLY A 1 331 ? 3.689 -23.154 -12.415 1.00 75.38 331 GLY A N 1
ATOM 2636 C CA . GLY A 1 331 ? 4.886 -23.987 -12.328 1.00 75.38 331 GLY A CA 1
ATOM 2637 C C . GLY A 1 331 ? 6.182 -23.179 -12.247 1.00 75.38 331 GLY A C 1
ATOM 2638 O O . GLY A 1 331 ? 7.180 -23.573 -12.856 1.00 75.38 331 GLY A O 1
ATOM 2639 N N . VAL A 1 332 ? 6.165 -22.052 -11.525 1.00 78.00 332 VAL A N 1
ATOM 2640 C CA . VAL A 1 332 ? 7.341 -21.189 -11.360 1.00 78.00 332 VAL A CA 1
ATOM 2641 C C . VAL A 1 332 ? 8.497 -22.015 -10.791 1.00 78.00 332 VAL A C 1
ATOM 2643 O O . VAL A 1 332 ? 8.415 -22.607 -9.715 1.00 78.00 332 VAL A O 1
ATOM 2646 N N . GLY A 1 333 ? 9.586 -22.107 -11.556 1.00 74.31 333 GLY A N 1
ATOM 2647 C CA . GLY A 1 333 ? 10.710 -22.972 -11.216 1.00 74.31 333 GLY A CA 1
ATOM 2648 C C . GLY A 1 333 ? 11.358 -22.571 -9.891 1.00 74.31 333 GLY A C 1
ATOM 2649 O O . GLY A 1 333 ? 11.637 -21.398 -9.658 1.00 74.31 333 GLY A O 1
ATOM 2650 N N . LYS A 1 334 ? 11.653 -23.559 -9.045 1.00 85.25 334 LYS A N 1
ATOM 2651 C CA . LYS A 1 334 ? 12.384 -23.384 -7.786 1.00 85.25 334 LYS A CA 1
ATOM 2652 C C . LYS A 1 334 ? 13.535 -24.395 -7.698 1.00 85.25 334 LYS A C 1
ATOM 2654 O O . LYS A 1 334 ? 13.332 -25.570 -8.016 1.00 85.25 334 LYS A O 1
ATOM 2659 N N . PRO A 1 335 ? 14.748 -23.977 -7.307 1.00 78.50 335 PRO A N 1
ATOM 2660 C CA . PRO A 1 335 ? 15.877 -24.881 -7.154 1.00 78.50 335 PRO A CA 1
ATOM 2661 C C . PRO A 1 335 ? 15.652 -25.853 -5.987 1.00 78.50 335 PRO A C 1
ATOM 2663 O O . PRO A 1 335 ? 15.379 -25.439 -4.855 1.00 78.50 335 PRO A O 1
ATOM 2666 N N . GLY A 1 336 ? 15.824 -27.149 -6.256 1.00 77.56 336 GLY A N 1
ATOM 2667 C CA . GLY A 1 336 ? 15.739 -28.217 -5.256 1.00 77.56 336 GLY A CA 1
ATOM 2668 C C . GLY A 1 336 ? 14.362 -28.345 -4.590 1.00 77.56 336 GLY A C 1
ATOM 2669 O O . GLY A 1 336 ? 13.322 -28.052 -5.182 1.00 77.56 336 GLY A O 1
ATOM 2670 N N . ASP A 1 337 ? 14.364 -28.764 -3.324 1.00 78.94 337 ASP A N 1
ATOM 2671 C CA . ASP A 1 337 ? 13.149 -29.021 -2.536 1.00 78.94 337 ASP A CA 1
ATOM 2672 C C . ASP A 1 337 ? 12.645 -27.783 -1.765 1.00 78.94 337 ASP A C 1
ATOM 2674 O O . ASP A 1 337 ? 11.868 -27.908 -0.821 1.00 78.94 337 ASP A O 1
ATOM 2678 N N . ARG A 1 338 ? 13.078 -26.571 -2.142 1.00 84.06 338 ARG A N 1
ATOM 2679 C CA . ARG A 1 338 ? 12.686 -25.319 -1.462 1.00 84.06 338 ARG A CA 1
ATOM 2680 C C . ARG A 1 338 ? 11.196 -25.031 -1.606 1.00 84.06 338 ARG A C 1
ATOM 2682 O O . ARG A 1 338 ? 10.588 -25.450 -2.588 1.00 84.06 338 ARG A O 1
ATOM 2689 N N . THR A 1 339 ? 10.616 -24.307 -0.656 1.00 89.94 339 THR A N 1
ATOM 2690 C CA . THR A 1 339 ? 9.233 -23.817 -0.749 1.00 89.94 339 THR A CA 1
ATOM 2691 C C . THR A 1 339 ? 9.179 -22.465 -1.467 1.00 89.94 339 THR A C 1
ATOM 2693 O O . THR A 1 339 ? 10.218 -21.822 -1.648 1.00 89.94 339 THR A O 1
ATOM 2696 N N . TYR A 1 340 ? 7.991 -22.024 -1.890 1.00 92.00 340 TYR A N 1
ATOM 2697 C CA . TYR A 1 340 ? 7.840 -20.703 -2.509 1.00 92.00 340 TYR A CA 1
ATOM 2698 C C . TYR A 1 340 ? 8.103 -19.576 -1.509 1.00 92.00 340 TYR A C 1
ATOM 2700 O O . TYR A 1 340 ? 8.763 -18.606 -1.862 1.00 92.00 340 TYR A O 1
ATOM 2708 N N . GLU A 1 341 ? 7.721 -19.748 -0.246 1.00 93.69 341 GLU A N 1
ATOM 2709 C CA . GLU A 1 341 ? 8.034 -18.828 0.851 1.00 93.69 341 GLU A CA 1
ATOM 2710 C C . GLU A 1 341 ? 9.549 -18.616 0.963 1.00 93.69 341 GLU A C 1
ATOM 2712 O O . GLU A 1 341 ? 10.037 -17.486 0.976 1.00 93.69 341 GLU A O 1
ATOM 2717 N N . ASN A 1 342 ? 10.320 -19.711 0.980 1.00 90.62 342 ASN A N 1
ATOM 2718 C CA . ASN A 1 342 ? 11.774 -19.631 1.047 1.00 90.62 342 ASN A CA 1
ATOM 2719 C C . ASN A 1 342 ? 12.358 -18.921 -0.181 1.00 90.62 342 ASN A C 1
ATOM 2721 O O . ASN A 1 342 ? 13.307 -18.146 -0.062 1.00 90.62 342 ASN A O 1
ATOM 2725 N N . MET A 1 343 ? 11.794 -19.178 -1.358 1.00 92.81 343 MET A N 1
ATOM 2726 C CA . MET A 1 343 ? 12.236 -18.553 -2.598 1.00 92.81 343 MET A CA 1
ATOM 2727 C C . MET A 1 343 ? 11.956 -17.052 -2.634 1.00 92.81 343 MET A C 1
ATOM 2729 O O . MET A 1 343 ? 12.831 -16.303 -3.057 1.00 92.81 343 MET A O 1
ATOM 2733 N N . VAL A 1 344 ? 10.805 -16.606 -2.131 1.00 94.69 344 VAL A N 1
ATOM 2734 C CA . VAL A 1 344 ? 10.466 -15.180 -2.051 1.00 94.69 344 VAL A CA 1
ATOM 2735 C C . VAL A 1 344 ? 11.339 -14.457 -1.024 1.00 94.69 344 VAL A C 1
ATOM 2737 O O . VAL A 1 344 ? 11.861 -13.386 -1.321 1.00 94.69 344 VAL A O 1
ATOM 2740 N N . VAL A 1 345 ? 11.623 -15.072 0.130 1.00 94.75 345 VAL A N 1
ATOM 2741 C CA . VAL A 1 345 ? 12.603 -14.522 1.086 1.00 94.75 345 VAL A CA 1
ATOM 2742 C C . VAL A 1 345 ? 13.978 -14.362 0.434 1.00 94.75 345 VAL A C 1
ATOM 2744 O O . VAL A 1 345 ? 14.605 -13.313 0.561 1.00 94.75 345 VAL A O 1
ATOM 2747 N N . ASN A 1 346 ? 14.453 -15.381 -0.288 1.00 93.44 346 ASN A N 1
ATOM 2748 C CA . ASN A 1 346 ? 15.730 -15.290 -0.994 1.00 93.44 346 ASN A CA 1
ATOM 2749 C C . ASN A 1 346 ? 15.697 -14.226 -2.098 1.00 93.44 346 ASN A C 1
ATOM 2751 O O . ASN A 1 346 ? 16.693 -13.540 -2.287 1.00 93.44 346 ASN A O 1
ATOM 2755 N N . GLU A 1 347 ? 14.578 -14.055 -2.800 1.00 95.06 347 GLU A N 1
ATOM 2756 C CA . GLU A 1 347 ? 14.429 -13.001 -3.801 1.00 95.06 347 GLU A CA 1
ATOM 2757 C C . GLU A 1 347 ? 14.579 -11.605 -3.194 1.00 95.06 347 GLU A C 1
ATOM 2759 O O . GLU A 1 347 ? 15.300 -10.791 -3.767 1.00 95.06 347 GLU A O 1
ATOM 2764 N N . ILE A 1 348 ? 13.995 -11.345 -2.019 1.00 95.75 348 ILE A N 1
ATOM 2765 C CA . ILE A 1 348 ? 14.183 -10.071 -1.309 1.00 95.75 348 ILE A CA 1
ATOM 2766 C C . ILE A 1 348 ? 15.681 -9.829 -1.072 1.00 95.75 348 ILE A C 1
ATOM 2768 O O . ILE A 1 348 ? 16.214 -8.813 -1.502 1.00 95.75 348 ILE A O 1
ATOM 2772 N N . TYR A 1 349 ? 16.421 -10.795 -0.518 1.00 93.12 349 TYR A N 1
ATOM 2773 C CA . TYR A 1 349 ? 17.879 -10.656 -0.366 1.00 93.12 349 TYR A CA 1
ATOM 2774 C C . TYR A 1 349 ? 18.623 -10.502 -1.707 1.00 93.12 349 TYR A C 1
ATOM 2776 O O . TYR A 1 349 ? 19.600 -9.756 -1.795 1.00 93.12 349 TYR A O 1
ATOM 2784 N N . ALA A 1 350 ? 18.181 -11.194 -2.759 1.00 94.69 350 ALA A N 1
ATOM 2785 C CA . ALA A 1 350 ? 18.792 -11.141 -4.084 1.00 94.69 350 ALA A CA 1
ATOM 2786 C C . ALA A 1 350 ? 18.647 -9.759 -4.736 1.00 94.69 350 ALA A C 1
ATOM 2788 O O . ALA A 1 350 ? 19.593 -9.294 -5.371 1.00 94.69 350 ALA A O 1
ATOM 2789 N N . ARG A 1 351 ? 17.503 -9.083 -4.553 1.00 94.88 351 ARG A N 1
ATOM 2790 C CA . ARG A 1 351 ? 17.262 -7.714 -5.047 1.00 94.88 351 ARG A CA 1
ATOM 2791 C C . ARG A 1 351 ? 18.235 -6.700 -4.442 1.00 94.88 351 ARG A C 1
ATOM 2793 O O . ARG A 1 351 ? 18.631 -5.757 -5.116 1.00 94.88 351 ARG A O 1
ATOM 2800 N N . HIS A 1 352 ? 18.706 -6.960 -3.223 1.00 93.69 352 HIS A N 1
ATOM 2801 C CA . HIS A 1 352 ? 19.759 -6.190 -2.547 1.00 93.69 352 HIS A CA 1
ATOM 2802 C C . HIS A 1 352 ? 21.182 -6.712 -2.824 1.00 93.69 352 HIS A C 1
ATOM 2804 O O . HIS A 1 352 ? 22.149 -6.315 -2.173 1.00 93.69 352 HIS A O 1
ATOM 2810 N N . GLY A 1 353 ? 21.337 -7.613 -3.798 1.00 88.81 353 GLY A N 1
ATOM 2811 C CA . GLY A 1 353 ? 22.632 -8.105 -4.261 1.00 88.81 353 GLY A CA 1
ATOM 2812 C C . GLY A 1 353 ? 23.288 -9.140 -3.347 1.00 88.81 353 GLY A C 1
ATOM 2813 O O . GLY A 1 353 ? 24.515 -9.270 -3.352 1.00 88.81 353 GLY A O 1
ATOM 2814 N N . TYR A 1 354 ? 22.515 -9.895 -2.563 1.00 92.19 354 TYR A N 1
ATOM 2815 C CA . TYR A 1 354 ? 23.077 -10.954 -1.725 1.00 92.19 354 TYR A CA 1
ATOM 2816 C C . TYR A 1 354 ? 23.745 -12.055 -2.555 1.00 92.19 354 TYR A C 1
ATOM 2818 O O . TYR A 1 354 ? 23.133 -12.596 -3.475 1.00 92.19 354 TYR A O 1
ATOM 2826 N N . ILE A 1 355 ? 24.983 -12.427 -2.220 1.00 86.88 355 ILE A N 1
ATOM 2827 C CA . ILE A 1 355 ? 25.739 -13.489 -2.898 1.00 86.88 355 ILE A CA 1
ATOM 2828 C C . ILE A 1 355 ? 25.400 -14.853 -2.282 1.00 86.88 355 ILE A C 1
ATOM 2830 O O . ILE A 1 355 ? 25.802 -15.170 -1.162 1.00 86.88 355 ILE A O 1
ATOM 2834 N N . PHE A 1 356 ? 24.708 -15.703 -3.045 1.00 88.56 356 PHE A N 1
ATOM 2835 C CA . PHE A 1 356 ? 24.358 -17.056 -2.606 1.00 88.56 356 PHE A CA 1
ATOM 2836 C C . PHE A 1 356 ? 25.538 -18.023 -2.730 1.00 88.56 356 PHE A C 1
ATOM 2838 O O . PHE A 1 356 ? 26.159 -18.151 -3.785 1.00 88.56 356 PHE A O 1
ATOM 2845 N N . THR A 1 357 ? 25.796 -18.768 -1.655 1.00 80.88 357 THR A N 1
ATOM 2846 C CA . THR A 1 357 ? 26.829 -19.820 -1.604 1.00 80.88 357 THR A CA 1
ATOM 2847 C C . THR A 1 357 ? 26.323 -21.183 -2.069 1.00 80.88 357 THR A C 1
ATOM 2849 O O . THR A 1 357 ? 27.119 -22.026 -2.480 1.00 80.88 357 THR A O 1
ATOM 2852 N N . SER A 1 358 ? 25.007 -21.410 -2.017 1.00 81.75 358 SER A N 1
ATOM 2853 C CA . SER A 1 358 ? 24.390 -22.628 -2.538 1.00 81.75 358 SER A CA 1
ATOM 2854 C C . SER A 1 358 ? 24.421 -22.616 -4.063 1.00 81.75 358 SER A C 1
ATOM 2856 O O . SER A 1 358 ? 23.951 -21.660 -4.675 1.00 81.75 358 SER A O 1
ATOM 2858 N N . GLU A 1 359 ? 24.954 -23.673 -4.676 1.00 80.69 359 GLU A N 1
ATOM 2859 C CA . GLU A 1 359 ? 25.157 -23.759 -6.131 1.00 80.69 359 GLU A CA 1
ATOM 2860 C C . GLU A 1 359 ? 23.849 -23.585 -6.916 1.00 80.69 359 GLU A C 1
ATOM 2862 O O . GLU A 1 359 ? 23.815 -22.928 -7.953 1.00 80.69 359 GLU A O 1
ATOM 2867 N N . ASP A 1 360 ? 22.752 -24.116 -6.389 1.00 82.25 360 ASP A N 1
ATOM 2868 C CA . ASP A 1 360 ? 21.434 -24.075 -7.012 1.00 82.25 360 ASP A CA 1
ATOM 2869 C C . ASP A 1 360 ? 20.730 -22.709 -6.887 1.00 82.25 360 ASP A C 1
ATOM 2871 O O . ASP A 1 360 ? 20.157 -22.247 -7.869 1.00 82.25 360 ASP A O 1
ATOM 2875 N N . LEU A 1 361 ? 20.818 -22.020 -5.742 1.00 86.12 361 LEU A N 1
ATOM 2876 C CA . LEU A 1 361 ? 20.340 -20.636 -5.583 1.00 86.12 361 LEU A CA 1
ATOM 2877 C C . LEU A 1 361 ? 21.206 -19.658 -6.370 1.00 86.12 361 LEU A C 1
ATOM 2879 O O . LEU A 1 361 ? 20.683 -18.776 -7.043 1.00 86.12 361 LEU A O 1
ATOM 2883 N N . SER A 1 362 ? 22.526 -19.841 -6.317 1.00 84.56 362 SER A N 1
ATOM 2884 C CA . SER A 1 362 ? 23.468 -19.047 -7.097 1.00 84.56 362 SER A CA 1
ATOM 2885 C C . SER A 1 362 ? 23.172 -19.199 -8.587 1.00 84.56 362 SER A C 1
ATOM 2887 O O . SER A 1 362 ? 23.008 -18.202 -9.282 1.00 84.56 362 SER A O 1
ATOM 2889 N N . GLY A 1 363 ? 23.015 -20.430 -9.084 1.00 82.75 363 GLY A N 1
ATOM 2890 C CA . GLY A 1 363 ? 22.634 -20.688 -10.473 1.00 82.75 363 GLY A CA 1
ATOM 2891 C C . GLY A 1 363 ? 21.268 -20.104 -10.839 1.00 82.75 363 GLY A C 1
ATOM 2892 O O . GLY A 1 363 ? 21.124 -19.515 -11.908 1.00 82.75 363 GLY A O 1
ATOM 2893 N N . PHE A 1 364 ? 20.284 -20.219 -9.943 1.00 88.69 364 PHE A N 1
ATOM 2894 C CA . PHE A 1 364 ? 18.945 -19.676 -10.151 1.00 88.69 364 PHE A CA 1
ATOM 2895 C C . PHE A 1 364 ? 18.949 -18.147 -10.264 1.00 88.69 364 PHE A C 1
ATOM 2897 O O . PHE A 1 364 ? 18.479 -17.620 -11.269 1.00 88.69 364 PHE A O 1
ATOM 2904 N N . PHE A 1 365 ? 19.510 -17.421 -9.293 1.00 89.44 365 PHE A N 1
ATOM 2905 C CA . PHE A 1 365 ? 19.495 -15.956 -9.317 1.00 89.44 365 PHE A CA 1
ATOM 2906 C C . PHE A 1 365 ? 20.448 -15.371 -10.363 1.00 89.44 365 PHE A C 1
ATOM 2908 O O . PHE A 1 365 ? 20.081 -14.405 -11.015 1.00 89.44 365 PHE A O 1
ATOM 2915 N N . ASN A 1 366 ? 21.590 -16.009 -10.656 1.00 88.25 366 ASN A N 1
ATOM 2916 C CA . ASN A 1 366 ? 22.448 -15.600 -11.783 1.00 88.25 366 ASN A CA 1
ATOM 2917 C C . ASN A 1 366 ? 21.759 -15.719 -13.153 1.00 88.25 366 ASN A C 1
ATOM 2919 O O . ASN A 1 366 ? 22.244 -15.141 -14.124 1.00 88.25 366 ASN A O 1
ATOM 2923 N N . SER A 1 367 ? 20.666 -16.483 -13.258 1.00 87.44 367 SER A N 1
ATOM 2924 C CA . SER A 1 367 ? 19.872 -16.556 -14.488 1.00 87.44 367 SER A CA 1
ATOM 2925 C C . SER A 1 367 ? 18.877 -15.402 -14.653 1.00 87.44 367 SER A C 1
ATOM 2927 O O . SER A 1 367 ? 18.298 -15.273 -15.727 1.00 87.44 367 SER A O 1
ATOM 2929 N N . LYS A 1 368 ? 18.673 -14.574 -13.619 1.00 86.19 368 LYS A N 1
ATOM 2930 C CA . LYS A 1 368 ? 17.743 -13.438 -13.632 1.00 86.19 368 LYS A CA 1
ATOM 2931 C C . LYS A 1 368 ? 18.459 -12.179 -14.109 1.00 86.19 368 LYS A C 1
ATOM 2933 O O . LYS A 1 368 ? 19.537 -11.874 -13.601 1.00 86.19 368 LYS A O 1
ATOM 2938 N N . SER A 1 369 ? 17.880 -11.429 -15.050 1.00 89.56 369 SER A N 1
ATOM 2939 C CA . SER A 1 369 ? 18.546 -10.245 -15.614 1.00 89.56 369 SER A CA 1
ATOM 2940 C C . SER A 1 369 ? 18.709 -9.101 -14.608 1.00 89.56 369 SER A C 1
ATOM 2942 O O . SER A 1 369 ? 19.655 -8.321 -14.717 1.00 89.56 369 SER A O 1
ATOM 2944 N N . TRP A 1 370 ? 17.830 -9.033 -13.605 1.00 89.38 370 TRP A N 1
ATOM 2945 C CA . TRP A 1 370 ? 17.853 -8.022 -12.547 1.00 89.38 370 TRP A CA 1
ATOM 2946 C C . TRP A 1 370 ? 18.837 -8.320 -11.405 1.00 89.38 370 TRP A C 1
ATOM 2948 O O . TRP A 1 370 ? 19.130 -7.433 -10.603 1.00 89.38 370 TRP A O 1
ATOM 2958 N N . TYR A 1 371 ? 19.354 -9.547 -11.286 1.00 93.25 371 TYR A N 1
ATOM 2959 C CA . TYR A 1 371 ? 20.210 -9.918 -10.160 1.00 93.25 371 TYR A CA 1
ATOM 2960 C C . TYR A 1 371 ? 21.642 -9.409 -10.353 1.00 93.25 371 TYR A C 1
ATOM 2962 O O . TYR A 1 371 ? 22.357 -9.824 -11.266 1.00 93.25 371 TYR A O 1
ATOM 2970 N N . SER A 1 372 ? 22.085 -8.541 -9.442 1.00 91.31 372 SER A N 1
ATOM 2971 C CA . SER A 1 372 ? 23.441 -7.989 -9.431 1.00 91.31 372 SER A CA 1
ATOM 2972 C C . SER A 1 372 ? 24.145 -8.307 -8.102 1.00 91.31 372 SER A C 1
ATOM 2974 O O . SER A 1 372 ? 23.900 -7.617 -7.112 1.00 91.31 372 SER A O 1
ATOM 2976 N N . PRO A 1 373 ? 25.030 -9.323 -8.043 1.00 91.44 373 PRO A N 1
ATOM 2977 C CA . PRO A 1 373 ? 25.713 -9.710 -6.807 1.00 91.44 373 PRO A CA 1
ATOM 2978 C C . PRO A 1 373 ? 26.637 -8.596 -6.286 1.00 91.44 373 PRO A C 1
ATOM 2980 O O . PRO A 1 373 ? 27.479 -8.081 -7.021 1.00 91.44 373 PRO A O 1
ATOM 2983 N N . LEU A 1 374 ? 26.509 -8.264 -4.999 1.00 87.56 374 LEU A N 1
ATOM 2984 C CA . LEU A 1 374 ? 27.198 -7.156 -4.330 1.00 87.56 374 LEU A CA 1
ATOM 2985 C C . LEU A 1 374 ? 27.955 -7.599 -3.070 1.00 87.56 374 LEU A C 1
ATOM 2987 O O . LEU A 1 374 ? 29.133 -7.273 -2.921 1.00 87.56 374 LEU A O 1
ATOM 2991 N N . SER A 1 375 ? 27.292 -8.318 -2.159 1.00 88.56 375 SER A N 1
ATOM 2992 C CA . SER A 1 375 ? 27.834 -8.656 -0.835 1.00 88.56 375 SER A CA 1
ATOM 2993 C C . SER A 1 375 ? 27.364 -10.029 -0.357 1.00 88.56 375 SER A C 1
ATOM 2995 O O . SER A 1 375 ? 26.217 -10.412 -0.574 1.00 88.56 375 SER A O 1
ATOM 2997 N N . ASP A 1 376 ? 28.236 -10.769 0.328 1.00 85.88 376 ASP A N 1
ATOM 2998 C CA . ASP A 1 376 ? 27.891 -11.988 1.072 1.00 85.88 376 ASP A CA 1
ATOM 2999 C C . ASP A 1 376 ? 27.545 -11.706 2.551 1.00 85.88 376 ASP A C 1
ATOM 3001 O O . ASP A 1 376 ? 27.179 -12.624 3.293 1.00 85.88 376 ASP A O 1
ATOM 3005 N N . ASP A 1 377 ? 27.592 -10.437 2.980 1.00 86.44 377 ASP A N 1
ATOM 3006 C CA . ASP A 1 377 ? 27.156 -10.001 4.307 1.00 86.44 377 ASP A CA 1
ATOM 3007 C C . ASP A 1 377 ? 25.631 -9.837 4.365 1.00 86.44 377 ASP A C 1
ATOM 3009 O O . ASP A 1 377 ? 25.073 -8.759 4.146 1.00 86.44 377 ASP A O 1
ATOM 3013 N N . MET A 1 378 ? 24.952 -10.932 4.707 1.00 84.06 378 MET A N 1
ATOM 3014 C CA . MET A 1 378 ? 23.498 -10.954 4.879 1.00 84.06 378 MET A CA 1
ATOM 3015 C C . MET A 1 378 ? 23.015 -10.006 5.986 1.00 84.06 378 MET A C 1
ATOM 3017 O O . MET A 1 378 ? 21.915 -9.473 5.878 1.00 84.06 378 MET A O 1
ATOM 3021 N N . ASN A 1 379 ? 23.797 -9.795 7.054 1.00 80.50 379 ASN A N 1
ATOM 3022 C CA . ASN A 1 379 ? 23.377 -8.902 8.139 1.00 80.50 379 ASN A CA 1
ATOM 3023 C C . ASN A 1 379 ? 23.456 -7.441 7.694 1.00 80.50 379 ASN A C 1
ATOM 3025 O O . ASN A 1 379 ? 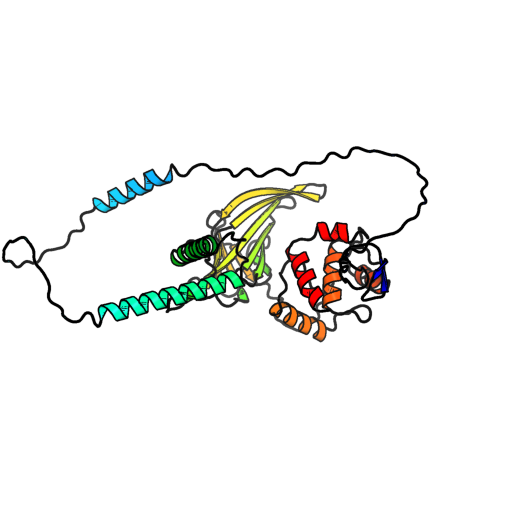22.57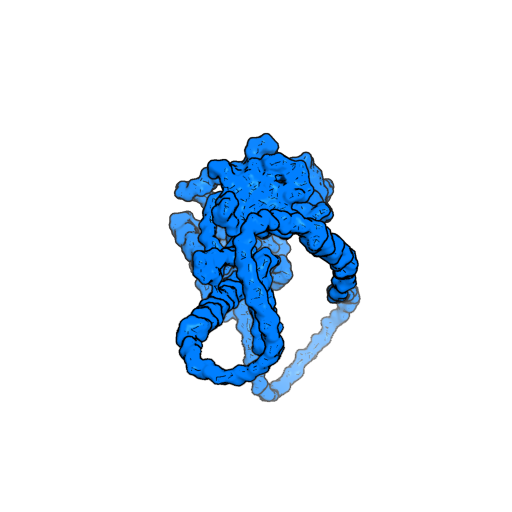7 -6.658 8.044 1.00 80.50 379 ASN A O 1
ATOM 3029 N N . GLY A 1 380 ? 24.494 -7.098 6.926 1.00 80.38 380 GLY A N 1
ATOM 3030 C CA . GLY A 1 380 ? 24.619 -5.796 6.281 1.00 80.38 380 GLY A CA 1
ATOM 3031 C C . GLY A 1 380 ? 23.429 -5.512 5.371 1.00 80.38 380 GLY A C 1
ATOM 3032 O O . GLY A 1 380 ? 22.796 -4.480 5.526 1.00 80.38 380 GLY A O 1
ATOM 3033 N N . ILE A 1 381 ? 23.055 -6.464 4.510 1.00 86.00 381 ILE A N 1
ATOM 3034 C CA . ILE A 1 381 ? 21.870 -6.324 3.648 1.00 86.00 381 ILE A CA 1
ATOM 3035 C C . ILE A 1 381 ? 20.588 -6.196 4.470 1.00 86.00 381 ILE A C 1
ATOM 3037 O O . ILE A 1 381 ? 19.798 -5.296 4.224 1.00 86.00 381 ILE A O 1
ATOM 3041 N N . TYR A 1 382 ? 20.393 -7.057 5.475 1.00 85.00 382 TYR A N 1
ATOM 3042 C CA . TYR A 1 382 ? 19.198 -7.018 6.320 1.00 85.00 382 TYR A CA 1
ATOM 3043 C C . TYR A 1 382 ? 19.003 -5.659 7.006 1.00 85.00 382 TYR A C 1
ATOM 3045 O O . TYR A 1 382 ? 17.874 -5.222 7.190 1.00 85.00 382 TYR A O 1
ATOM 3053 N N . ALA A 1 383 ? 20.097 -4.996 7.391 1.00 85.75 383 ALA A N 1
ATOM 3054 C CA . ALA A 1 383 ? 20.053 -3.692 8.044 1.00 85.75 383 ALA A CA 1
ATOM 3055 C C . ALA A 1 383 ? 19.594 -2.549 7.121 1.00 85.75 383 ALA A C 1
ATOM 3057 O O . ALA A 1 383 ? 19.181 -1.511 7.633 1.00 85.75 383 ALA A O 1
ATOM 3058 N N . GLU A 1 384 ? 19.663 -2.740 5.802 1.00 89.12 384 GLU A N 1
ATOM 3059 C CA . GLU A 1 384 ? 19.257 -1.761 4.785 1.00 89.12 384 GLU A CA 1
ATOM 3060 C C . GLU A 1 384 ? 17.867 -2.064 4.194 1.00 89.12 384 GLU A C 1
ATOM 3062 O O . GLU A 1 384 ? 17.357 -1.280 3.396 1.00 89.12 384 GLU A O 1
ATOM 3067 N N . LEU A 1 385 ? 17.244 -3.188 4.575 1.00 88.31 385 LEU A N 1
ATOM 3068 C CA . LEU A 1 385 ? 15.895 -3.532 4.128 1.00 88.31 385 LEU A CA 1
ATOM 3069 C C . LEU A 1 385 ? 14.865 -2.532 4.659 1.00 88.31 385 LEU A C 1
ATOM 3071 O O . LEU A 1 385 ? 14.951 -2.050 5.793 1.00 88.31 385 LEU A O 1
ATOM 3075 N N . SER A 1 386 ? 13.843 -2.276 3.849 1.00 88.75 386 SER A N 1
ATOM 3076 C CA . SER A 1 386 ? 12.660 -1.538 4.278 1.00 88.75 386 SER A CA 1
ATOM 3077 C C . SER A 1 386 ? 11.856 -2.325 5.319 1.00 88.75 386 SER A C 1
ATOM 3079 O O . SER A 1 386 ? 11.963 -3.548 5.438 1.00 88.75 386 SER A O 1
ATOM 3081 N N . GLN A 1 387 ? 10.990 -1.628 6.061 1.00 86.25 387 GLN A N 1
ATOM 3082 C CA . GLN A 1 387 ? 10.121 -2.285 7.040 1.00 86.25 387 GLN A CA 1
ATOM 3083 C C . GLN A 1 387 ? 9.159 -3.286 6.379 1.00 86.25 387 GLN A C 1
ATOM 3085 O O . GLN A 1 387 ? 8.931 -4.352 6.936 1.00 86.25 387 GLN A O 1
ATOM 3090 N N . VAL A 1 388 ? 8.657 -2.990 5.172 1.00 87.62 388 VAL A N 1
ATOM 3091 C CA . VAL A 1 388 ? 7.792 -3.907 4.406 1.00 87.62 388 VAL A CA 1
ATOM 3092 C C . VAL A 1 388 ? 8.528 -5.205 4.080 1.00 87.62 388 VAL A C 1
ATOM 3094 O O . VAL A 1 388 ? 7.991 -6.290 4.277 1.00 87.62 388 VAL A O 1
ATOM 3097 N N . GLU A 1 389 ? 9.778 -5.115 3.629 1.00 93.06 389 GLU A N 1
ATOM 3098 C CA . GLU A 1 389 ? 10.599 -6.292 3.336 1.00 93.06 389 GLU A CA 1
ATOM 3099 C C . GLU A 1 389 ? 10.893 -7.116 4.591 1.00 93.06 389 GLU A C 1
ATOM 3101 O O . GLU A 1 389 ? 10.837 -8.344 4.542 1.00 93.06 389 GLU A O 1
ATOM 3106 N N . ILE A 1 390 ? 11.175 -6.458 5.719 1.00 92.81 390 ILE A N 1
ATOM 3107 C CA . ILE A 1 390 ? 11.376 -7.121 7.013 1.00 92.81 390 ILE A CA 1
ATOM 3108 C C . ILE A 1 390 ? 10.103 -7.861 7.442 1.00 92.81 390 ILE A C 1
ATOM 3110 O O . ILE A 1 390 ? 10.170 -9.049 7.760 1.00 92.81 390 ILE A O 1
ATOM 3114 N N . ASP A 1 391 ? 8.952 -7.195 7.386 1.00 91.94 391 ASP A N 1
ATOM 3115 C CA . ASP A 1 391 ? 7.659 -7.770 7.756 1.00 91.94 391 ASP A CA 1
ATOM 3116 C C . ASP A 1 391 ? 7.296 -8.961 6.861 1.00 91.94 391 ASP A C 1
ATOM 3118 O O . ASP A 1 391 ? 6.847 -9.994 7.354 1.00 91.94 391 ASP A O 1
ATOM 3122 N N . ASN A 1 392 ? 7.549 -8.858 5.556 1.00 94.69 392 ASN A N 1
ATOM 3123 C CA . ASN A 1 392 ? 7.315 -9.938 4.597 1.00 94.69 392 ASN A CA 1
ATOM 3124 C C . ASN A 1 392 ? 8.238 -11.129 4.844 1.00 94.69 392 ASN A C 1
ATOM 3126 O O . ASN A 1 392 ? 7.813 -12.285 4.792 1.00 94.69 392 ASN A O 1
ATOM 3130 N N . ILE A 1 393 ? 9.509 -10.861 5.141 1.00 94.06 393 ILE A N 1
ATOM 3131 C CA . ILE A 1 393 ? 10.464 -11.896 5.521 1.00 94.06 393 ILE A CA 1
ATOM 3132 C C . ILE A 1 393 ? 9.980 -12.634 6.773 1.00 94.06 393 ILE A C 1
ATOM 3134 O O . ILE A 1 393 ? 10.046 -13.866 6.805 1.00 94.06 393 ILE A O 1
ATOM 3138 N N . ASP A 1 394 ? 9.516 -11.911 7.789 1.00 93.19 394 ASP A N 1
ATOM 3139 C CA . ASP A 1 394 ? 9.031 -12.499 9.037 1.00 93.19 394 ASP A CA 1
ATOM 3140 C C . ASP A 1 394 ? 7.716 -13.268 8.821 1.00 93.19 394 ASP A C 1
ATOM 3142 O O . ASP A 1 394 ? 7.611 -14.420 9.245 1.00 93.19 394 ASP A O 1
ATOM 3146 N N . PHE A 1 395 ? 6.777 -12.715 8.046 1.00 93.75 395 PHE A N 1
ATOM 3147 C CA . PHE A 1 395 ? 5.542 -13.389 7.639 1.00 93.75 395 PHE A CA 1
ATOM 3148 C C . PHE A 1 395 ? 5.822 -14.732 6.948 1.00 93.75 395 PHE A C 1
ATOM 3150 O O . PHE A 1 395 ? 5.239 -15.761 7.298 1.00 93.75 395 PHE A O 1
ATOM 3157 N N . LEU A 1 396 ? 6.741 -14.762 5.982 1.00 93.62 396 LEU A N 1
ATOM 3158 C CA . LEU A 1 396 ? 7.046 -15.979 5.233 1.00 93.62 396 LEU A CA 1
ATOM 3159 C C . LEU A 1 396 ? 7.833 -16.996 6.066 1.00 93.62 396 LEU A C 1
ATOM 3161 O O . LEU A 1 396 ? 7.620 -18.196 5.916 1.00 93.62 396 LEU A O 1
ATOM 3165 N N . LYS A 1 397 ? 8.729 -16.550 6.956 1.00 83.06 397 LYS A N 1
ATOM 3166 C CA . LYS A 1 397 ? 9.573 -17.430 7.791 1.00 83.06 397 LYS A CA 1
ATOM 3167 C C . LYS A 1 397 ? 8.784 -18.354 8.708 1.00 83.06 397 LYS A C 1
ATOM 3169 O O . LYS A 1 397 ? 9.219 -19.483 8.929 1.00 83.06 397 LYS A O 1
ATOM 3174 N N . ASP A 1 398 ? 7.632 -17.913 9.196 1.00 77.88 398 ASP A N 1
ATOM 3175 C CA . ASP A 1 398 ? 6.776 -18.731 10.061 1.00 77.88 398 ASP A CA 1
ATOM 3176 C C . ASP A 1 398 ? 6.085 -19.885 9.313 1.00 77.88 398 ASP A C 1
ATOM 3178 O O . ASP A 1 398 ? 5.451 -20.747 9.926 1.00 77.88 398 ASP A O 1
ATOM 3182 N N . ARG A 1 399 ? 6.226 -19.929 7.982 1.00 77.56 399 ARG A N 1
ATOM 3183 C CA . ARG A 1 399 ? 5.502 -20.830 7.083 1.00 77.56 399 ARG A CA 1
ATOM 3184 C C . ARG A 1 399 ? 6.407 -21.864 6.382 1.00 77.56 399 ARG A C 1
ATOM 3186 O O . ARG A 1 399 ? 5.896 -22.622 5.561 1.00 77.56 399 ARG A O 1
ATOM 3193 N N . TYR A 1 400 ? 7.706 -21.972 6.731 1.00 62.25 400 TYR A N 1
ATOM 3194 C CA . TYR A 1 400 ? 8.617 -23.021 6.204 1.00 62.25 400 TYR A CA 1
ATOM 3195 C C . TYR A 1 400 ? 9.646 -23.646 7.184 1.00 62.25 400 TYR A C 1
ATOM 3197 O O . TYR A 1 400 ? 10.237 -22.995 8.081 1.00 62.25 400 TYR A O 1
#